Protein AF-A0A660UU26-F1 (afdb_monomer_lite)

pLDDT: mean 88.23, std 17.8, range [24.53, 98.88]

Sequence (647 aa):
MIHVLLISLERVKAMKKIPCSFFWLLLVFGIFLPCCLAASVEYDGPIPGQNDRLGWSADGNRHDPDDWGATALALAIFAKQGWQDKLVHIDYNNWLPDNTPYKAAQEKISVVEGVRKFKFSQTKVFDCQTDLEAAIDNVAAEINKSSSSSRFWYVQAGPFEVAYLALLKADPDKRKYCILVSHSAANDRPQHWPGQHGKDDCVALGAKYFYTSGQGKEKFGGGRFHEWQLVDWMKNSPNPEYRWVYSRLKKTAEHKRGVLDASDGGMAFALATGDLEGNFSPKLKDFLGTDQEYVEFDAPPLFLLKADEAVKLRDIVAEAPYDKAYKTLTANADAALGDEPNPLEEIIYEGHVSNHPDRLNTVRHLQDMNKIYTLTWAGFVSGDSKYGAKAIEFVEAWAKKCKPSGNDVNDNKLLTCMFAYHMLRDEMTKAQKKEIGKWVKSIGDVQQKGWKDNKRGNHAGKRLKLIYFAAYLENDKDRIKWAQSKIQKVWDLTLFANGETYDLKRRDALSYHFSTVRAFLQIAHIGRLAGKDHYNQEADNGGSIAKSIDFALPYIKGEKIHPEWVNTIVKLDKERWAKAGDPYYKPGKPWDRWEGYKSLMLASVFDKSLYRPAEKLRQDKNKALPWYAVPARASLPDGAVAQNTKH

Radius of gyration: 32.6 Å; chains: 1; bounding box: 85×78×90 Å

Structure (mmCIF, N/CA/C/O backbone):
data_AF-A0A660UU26-F1
#
_entry.id   AF-A0A660UU26-F1
#
loop_
_atom_site.group_PDB
_atom_site.id
_atom_site.type_symbol
_atom_site.label_atom_id
_atom_site.label_alt_id
_atom_site.label_comp_id
_atom_site.label_asym_id
_atom_site.label_entity_id
_atom_site.label_seq_id
_atom_site.pdbx_PDB_ins_code
_atom_site.Cartn_x
_atom_site.Cartn_y
_atom_site.Cartn_z
_atom_site.occupancy
_atom_site.B_iso_or_equiv
_atom_site.auth_seq_id
_atom_site.auth_comp_id
_atom_site.auth_asym_id
_atom_site.auth_atom_id
_atom_site.pdbx_PDB_model_num
ATOM 1 N N . MET A 1 1 ? 2.187 -35.955 -54.742 1.00 31.42 1 MET A N 1
ATOM 2 C CA . MET A 1 1 ? 1.041 -36.814 -55.128 1.00 31.42 1 MET A CA 1
ATOM 3 C C . MET A 1 1 ? 0.222 -37.031 -53.860 1.00 31.42 1 MET A C 1
ATOM 5 O O . MET A 1 1 ? 0.806 -37.566 -52.939 1.00 31.42 1 MET A O 1
ATOM 9 N N . ILE A 1 2 ? -1.017 -36.584 -53.627 1.00 29.09 2 ILE A N 1
ATOM 10 C CA . ILE A 1 2 ? -2.175 -36.114 -54.419 1.00 29.09 2 ILE A CA 1
ATOM 11 C C . ILE A 1 2 ? -2.972 -35.171 -53.471 1.00 29.09 2 ILE A C 1
ATOM 13 O O . ILE A 1 2 ? -3.228 -35.545 -52.336 1.00 29.09 2 ILE A O 1
ATOM 17 N N . HIS A 1 3 ? -3.059 -33.869 -53.765 1.00 28.00 3 HIS A N 1
ATOM 18 C CA . HIS A 1 3 ? -4.273 -33.099 -54.129 1.00 28.00 3 HIS A CA 1
ATOM 19 C C . HIS A 1 3 ? -5.528 -33.200 -53.222 1.00 28.00 3 HIS A C 1
ATOM 21 O O . HIS A 1 3 ? -6.301 -34.145 -53.306 1.00 28.00 3 HIS A O 1
ATOM 27 N N . VAL A 1 4 ? -5.709 -32.143 -52.411 1.00 33.12 4 VAL A N 1
ATOM 28 C CA . VAL A 1 4 ? -6.882 -31.242 -52.264 1.00 33.12 4 VAL A CA 1
ATOM 29 C C . VAL A 1 4 ? -8.257 -31.755 -52.715 1.00 33.12 4 VAL A C 1
ATOM 31 O O . VAL A 1 4 ? -8.436 -32.065 -53.889 1.00 33.12 4 VAL A O 1
ATOM 34 N N . LEU A 1 5 ? -9.275 -31.613 -51.849 1.00 26.39 5 LEU A N 1
ATOM 35 C CA . LEU A 1 5 ? -10.645 -31.329 -52.302 1.00 26.39 5 LEU A CA 1
ATOM 36 C C . LEU A 1 5 ? -11.494 -30.583 -51.256 1.00 26.39 5 LEU A C 1
ATOM 38 O O . LEU A 1 5 ? -11.912 -31.125 -50.237 1.00 26.39 5 LEU A O 1
ATOM 42 N N . LEU A 1 6 ? -11.768 -29.320 -51.585 1.00 27.81 6 LEU A N 1
ATOM 43 C CA . LEU A 1 6 ? -12.844 -28.465 -51.092 1.00 27.81 6 LEU A CA 1
ATOM 44 C C . LEU A 1 6 ? -13.683 -28.138 -52.335 1.00 27.81 6 LEU A C 1
ATOM 46 O O . LEU A 1 6 ? -13.224 -27.350 -53.155 1.00 27.81 6 LEU A O 1
ATOM 50 N N . ILE A 1 7 ? -14.868 -28.736 -52.511 1.00 30.17 7 ILE A N 1
ATOM 51 C CA . ILE A 1 7 ? -15.877 -28.275 -53.488 1.00 30.17 7 ILE A CA 1
ATOM 52 C C . ILE A 1 7 ? -17.287 -28.437 -52.891 1.00 30.17 7 ILE A C 1
ATOM 54 O O . ILE A 1 7 ? -17.864 -29.517 -52.846 1.00 30.17 7 ILE A O 1
ATOM 58 N N . SER A 1 8 ? -17.772 -27.317 -52.353 1.00 26.50 8 SER A N 1
ATOM 59 C CA . SER A 1 8 ? -19.060 -26.652 -52.609 1.00 26.50 8 SER A CA 1
ATOM 60 C C . SER A 1 8 ? -20.206 -27.408 -53.319 1.00 26.50 8 SER A C 1
ATOM 62 O O . SER A 1 8 ? -20.115 -27.711 -54.502 1.00 26.50 8 SER A O 1
ATOM 64 N N . LEU A 1 9 ? -21.334 -27.501 -52.593 1.00 24.53 9 LEU A N 1
ATOM 65 C CA . LEU A 1 9 ? -22.732 -27.206 -52.982 1.00 24.53 9 LEU A CA 1
ATOM 66 C C . LEU A 1 9 ? -23.248 -27.672 -54.360 1.00 24.53 9 LEU A C 1
ATOM 68 O O . LEU A 1 9 ? -22.927 -27.066 -55.372 1.00 24.53 9 LEU A O 1
ATOM 72 N N . GLU A 1 10 ? -24.250 -28.561 -54.365 1.00 27.25 10 GLU A N 1
ATOM 73 C CA . GLU A 1 10 ? -25.653 -28.176 -54.627 1.00 27.25 10 GLU A CA 1
ATOM 74 C C . GLU A 1 10 ? -26.640 -29.370 -54.566 1.00 27.25 10 GLU A C 1
ATOM 76 O O . GLU A 1 10 ? -26.378 -30.445 -55.088 1.00 27.25 10 GLU A O 1
ATOM 81 N N . ARG A 1 11 ? -27.829 -29.085 -54.002 1.00 27.55 11 ARG A N 1
ATOM 82 C CA . ARG A 1 11 ? -29.160 -29.699 -54.239 1.00 27.55 11 ARG A CA 1
ATOM 83 C C . ARG A 1 11 ? -29.392 -31.170 -53.838 1.00 27.55 11 ARG A C 1
ATOM 85 O O . ARG A 1 11 ? -28.959 -32.095 -54.501 1.00 27.55 11 ARG A O 1
ATOM 92 N N . VAL A 1 12 ? -30.285 -31.381 -52.864 1.00 28.16 12 VAL A N 1
ATOM 93 C CA . VAL A 1 12 ? -31.710 -31.725 -53.091 1.00 28.16 12 VAL A CA 1
ATOM 94 C C . VAL A 1 12 ? -32.451 -31.724 -51.742 1.00 28.16 12 VAL A C 1
ATOM 96 O O . VAL A 1 12 ? -32.045 -32.351 -50.769 1.00 28.16 12 VAL A O 1
ATOM 99 N N . LYS A 1 13 ? -33.564 -30.985 -51.700 1.00 28.12 13 LYS A N 1
ATOM 100 C CA . LYS A 1 13 ? -34.588 -31.017 -50.648 1.00 28.12 13 LYS A CA 1
ATOM 101 C C . LYS A 1 13 ? -35.328 -32.360 -50.687 1.00 28.12 13 LYS A C 1
ATOM 103 O O . LYS A 1 13 ? -35.851 -32.686 -51.744 1.00 28.12 13 LYS A O 1
ATOM 108 N N . ALA A 1 14 ? -35.527 -33.025 -49.548 1.00 27.25 14 ALA A N 1
ATOM 109 C CA . ALA A 1 14 ? -36.800 -33.686 -49.222 1.00 27.25 14 ALA A CA 1
ATOM 110 C C . ALA A 1 14 ? -36.851 -34.147 -47.754 1.00 27.25 14 ALA A C 1
ATOM 112 O O . ALA A 1 14 ? -35.932 -34.755 -47.225 1.00 27.25 14 ALA A O 1
ATOM 113 N N . MET A 1 15 ? -37.974 -33.822 -47.121 1.00 26.97 15 MET A N 1
ATOM 114 C CA . MET A 1 15 ? -38.388 -34.094 -45.744 1.00 26.97 15 MET A CA 1
ATOM 115 C C . MET A 1 15 ? -38.363 -35.582 -45.340 1.00 26.97 15 MET A C 1
ATOM 117 O O . MET A 1 15 ? -38.784 -36.415 -46.139 1.00 26.97 15 MET A O 1
ATOM 121 N N . LYS A 1 16 ? -38.104 -35.879 -44.049 1.00 29.36 16 LYS A N 1
ATOM 122 C CA . LYS A 1 16 ? -39.097 -36.472 -43.109 1.00 29.36 16 LYS A CA 1
ATOM 123 C C . LYS A 1 16 ? -38.533 -36.756 -41.693 1.00 29.36 16 LYS A C 1
ATOM 125 O O . LYS A 1 16 ? -37.659 -37.584 -41.509 1.00 29.36 16 LYS A O 1
ATOM 130 N N . LYS A 1 17 ? -39.112 -36.032 -40.724 1.00 31.44 17 LYS A N 1
ATOM 131 C CA . LYS A 1 17 ? -39.550 -36.371 -39.346 1.00 31.44 17 LYS A CA 1
ATOM 132 C C . LYS A 1 17 ? -38.848 -37.477 -38.500 1.00 31.44 17 LYS A C 1
ATOM 134 O O . LYS A 1 17 ? -39.048 -38.641 -38.804 1.00 31.44 17 LYS A O 1
ATOM 139 N N . ILE A 1 18 ? -38.271 -37.042 -37.351 1.00 30.78 18 ILE A N 1
ATOM 140 C CA . ILE A 1 18 ? -38.588 -37.372 -35.912 1.00 30.78 18 ILE A CA 1
ATOM 141 C C . ILE A 1 18 ? -38.406 -38.848 -35.425 1.00 30.78 18 ILE A C 1
ATOM 143 O O . ILE A 1 18 ? -38.723 -39.727 -36.217 1.00 30.78 18 ILE A O 1
ATOM 147 N N . PRO A 1 19 ? -38.066 -39.188 -34.138 1.00 36.47 19 PRO A N 1
ATOM 148 C CA . PRO A 1 19 ? -37.675 -38.401 -32.939 1.00 36.47 19 PRO A CA 1
ATOM 149 C C . PRO A 1 19 ? -36.411 -38.884 -32.169 1.00 36.47 19 PRO A C 1
ATOM 151 O O . PRO A 1 19 ? -35.949 -40.014 -32.285 1.00 36.47 19 PRO A O 1
ATOM 154 N N . CYS A 1 20 ? -35.963 -38.023 -31.246 1.00 27.19 20 CYS A N 1
ATOM 155 C CA . CYS A 1 20 ? -35.185 -38.344 -30.044 1.00 27.19 20 CYS A CA 1
ATOM 156 C C . CYS A 1 20 ? -35.882 -39.360 -29.117 1.00 27.19 20 CYS A C 1
ATOM 158 O O . CYS A 1 20 ? -37.089 -39.254 -28.910 1.00 27.19 20 CYS A O 1
ATOM 160 N N . SER A 1 21 ? -35.119 -40.208 -28.415 1.00 27.23 21 SER A N 1
ATOM 161 C CA . SER A 1 21 ? -34.985 -40.179 -26.939 1.00 27.23 21 SER A CA 1
ATOM 162 C C . SER A 1 21 ? -34.442 -41.496 -26.348 1.00 27.23 21 SER A C 1
ATOM 164 O O . SER A 1 21 ? -34.659 -42.568 -26.895 1.00 27.23 21 SER A O 1
ATOM 166 N N . PHE A 1 22 ? -33.769 -41.357 -25.196 1.00 28.72 22 PHE A N 1
ATOM 167 C CA . PHE A 1 22 ? -33.374 -42.388 -24.222 1.00 28.72 22 PHE A CA 1
ATOM 168 C C . PHE A 1 22 ? -32.273 -43.393 -24.616 1.00 28.72 22 PHE A C 1
ATOM 170 O O . PHE A 1 22 ? -32.535 -44.380 -25.284 1.00 28.72 22 PHE A O 1
ATOM 177 N N . PHE A 1 23 ? -31.064 -43.239 -24.057 1.00 27.12 23 PHE A N 1
ATOM 178 C CA . PHE A 1 23 ? -30.672 -44.025 -22.873 1.00 27.12 23 PHE A CA 1
ATOM 179 C C . PHE A 1 23 ? -29.367 -43.519 -22.233 1.00 27.12 23 PHE A C 1
ATOM 181 O O . PHE A 1 23 ? -28.437 -43.075 -22.901 1.00 27.12 23 PHE A O 1
ATOM 188 N N . TRP A 1 24 ? -29.360 -43.555 -20.905 1.00 26.83 24 TRP A N 1
ATOM 189 C CA . TRP A 1 24 ? -28.303 -43.142 -19.988 1.00 26.83 24 TRP A CA 1
ATOM 190 C C . TRP A 1 24 ? -27.299 -44.286 -19.723 1.00 26.83 24 TRP A C 1
ATOM 192 O O . TRP A 1 24 ? -27.693 -45.444 -19.662 1.00 26.83 24 TRP A O 1
ATOM 202 N N . LEU A 1 25 ? -26.060 -43.881 -19.412 1.00 26.50 25 LEU A N 1
ATOM 203 C CA . LEU A 1 25 ? -25.105 -44.454 -18.442 1.00 26.50 25 LEU A CA 1
ATOM 204 C C . LEU A 1 25 ? -24.292 -45.753 -18.704 1.00 26.50 25 LEU A C 1
ATOM 206 O O . LEU A 1 25 ? -24.816 -46.856 -18.720 1.00 26.50 25 LEU A O 1
ATOM 210 N N . LEU A 1 26 ? -22.963 -45.538 -18.693 1.00 27.14 26 LEU A N 1
ATOM 211 C CA . LEU A 1 26 ? -21.874 -46.234 -17.967 1.00 27.14 26 LEU A CA 1
ATOM 212 C C . LEU A 1 26 ? -21.729 -47.770 -18.014 1.00 27.14 26 LEU A C 1
ATOM 214 O O . LEU A 1 26 ? -22.519 -48.489 -17.420 1.00 27.14 26 LEU A O 1
ATOM 218 N N . LEU A 1 27 ? -20.568 -48.218 -18.519 1.00 26.64 27 LEU A N 1
ATOM 219 C CA . LEU A 1 27 ? -19.575 -49.117 -17.877 1.00 26.64 27 LEU A CA 1
ATOM 220 C C . LEU A 1 27 ? -18.428 -49.328 -18.901 1.00 26.64 27 LEU A C 1
ATOM 222 O O . LEU A 1 27 ? -18.671 -49.817 -19.994 1.00 26.64 27 LEU A O 1
ATOM 226 N N . VAL A 1 28 ? -17.245 -48.717 -18.757 1.00 31.06 28 VAL A N 1
ATOM 227 C CA . VAL A 1 28 ? -16.122 -49.080 -17.868 1.00 31.06 28 VAL A CA 1
ATOM 228 C C . VAL A 1 28 ? -15.259 -50.242 -18.411 1.00 31.06 28 VAL A C 1
ATOM 230 O O . VAL A 1 28 ? -15.738 -51.344 -18.633 1.00 31.06 28 VAL A O 1
ATOM 233 N N . PHE A 1 29 ? -13.957 -49.935 -18.500 1.00 29.36 29 PHE A N 1
ATOM 234 C CA . PHE A 1 29 ? -12.757 -50.768 -18.685 1.00 29.36 29 PHE A CA 1
ATOM 235 C C . PHE A 1 29 ? -12.386 -51.315 -20.074 1.00 29.36 29 PHE A C 1
ATOM 237 O O . PHE A 1 29 ? -12.924 -52.304 -20.551 1.00 29.36 29 PHE A O 1
ATOM 244 N N . GLY A 1 30 ? -11.253 -50.803 -20.575 1.00 26.44 30 GLY A N 1
ATOM 245 C CA . GLY A 1 30 ? -10.115 -51.683 -20.844 1.00 26.44 30 GLY A CA 1
ATOM 246 C C . GLY A 1 30 ? -9.357 -51.415 -22.142 1.00 26.44 30 GLY A C 1
ATOM 247 O O . GLY A 1 30 ? -9.893 -51.630 -23.217 1.00 26.44 30 GLY A O 1
ATOM 248 N N . ILE A 1 31 ? -8.062 -51.109 -21.989 1.00 32.44 31 ILE A N 1
ATOM 249 C CA . ILE A 1 31 ? -6.978 -51.110 -22.993 1.00 32.44 31 ILE A CA 1
ATOM 250 C C . ILE A 1 31 ? -6.653 -49.724 -23.580 1.00 32.44 31 ILE A C 1
ATOM 252 O O . ILE A 1 31 ? -6.958 -49.399 -24.722 1.00 32.44 31 ILE A O 1
ATOM 256 N N . PHE A 1 32 ? -5.932 -48.925 -22.786 1.00 31.58 32 PHE A N 1
ATOM 257 C CA . PHE A 1 32 ? -5.010 -47.918 -23.312 1.00 31.58 32 PHE A CA 1
ATOM 258 C C . PHE A 1 32 ? -3.624 -48.559 -23.441 1.00 31.58 32 PHE A C 1
ATOM 260 O O . PHE A 1 32 ? -2.963 -48.851 -22.447 1.00 31.58 32 PHE A O 1
ATOM 267 N N . LEU A 1 33 ? -3.206 -48.787 -24.683 1.00 29.02 33 LEU A N 1
ATOM 268 C CA . LEU A 1 33 ? -1.816 -49.024 -25.060 1.00 29.02 33 LEU A CA 1
ATOM 269 C C . LEU A 1 33 ? -1.074 -47.677 -24.930 1.00 29.02 33 LEU A C 1
ATOM 271 O O . LEU A 1 33 ? -1.511 -46.712 -25.564 1.00 29.02 33 LEU A O 1
ATOM 275 N N . PRO A 1 34 ? 0.019 -47.542 -24.158 1.00 33.62 34 PRO A N 1
ATOM 276 C CA . PRO A 1 34 ? 0.809 -46.323 -24.196 1.00 33.62 34 PRO A CA 1
ATOM 277 C C . PRO A 1 34 ? 1.673 -46.374 -25.456 1.00 33.62 34 PRO A C 1
ATOM 279 O O . PRO A 1 34 ? 2.766 -46.935 -25.467 1.00 33.62 34 PRO A O 1
ATOM 282 N N . CYS A 1 35 ? 1.163 -45.811 -26.550 1.00 29.17 35 CYS A N 1
ATOM 283 C CA . CYS A 1 35 ? 2.006 -45.467 -27.683 1.00 29.17 35 CYS A CA 1
ATOM 284 C C . CYS A 1 35 ? 2.903 -44.310 -27.226 1.00 29.17 35 CYS A C 1
ATOM 286 O O . CYS A 1 35 ? 2.448 -43.174 -27.091 1.00 29.17 35 CYS A O 1
ATOM 288 N N . CYS A 1 36 ? 4.160 -44.626 -26.913 1.00 34.09 36 CYS A N 1
ATOM 289 C CA . CYS A 1 36 ? 5.225 -43.660 -26.691 1.00 34.09 36 CYS A CA 1
ATOM 290 C C . CYS A 1 36 ? 5.466 -42.859 -27.977 1.00 34.09 36 CYS A C 1
ATOM 292 O O . CYS A 1 36 ? 6.394 -43.129 -28.733 1.00 34.09 36 CYS A O 1
ATOM 294 N N . LEU A 1 37 ? 4.643 -41.842 -28.210 1.00 33.41 37 LEU A N 1
ATOM 295 C CA . LEU A 1 37 ? 5.062 -40.673 -28.960 1.00 33.41 37 LEU A CA 1
ATOM 296 C C . LEU A 1 37 ? 5.880 -39.827 -27.989 1.00 33.41 37 LEU A C 1
ATOM 298 O O . LEU A 1 37 ? 5.340 -39.088 -27.168 1.00 33.41 37 LEU A O 1
ATOM 302 N N . ALA A 1 38 ? 7.201 -39.986 -28.059 1.00 36.34 38 ALA A N 1
ATOM 303 C CA . ALA A 1 38 ? 8.113 -38.958 -27.597 1.00 36.34 38 ALA A CA 1
ATOM 304 C C . ALA A 1 38 ? 7.798 -37.698 -28.412 1.00 36.34 38 ALA A C 1
ATOM 306 O O . ALA A 1 38 ? 8.264 -37.538 -29.538 1.00 36.34 38 ALA A O 1
ATOM 307 N N . ALA A 1 39 ? 6.940 -36.840 -27.863 1.00 32.16 39 ALA A N 1
ATOM 308 C CA . ALA A 1 39 ? 6.794 -35.485 -28.345 1.00 32.16 39 ALA A CA 1
ATOM 309 C C . ALA A 1 39 ? 8.149 -34.807 -28.131 1.00 32.16 39 ALA A C 1
ATOM 311 O O . ALA A 1 39 ? 8.575 -34.553 -27.002 1.00 32.16 39 ALA A O 1
ATOM 312 N N . SER A 1 40 ? 8.862 -34.590 -29.231 1.00 34.41 40 SER A N 1
ATOM 313 C CA . SER A 1 40 ? 9.958 -33.642 -29.307 1.00 34.41 40 SER A CA 1
ATOM 314 C C . SER A 1 40 ? 9.458 -32.310 -28.759 1.00 34.41 40 SER A C 1
ATOM 316 O O . SER A 1 40 ? 8.548 -31.715 -29.331 1.00 34.41 40 SER A O 1
ATOM 318 N N . VAL A 1 41 ? 10.023 -31.860 -27.638 1.00 34.56 41 VAL A N 1
ATOM 319 C CA . VAL A 1 41 ? 9.791 -30.503 -27.140 1.00 34.56 41 VAL A CA 1
ATOM 320 C C . VAL A 1 41 ? 10.451 -29.553 -28.137 1.00 34.56 41 VAL A C 1
ATOM 322 O O . VAL A 1 41 ? 11.672 -29.365 -28.120 1.00 34.56 41 VAL A O 1
ATOM 325 N N . GLU A 1 42 ? 9.637 -29.042 -29.059 1.00 37.12 42 GLU A N 1
ATOM 326 C CA . GLU A 1 42 ? 9.954 -27.921 -29.935 1.00 37.12 42 GLU A CA 1
ATOM 327 C C . GLU A 1 42 ? 10.262 -26.670 -29.095 1.00 37.12 42 GLU A C 1
ATOM 329 O O . GLU A 1 42 ? 9.862 -26.525 -27.942 1.00 37.12 42 GLU A O 1
ATOM 334 N N . TYR A 1 43 ? 11.092 -25.805 -29.657 1.00 39.78 43 TYR A N 1
ATOM 335 C CA . TYR A 1 43 ? 11.682 -24.637 -29.015 1.00 39.78 43 TYR A CA 1
ATOM 336 C C . TYR A 1 43 ? 10.634 -23.527 -28.764 1.00 39.78 43 TYR A C 1
ATOM 338 O O . TYR A 1 43 ? 10.213 -22.852 -29.698 1.00 39.78 43 TYR A O 1
ATOM 346 N N . ASP A 1 44 ? 10.251 -23.328 -27.494 1.00 45.97 44 ASP A N 1
ATOM 347 C CA . ASP A 1 44 ? 9.294 -22.307 -27.025 1.00 45.97 44 ASP A CA 1
ATOM 348 C C . ASP A 1 44 ? 9.998 -21.018 -26.550 1.00 45.97 44 ASP A C 1
ATOM 350 O O . ASP A 1 44 ? 10.314 -20.867 -25.369 1.00 45.97 44 ASP A O 1
ATOM 354 N N . GLY A 1 45 ? 10.219 -20.080 -27.479 1.00 57.59 45 GLY A N 1
ATOM 355 C CA . GLY A 1 45 ? 10.466 -18.652 -27.219 1.00 57.59 45 GLY A CA 1
ATOM 356 C C . GLY A 1 45 ? 11.728 -18.257 -26.420 1.00 57.59 45 GLY A C 1
ATOM 357 O O . GLY A 1 45 ? 12.421 -19.087 -25.833 1.00 57.59 45 GLY A O 1
ATOM 358 N N . PRO A 1 46 ? 12.056 -16.952 -26.371 1.00 65.50 46 PRO A N 1
ATOM 359 C CA . PRO A 1 46 ? 13.257 -16.445 -25.703 1.00 65.50 46 PRO A CA 1
ATOM 360 C C . PRO A 1 46 ? 13.078 -16.244 -24.188 1.00 65.50 46 PRO A C 1
ATOM 362 O O . PRO A 1 46 ? 13.934 -15.641 -23.556 1.00 65.50 46 PRO A O 1
ATOM 365 N N . ILE A 1 47 ? 11.961 -16.676 -23.593 1.00 80.44 47 ILE A N 1
ATOM 366 C CA . ILE A 1 47 ? 11.629 -16.354 -22.199 1.00 80.44 47 ILE A CA 1
ATOM 367 C C . ILE A 1 47 ? 12.016 -17.532 -21.289 1.00 80.44 47 ILE A C 1
ATOM 369 O O . ILE A 1 47 ? 11.502 -18.643 -21.467 1.00 80.44 47 ILE A O 1
ATOM 373 N N . PRO A 1 48 ? 12.876 -17.316 -20.277 1.00 89.00 48 PRO A N 1
ATOM 374 C CA . PRO A 1 48 ? 13.132 -18.300 -19.234 1.00 89.00 48 PRO A CA 1
ATOM 375 C C . PRO A 1 48 ? 11.836 -18.744 -18.538 1.00 89.00 48 PRO A C 1
ATOM 377 O O . PRO A 1 48 ? 11.024 -17.928 -18.101 1.00 89.00 48 PRO A O 1
ATOM 380 N N . GLY A 1 49 ? 11.654 -20.055 -18.392 1.00 83.94 49 GLY A N 1
ATOM 381 C CA . GLY A 1 49 ? 10.497 -20.648 -17.726 1.00 83.94 49 GLY A CA 1
ATOM 382 C C . GLY A 1 49 ? 10.455 -20.357 -16.222 1.00 83.94 49 GLY A C 1
ATOM 383 O O . GLY A 1 49 ? 11.424 -19.893 -15.613 1.00 83.94 49 GLY A O 1
ATOM 384 N N . GLN A 1 50 ? 9.330 -20.679 -15.577 1.00 84.44 50 GLN A N 1
ATOM 385 C CA . GLN A 1 50 ? 9.109 -20.392 -14.152 1.00 84.44 50 GLN A CA 1
ATOM 386 C C . GLN A 1 50 ? 10.189 -20.982 -13.229 1.00 84.44 50 GLN A C 1
ATOM 388 O O . GLN A 1 50 ? 10.587 -20.317 -12.277 1.00 84.44 50 GLN A O 1
ATOM 393 N N . ASN A 1 51 ? 10.724 -22.163 -13.542 1.00 89.62 51 ASN A N 1
ATOM 394 C CA . ASN A 1 51 ? 11.755 -22.835 -12.739 1.00 89.62 51 ASN A CA 1
ATOM 395 C C . ASN A 1 51 ? 13.170 -22.701 -13.326 1.00 89.62 51 ASN A C 1
ATOM 397 O O . ASN A 1 51 ? 14.105 -23.334 -12.829 1.00 89.62 51 ASN A O 1
ATOM 401 N N . ASP A 1 52 ? 13.332 -21.928 -14.400 1.00 94.56 52 ASP A N 1
ATOM 402 C CA . ASP A 1 52 ? 14.636 -21.691 -15.012 1.00 94.56 52 ASP A CA 1
ATOM 403 C C . ASP A 1 52 ? 15.467 -20.720 -14.161 1.00 94.56 52 ASP A C 1
ATOM 405 O O . ASP A 1 52 ? 14.922 -19.855 -13.458 1.00 94.56 52 ASP A O 1
ATOM 409 N N . ARG A 1 53 ? 16.789 -20.880 -14.257 1.00 97.62 53 ARG A N 1
ATOM 410 C CA . ARG A 1 53 ? 17.823 -20.075 -13.595 1.00 97.62 53 ARG A CA 1
ATOM 411 C C . ARG A 1 53 ? 18.592 -19.246 -14.622 1.00 97.62 53 ARG A C 1
ATOM 413 O O . ARG A 1 53 ? 18.666 -19.632 -15.788 1.00 97.62 53 ARG A O 1
ATOM 420 N N . LEU A 1 54 ? 19.178 -18.142 -14.171 1.00 98.00 54 LEU A N 1
ATOM 421 C CA . LEU A 1 54 ? 19.908 -17.180 -14.991 1.00 98.00 54 LEU A CA 1
ATOM 422 C C . LEU A 1 54 ? 21.357 -17.026 -14.526 1.00 98.00 54 LEU A C 1
ATOM 424 O O . LEU A 1 54 ? 21.629 -16.980 -13.324 1.00 98.00 54 LEU A O 1
ATOM 428 N N . GLY A 1 55 ? 22.261 -16.899 -15.490 1.00 98.31 55 GLY A N 1
ATOM 429 C CA . GLY A 1 55 ? 23.632 -16.439 -15.311 1.00 98.31 55 GLY A CA 1
ATOM 430 C C . GLY A 1 55 ? 23.920 -15.238 -16.211 1.00 98.31 55 GLY A C 1
ATOM 431 O O . GLY A 1 55 ? 23.329 -15.123 -17.286 1.00 98.31 55 GLY A O 1
ATOM 432 N N . TRP A 1 56 ? 24.835 -14.371 -15.790 1.00 98.38 56 TRP A N 1
ATOM 433 C CA . TRP A 1 56 ? 25.314 -13.222 -16.563 1.00 98.38 56 TRP A CA 1
ATOM 434 C C . TRP A 1 56 ? 26.842 -13.207 -16.583 1.00 98.38 56 TRP A C 1
ATOM 436 O O . TRP A 1 56 ? 27.447 -13.286 -15.520 1.00 98.38 56 TRP A O 1
ATOM 446 N N . SER A 1 57 ? 27.437 -13.097 -17.766 1.00 97.44 57 SER A N 1
ATOM 447 C CA . SER A 1 57 ? 28.884 -13.015 -17.973 1.00 97.44 57 SER A CA 1
ATOM 448 C C . SER A 1 57 ? 29.215 -11.720 -18.706 1.00 97.44 57 SER A C 1
ATOM 450 O O . SER A 1 57 ? 28.541 -11.442 -19.695 1.00 97.44 57 SER A O 1
ATOM 452 N N . ALA A 1 58 ? 30.198 -10.947 -18.234 1.00 95.12 58 ALA A N 1
ATOM 453 C CA . ALA A 1 58 ? 30.580 -9.643 -18.799 1.00 95.12 58 ALA A CA 1
ATOM 454 C C . ALA A 1 58 ? 32.103 -9.484 -18.964 1.00 95.12 58 ALA A C 1
ATOM 456 O O . ALA A 1 58 ? 32.875 -9.890 -18.081 1.00 95.12 58 ALA A O 1
ATOM 457 N N . ASP A 1 59 ? 32.546 -8.855 -20.055 1.00 89.31 59 ASP A N 1
ATOM 458 C CA . ASP A 1 59 ? 33.964 -8.660 -20.359 1.00 89.31 59 ASP A CA 1
ATOM 459 C C . ASP A 1 59 ? 34.498 -7.326 -19.840 1.00 89.31 59 ASP A C 1
ATOM 461 O O . ASP A 1 59 ? 35.398 -7.371 -19.003 1.00 89.31 59 ASP A O 1
ATOM 465 N N . GLY A 1 60 ? 33.923 -6.183 -20.237 1.00 79.56 60 GLY A N 1
ATOM 466 C CA . GLY A 1 60 ? 33.999 -4.807 -19.712 1.00 79.56 60 GLY A CA 1
ATOM 467 C C . GLY A 1 60 ? 35.367 -4.201 -19.346 1.00 79.56 60 GLY A C 1
ATOM 468 O O . GLY A 1 60 ? 35.481 -3.014 -19.015 1.00 79.56 60 GLY A O 1
ATOM 469 N N . ASN A 1 61 ? 36.440 -4.981 -19.341 1.00 81.88 61 ASN A N 1
ATOM 470 C CA . ASN A 1 61 ? 37.646 -4.747 -18.549 1.00 81.88 61 ASN A CA 1
ATOM 471 C C . ASN A 1 61 ? 38.866 -4.407 -19.413 1.00 81.88 61 ASN A C 1
ATOM 473 O O . ASN A 1 61 ? 39.894 -3.988 -18.872 1.00 81.88 61 ASN A O 1
ATOM 477 N N . ARG A 1 62 ? 38.774 -4.549 -20.743 1.00 84.25 62 ARG A N 1
ATOM 478 C CA . ARG A 1 62 ? 39.903 -4.342 -21.660 1.00 84.25 62 ARG A CA 1
ATOM 479 C C . ARG A 1 62 ? 39.553 -3.510 -22.885 1.00 84.25 62 ARG A C 1
ATOM 481 O O . ARG A 1 62 ? 40.040 -2.380 -22.991 1.00 84.25 62 ARG A O 1
ATOM 488 N N . HIS A 1 63 ? 38.754 -4.033 -23.809 1.00 79.06 63 HIS A N 1
ATOM 489 C CA . HIS A 1 63 ? 38.565 -3.419 -25.126 1.00 79.06 63 HIS A CA 1
ATOM 490 C C . HIS A 1 63 ? 37.336 -2.517 -25.172 1.00 79.06 63 HIS A C 1
ATOM 492 O O . HIS A 1 63 ? 37.496 -1.313 -25.406 1.00 79.06 63 HIS A O 1
ATOM 498 N N . ASP A 1 64 ? 36.163 -3.066 -24.867 1.00 83.50 64 ASP A N 1
ATOM 499 C CA . ASP A 1 64 ? 34.888 -2.357 -24.882 1.00 83.50 64 ASP A CA 1
ATOM 500 C C . ASP A 1 64 ? 34.329 -2.200 -23.449 1.00 83.50 64 ASP A C 1
ATOM 502 O O . ASP A 1 64 ? 34.303 -3.172 -22.706 1.00 83.50 64 ASP A O 1
ATOM 506 N N . PRO A 1 65 ? 34.024 -0.975 -22.971 1.00 87.75 65 PRO A N 1
ATOM 507 C CA . PRO A 1 65 ? 33.444 -0.747 -21.643 1.00 87.75 65 PRO A CA 1
ATOM 508 C C . PRO A 1 65 ? 31.905 -0.605 -21.656 1.00 87.75 65 PRO A C 1
ATOM 510 O O . PRO A 1 65 ? 31.337 0.048 -20.769 1.00 87.75 65 PRO A O 1
ATOM 513 N N . ASP A 1 66 ? 31.221 -1.103 -22.685 1.00 88.31 66 ASP A N 1
ATOM 514 C CA . ASP A 1 66 ? 29.755 -1.095 -22.793 1.00 88.31 66 ASP A CA 1
ATOM 515 C C . ASP A 1 66 ? 29.061 -1.875 -21.672 1.00 88.31 66 ASP A C 1
ATOM 517 O O . ASP A 1 66 ? 28.053 -1.390 -21.140 1.00 88.31 66 ASP A O 1
ATOM 521 N N . ASP A 1 67 ? 29.678 -2.954 -21.191 1.00 92.88 67 ASP A N 1
ATOM 522 C CA . ASP A 1 67 ? 29.201 -3.721 -20.034 1.00 92.88 67 ASP A CA 1
ATOM 523 C C . ASP A 1 67 ? 28.970 -2.885 -18.773 1.00 92.88 67 ASP A C 1
ATOM 525 O O . ASP A 1 67 ? 28.036 -3.150 -18.011 1.00 92.88 67 ASP A O 1
ATOM 529 N N . TRP A 1 68 ? 29.713 -1.789 -18.570 1.00 95.81 68 TRP A N 1
ATOM 530 C CA . TRP A 1 68 ? 29.537 -0.990 -17.354 1.00 95.81 68 TRP A CA 1
ATOM 531 C C . TRP A 1 68 ? 28.112 -0.438 -17.262 1.00 95.81 68 TRP A C 1
ATOM 533 O O . TRP A 1 68 ? 27.522 -0.395 -16.179 1.00 95.81 68 TRP A O 1
ATOM 543 N N . GLY A 1 69 ? 27.558 0.010 -18.385 1.00 95.81 69 GLY A N 1
ATOM 544 C CA . GLY A 1 69 ? 26.180 0.460 -18.490 1.00 95.81 69 GLY A CA 1
ATOM 545 C C . GLY A 1 69 ? 25.213 -0.702 -18.698 1.00 95.81 69 GLY A C 1
ATOM 546 O O . GLY A 1 69 ? 24.143 -0.719 -18.082 1.00 95.81 69 GLY A O 1
ATOM 547 N N . ALA A 1 70 ? 25.596 -1.676 -19.525 1.00 95.69 70 ALA A N 1
ATOM 548 C CA . ALA A 1 70 ? 24.761 -2.806 -19.908 1.00 95.69 70 ALA A CA 1
ATOM 549 C C . ALA A 1 70 ? 24.435 -3.733 -18.727 1.00 95.69 70 ALA A C 1
ATOM 551 O O . ALA A 1 70 ? 23.259 -4.010 -18.490 1.00 95.69 70 ALA A O 1
ATOM 552 N N . THR A 1 71 ? 25.427 -4.110 -17.914 1.00 98.00 71 THR A N 1
ATOM 553 C CA . THR A 1 71 ? 25.248 -4.900 -16.687 1.00 98.00 71 THR A CA 1
ATOM 554 C C . THR A 1 71 ? 24.340 -4.174 -15.690 1.00 98.00 71 THR A C 1
ATOM 556 O O . THR A 1 71 ? 23.399 -4.756 -15.145 1.00 98.00 71 THR A O 1
ATOM 559 N N . ALA A 1 72 ? 24.552 -2.869 -15.474 1.00 98.19 72 ALA A N 1
ATOM 560 C CA . ALA A 1 72 ? 23.705 -2.079 -14.576 1.00 98.19 72 ALA A CA 1
ATOM 561 C C . ALA A 1 72 ? 22.240 -2.046 -15.050 1.00 98.19 72 ALA A C 1
ATOM 563 O O . ALA A 1 72 ? 21.316 -2.149 -14.237 1.00 98.19 72 ALA A O 1
ATOM 564 N N . LEU A 1 73 ? 22.027 -1.930 -16.364 1.00 97.94 73 LEU A N 1
ATOM 565 C CA . LEU A 1 73 ? 20.704 -1.957 -16.976 1.00 97.94 73 LEU A CA 1
ATOM 566 C C . LEU A 1 73 ? 20.053 -3.348 -16.903 1.00 97.94 73 LEU A C 1
ATOM 568 O O . LEU A 1 73 ? 18.877 -3.446 -16.550 1.00 97.94 73 LEU A O 1
ATOM 572 N N . ALA A 1 74 ? 20.806 -4.415 -17.171 1.00 97.94 74 ALA A N 1
ATOM 573 C CA . ALA A 1 74 ? 20.336 -5.794 -17.079 1.00 97.94 74 ALA A CA 1
ATOM 574 C C . ALA A 1 74 ? 19.824 -6.126 -15.672 1.00 97.94 74 ALA A C 1
ATOM 576 O O . ALA A 1 74 ? 18.720 -6.650 -15.517 1.00 97.94 74 ALA A O 1
ATOM 577 N N . LEU A 1 75 ? 20.563 -5.724 -14.633 1.00 98.50 75 LEU A N 1
ATOM 578 C CA . LEU A 1 75 ? 20.146 -5.907 -13.240 1.00 98.50 75 LEU A CA 1
ATOM 579 C C . LEU A 1 75 ? 18.854 -5.146 -12.912 1.00 98.50 75 LEU A C 1
ATOM 581 O O . LEU A 1 75 ? 17.996 -5.679 -12.208 1.00 98.50 75 LEU A O 1
ATOM 585 N N . ALA A 1 76 ? 18.667 -3.938 -13.453 1.00 97.19 76 ALA A N 1
ATOM 586 C CA . ALA A 1 76 ? 17.419 -3.189 -13.295 1.00 97.19 76 ALA A CA 1
ATOM 587 C C . ALA A 1 76 ? 16.226 -3.892 -13.965 1.00 97.19 76 ALA A C 1
ATOM 589 O O . ALA A 1 76 ? 15.132 -3.928 -13.397 1.00 97.19 76 ALA A O 1
ATOM 590 N N . ILE A 1 77 ? 16.443 -4.474 -15.149 1.00 97.00 77 ILE A N 1
ATOM 591 C CA . ILE A 1 77 ? 15.437 -5.231 -15.905 1.00 97.00 77 ILE A CA 1
ATOM 592 C C . ILE A 1 77 ? 15.048 -6.510 -15.160 1.00 97.00 77 ILE A C 1
ATOM 594 O O . ILE A 1 77 ? 13.865 -6.740 -14.909 1.00 97.00 77 ILE A O 1
ATOM 598 N N . PHE A 1 78 ? 16.028 -7.310 -14.736 1.00 96.88 78 PHE A N 1
ATOM 599 C CA . PHE A 1 78 ? 15.781 -8.524 -13.957 1.00 96.88 78 PHE A CA 1
ATOM 600 C C . PHE A 1 78 ? 15.066 -8.211 -12.638 1.00 96.88 78 PHE A C 1
ATOM 602 O O . PHE A 1 78 ? 14.131 -8.916 -12.259 1.00 96.88 78 PHE A O 1
ATOM 609 N N . ALA A 1 79 ? 15.434 -7.118 -11.965 1.00 94.75 79 ALA A N 1
ATOM 610 C CA . ALA A 1 79 ? 14.770 -6.696 -10.739 1.00 94.75 79 ALA A CA 1
ATOM 611 C C . ALA A 1 79 ? 13.317 -6.254 -10.963 1.00 94.75 79 ALA A C 1
ATOM 613 O O . ALA A 1 79 ? 12.457 -6.587 -10.146 1.00 94.75 79 ALA A O 1
ATOM 614 N N . LYS A 1 80 ? 13.018 -5.546 -12.066 1.00 91.75 80 LYS A N 1
ATOM 615 C CA . LYS A 1 80 ? 11.637 -5.196 -12.449 1.00 91.75 80 LYS A CA 1
ATOM 616 C C . LYS A 1 80 ? 10.795 -6.446 -12.706 1.00 91.75 80 LYS A C 1
ATOM 618 O O . LYS A 1 80 ? 9.627 -6.473 -12.330 1.00 91.75 80 LYS A O 1
ATOM 623 N N . GLN A 1 81 ? 11.401 -7.477 -13.291 1.00 89.44 81 GLN A N 1
ATOM 624 C CA . GLN A 1 81 ? 10.752 -8.757 -13.568 1.00 89.44 81 GLN A CA 1
ATOM 625 C C . GLN A 1 81 ? 10.585 -9.647 -12.316 1.00 89.44 81 GLN A C 1
ATOM 627 O O . GLN A 1 81 ? 9.933 -10.688 -12.380 1.00 89.44 81 GLN A O 1
ATOM 632 N N . GLY A 1 82 ? 11.153 -9.257 -11.167 1.00 89.31 82 GLY A N 1
ATOM 633 C CA . GLY A 1 82 ? 11.117 -10.056 -9.938 1.00 89.31 82 GLY A CA 1
ATOM 634 C C . GLY A 1 82 ? 12.050 -11.272 -9.975 1.00 89.31 82 GLY A C 1
ATOM 635 O O . GLY A 1 82 ? 11.767 -12.294 -9.356 1.00 89.31 82 GLY A O 1
ATOM 636 N N . TRP A 1 83 ? 13.135 -11.208 -10.751 1.00 94.25 83 TRP A N 1
ATOM 637 C CA . TRP A 1 83 ? 14.056 -12.325 -10.997 1.00 94.25 83 TRP A CA 1
ATOM 638 C C . TRP A 1 83 ? 15.269 -12.362 -10.060 1.00 94.25 83 TRP A C 1
ATOM 640 O O . TRP A 1 83 ? 16.257 -13.035 -10.355 1.00 94.25 83 TRP A O 1
ATOM 650 N N . GLN A 1 84 ? 15.193 -11.693 -8.909 1.00 94.69 84 GLN A N 1
ATOM 651 C CA . GLN A 1 84 ? 16.255 -11.681 -7.901 1.00 94.69 84 GLN A CA 1
ATOM 652 C C . GLN A 1 84 ? 16.660 -13.088 -7.445 1.00 94.69 84 GLN A C 1
ATOM 654 O O . GLN A 1 84 ? 17.847 -13.346 -7.277 1.00 94.69 84 GLN A O 1
ATOM 659 N N . ASP A 1 85 ? 15.696 -14.004 -7.327 1.00 90.88 85 ASP A N 1
ATOM 660 C CA . ASP A 1 85 ? 15.946 -15.398 -6.933 1.00 90.88 85 ASP A CA 1
ATOM 661 C C . ASP A 1 85 ? 16.288 -16.316 -8.123 1.00 90.88 85 ASP A C 1
ATOM 663 O O . ASP A 1 85 ? 16.679 -17.467 -7.935 1.00 90.88 85 ASP A O 1
ATOM 667 N N . LYS A 1 86 ? 16.142 -15.827 -9.364 1.00 95.12 86 LYS A N 1
ATOM 668 C CA . LYS A 1 86 ? 16.485 -16.576 -10.586 1.00 95.12 86 LYS A CA 1
ATOM 669 C C . LYS A 1 86 ? 17.918 -16.345 -11.035 1.00 95.12 86 LYS A C 1
ATOM 671 O O . LYS A 1 86 ? 18.503 -17.256 -11.617 1.00 95.12 86 LYS A O 1
ATOM 676 N N . LEU A 1 87 ? 18.465 -15.149 -10.814 1.00 98.25 87 LEU A N 1
ATOM 677 C CA . LEU A 1 87 ? 19.851 -14.829 -11.143 1.00 98.25 87 LEU A CA 1
ATOM 678 C C . LEU A 1 87 ? 20.777 -15.473 -10.109 1.00 98.25 87 LEU A C 1
ATOM 680 O O . LEU A 1 87 ? 20.941 -14.971 -9.001 1.00 98.25 87 LEU A O 1
ATOM 684 N N . VAL A 1 88 ? 21.367 -16.608 -10.462 1.00 98.44 88 VAL A N 1
ATOM 685 C CA . VAL A 1 88 ? 22.169 -17.425 -9.536 1.00 98.44 88 VAL A CA 1
ATOM 686 C C . VAL A 1 88 ? 23.670 -17.200 -9.694 1.00 98.44 88 VAL A C 1
ATOM 688 O O . VAL A 1 88 ? 24.428 -17.516 -8.778 1.00 98.44 88 VAL A O 1
ATOM 691 N N . HIS A 1 89 ? 24.091 -16.629 -10.824 1.00 98.69 89 HIS A N 1
ATOM 692 C CA . HIS A 1 89 ? 25.491 -16.458 -11.186 1.00 98.69 89 HIS A CA 1
ATOM 693 C C . HIS A 1 89 ? 25.726 -15.123 -11.898 1.00 98.69 89 HIS A C 1
ATOM 695 O O . HIS A 1 89 ? 24.998 -14.786 -12.833 1.00 98.69 89 HIS A O 1
ATOM 701 N N . ILE A 1 90 ? 26.760 -14.398 -11.485 1.00 98.75 90 ILE A N 1
ATOM 702 C CA . ILE A 1 90 ? 27.377 -13.335 -12.271 1.00 98.75 90 ILE A CA 1
ATOM 703 C C . ILE A 1 90 ? 28.885 -13.545 -12.252 1.00 98.75 90 ILE A C 1
ATOM 705 O O . ILE A 1 90 ? 29.491 -13.550 -11.180 1.00 98.75 90 ILE A O 1
ATOM 709 N N . ASP A 1 91 ? 29.485 -13.640 -13.424 1.00 98.38 91 ASP A N 1
ATOM 710 C CA . ASP A 1 91 ? 30.917 -13.496 -13.614 1.00 98.38 91 ASP A CA 1
ATOM 711 C C . ASP A 1 91 ? 31.205 -12.244 -14.445 1.00 98.38 91 ASP A C 1
ATOM 713 O O . ASP A 1 91 ? 30.424 -11.846 -15.308 1.00 98.38 91 ASP A O 1
ATOM 717 N N . TYR A 1 92 ? 32.299 -11.563 -14.135 1.00 97.12 92 TYR A N 1
ATOM 718 C CA . TYR A 1 92 ? 32.669 -10.328 -14.820 1.00 97.12 92 TYR A CA 1
ATOM 719 C C . TYR A 1 92 ? 34.184 -10.218 -14.968 1.00 97.12 92 TYR A C 1
ATOM 721 O O . TYR A 1 92 ? 34.926 -11.003 -14.372 1.00 97.12 92 TYR A O 1
ATOM 729 N N . ASN A 1 93 ? 34.653 -9.245 -15.757 1.00 95.38 93 ASN A N 1
ATOM 730 C CA . ASN A 1 93 ? 36.056 -9.131 -16.161 1.00 95.38 93 ASN A CA 1
ATOM 731 C C . ASN A 1 93 ? 36.560 -10.404 -16.870 1.00 95.38 93 ASN A C 1
ATOM 733 O O . ASN A 1 93 ? 37.699 -10.831 -16.652 1.00 95.38 93 ASN A O 1
ATOM 737 N N . ASN A 1 94 ? 35.712 -11.037 -17.686 1.00 92.69 94 ASN A N 1
ATOM 738 C CA . ASN A 1 94 ? 35.968 -12.361 -18.265 1.00 92.69 94 ASN A CA 1
ATOM 739 C C . ASN A 1 94 ? 36.920 -12.353 -19.484 1.00 92.69 94 ASN A C 1
ATOM 741 O O . ASN A 1 94 ? 37.216 -13.407 -20.050 1.00 92.69 94 ASN A O 1
ATOM 745 N N . TRP A 1 95 ? 37.463 -11.195 -19.872 1.00 91.75 95 TRP A N 1
ATOM 746 C CA . TRP A 1 95 ? 38.612 -11.149 -20.771 1.00 91.75 95 TRP A CA 1
ATOM 747 C C . TRP A 1 95 ? 39.857 -11.661 -20.031 1.00 91.75 95 TRP A C 1
ATOM 749 O O . TRP A 1 95 ? 40.511 -10.923 -19.291 1.00 91.75 95 TRP A O 1
ATOM 759 N N . LEU A 1 96 ? 40.168 -12.947 -20.192 1.00 91.38 96 LEU A N 1
ATOM 760 C CA . LEU A 1 96 ? 41.112 -13.653 -19.317 1.00 91.38 96 LEU A CA 1
ATOM 761 C C . LEU A 1 96 ? 42.593 -13.253 -19.451 1.00 91.38 96 LEU A C 1
ATOM 763 O O . LEU A 1 96 ? 43.255 -13.190 -18.418 1.00 91.38 96 LEU A O 1
ATOM 767 N N . PRO A 1 97 ? 43.156 -12.994 -20.651 1.00 89.69 97 PRO A N 1
ATOM 768 C CA . PRO A 1 97 ? 44.605 -12.809 -20.780 1.00 89.69 97 PRO A CA 1
ATOM 769 C C . PRO A 1 97 ? 45.177 -11.617 -20.005 1.00 89.69 97 PRO A C 1
ATOM 771 O O . PRO A 1 97 ? 46.304 -11.686 -19.518 1.00 89.69 97 PRO A O 1
ATOM 774 N N . ASP A 1 98 ? 44.433 -10.515 -19.937 1.00 84.19 98 ASP A N 1
ATOM 775 C CA . ASP A 1 98 ? 44.848 -9.262 -19.313 1.00 84.19 98 ASP A CA 1
ATOM 776 C C . ASP A 1 98 ? 43.676 -8.279 -19.208 1.00 84.19 98 ASP A C 1
ATOM 778 O O . ASP A 1 98 ? 42.700 -8.349 -19.951 1.00 84.19 98 ASP A O 1
ATOM 782 N N . ASN A 1 99 ? 43.803 -7.305 -18.308 1.00 87.94 99 ASN A N 1
ATOM 783 C CA . ASN A 1 99 ? 42.806 -6.266 -18.092 1.00 87.94 99 ASN A CA 1
ATOM 784 C C . ASN A 1 99 ? 43.449 -4.875 -18.020 1.00 87.94 99 ASN A C 1
ATOM 786 O O . ASN A 1 99 ? 44.652 -4.717 -17.814 1.00 87.94 99 ASN A O 1
ATOM 790 N N . THR A 1 100 ? 42.628 -3.837 -18.166 1.00 91.94 100 THR A N 1
ATOM 791 C CA . THR A 1 100 ? 42.993 -2.481 -17.750 1.00 91.94 100 THR A CA 1
ATOM 792 C C . THR A 1 100 ? 42.470 -2.264 -16.326 1.00 91.94 100 THR A C 1
ATOM 794 O O . THR A 1 100 ? 41.249 -2.198 -16.162 1.00 91.94 100 THR A O 1
ATOM 797 N N . PRO A 1 101 ? 43.326 -2.066 -15.299 1.00 91.75 101 PRO A N 1
ATOM 798 C CA . PRO A 1 101 ? 42.896 -2.059 -13.895 1.00 91.75 101 PRO A CA 1
ATOM 799 C C . PRO A 1 101 ? 41.745 -1.096 -13.587 1.00 91.75 101 PRO A C 1
ATOM 801 O O . PRO A 1 101 ? 40.810 -1.427 -12.864 1.00 91.75 101 PRO A O 1
ATOM 804 N N . TYR A 1 102 ? 41.774 0.098 -14.184 1.00 92.62 102 TYR A N 1
ATOM 805 C CA . TYR A 1 102 ? 40.695 1.069 -14.030 1.00 92.62 102 TYR A CA 1
ATOM 806 C C . TYR A 1 102 ? 39.370 0.590 -14.641 1.00 92.62 102 TYR A C 1
ATOM 808 O O . TYR A 1 102 ? 38.314 0.791 -14.043 1.00 92.62 102 TYR A O 1
ATOM 816 N N . LYS A 1 103 ? 39.417 -0.044 -15.818 1.00 93.56 103 LYS A N 1
ATOM 817 C CA . LYS A 1 103 ? 38.224 -0.560 -16.496 1.00 93.56 103 LYS A CA 1
ATOM 818 C C . LYS A 1 103 ? 37.624 -1.733 -15.721 1.00 93.56 103 LYS A C 1
ATOM 820 O O . LYS A 1 103 ? 36.431 -1.718 -15.442 1.00 93.56 103 LYS A O 1
ATOM 825 N N . ALA A 1 104 ? 38.470 -2.655 -15.262 1.00 93.56 104 ALA A N 1
ATOM 826 C CA . ALA A 1 104 ? 38.070 -3.753 -14.384 1.00 93.56 104 ALA A CA 1
ATOM 827 C C . ALA A 1 104 ? 37.405 -3.251 -13.086 1.00 93.56 104 ALA A C 1
ATOM 829 O O . ALA A 1 104 ? 36.388 -3.780 -12.638 1.00 93.56 104 ALA A O 1
ATOM 830 N N . ALA A 1 105 ? 37.939 -2.174 -12.496 1.00 94.62 105 ALA A N 1
ATOM 831 C CA . ALA A 1 105 ? 37.342 -1.542 -11.322 1.00 94.62 105 ALA A CA 1
ATOM 832 C C . ALA A 1 105 ? 35.981 -0.884 -11.618 1.00 94.62 105 ALA A C 1
ATOM 834 O O . ALA A 1 105 ? 35.111 -0.873 -10.748 1.00 94.62 105 ALA A O 1
ATOM 835 N N . GLN A 1 106 ? 35.773 -0.334 -12.821 1.00 96.44 106 GLN A N 1
ATOM 836 C CA . GLN A 1 106 ? 34.466 0.195 -13.216 1.00 96.44 106 GLN A CA 1
ATOM 837 C C . GLN A 1 106 ? 33.433 -0.916 -13.401 1.00 96.44 106 GLN A C 1
ATOM 839 O O . GLN A 1 106 ? 32.319 -0.756 -12.903 1.00 96.44 106 GLN A O 1
ATOM 844 N N . GLU A 1 107 ? 33.787 -2.036 -14.028 1.00 95.75 107 GLU A N 1
ATOM 845 C CA . GLU A 1 107 ? 32.854 -3.160 -14.162 1.00 95.75 107 GLU A CA 1
ATOM 846 C C . GLU A 1 107 ? 32.469 -3.727 -12.790 1.00 95.75 107 GLU A C 1
ATOM 848 O O . GLU A 1 107 ? 31.285 -3.884 -12.482 1.00 95.75 107 GLU A O 1
ATOM 853 N N . LYS A 1 108 ? 33.446 -3.863 -11.882 1.00 97.00 108 LYS A N 1
ATOM 854 C CA . LYS A 1 108 ? 33.190 -4.249 -10.487 1.00 97.00 108 LYS A CA 1
ATOM 855 C C . LYS A 1 108 ? 32.157 -3.357 -9.797 1.00 97.00 108 LYS A C 1
ATOM 857 O O . LYS A 1 108 ? 31.326 -3.861 -9.044 1.00 97.00 108 LYS A O 1
ATOM 862 N N . ILE A 1 109 ? 32.184 -2.041 -10.032 1.00 97.75 109 ILE A N 1
ATOM 863 C CA . ILE A 1 109 ? 31.178 -1.120 -9.476 1.00 97.75 109 ILE A CA 1
ATOM 864 C C . ILE A 1 109 ? 29.789 -1.457 -10.024 1.00 97.75 109 ILE A C 1
ATOM 866 O O . ILE A 1 109 ? 28.842 -1.556 -9.245 1.00 97.75 109 ILE A O 1
ATOM 870 N N . SER A 1 110 ? 29.660 -1.643 -11.340 1.00 98.12 110 SER A N 1
ATOM 871 C CA . SER A 1 110 ? 28.379 -1.967 -11.976 1.00 98.12 110 SER A CA 1
ATOM 872 C C . SER A 1 110 ? 27.797 -3.283 -11.457 1.00 98.12 110 SER A C 1
ATOM 874 O O . SER A 1 110 ? 26.615 -3.334 -11.117 1.00 98.12 110 SER A O 1
ATOM 876 N N . VAL A 1 111 ? 28.630 -4.309 -11.298 1.00 98.12 111 VAL A N 1
ATOM 877 C CA . VAL A 1 111 ? 28.205 -5.619 -10.795 1.00 98.12 111 VAL A CA 1
ATOM 878 C C . VAL A 1 111 ? 27.888 -5.569 -9.298 1.00 98.12 111 VAL A C 1
ATOM 880 O O . VAL A 1 111 ? 26.756 -5.825 -8.886 1.00 98.12 111 VAL A O 1
ATOM 883 N N . VAL A 1 112 ? 28.864 -5.209 -8.459 1.00 97.62 112 VAL A N 1
ATOM 884 C CA . VAL A 1 112 ? 28.749 -5.333 -6.996 1.00 97.62 112 VAL A CA 1
ATOM 885 C C . VAL A 1 112 ? 27.745 -4.332 -6.429 1.00 97.62 112 VAL A C 1
ATOM 887 O O . VAL A 1 112 ? 26.912 -4.689 -5.589 1.00 97.62 112 VAL A O 1
ATOM 890 N N . GLU A 1 113 ? 27.774 -3.071 -6.877 1.00 97.00 113 GLU A N 1
ATOM 891 C CA . GLU A 1 113 ? 26.765 -2.116 -6.422 1.00 97.00 113 GLU A CA 1
ATOM 892 C C . GLU A 1 113 ? 25.391 -2.413 -7.014 1.00 97.00 113 GLU A C 1
ATOM 894 O O . GLU A 1 113 ? 24.403 -2.203 -6.311 1.00 97.00 113 GLU A O 1
ATOM 899 N N . GLY A 1 114 ? 25.314 -2.907 -8.253 1.00 97.69 114 GLY A N 1
ATOM 900 C CA . GLY A 1 114 ? 24.055 -3.281 -8.892 1.00 97.69 114 GLY A CA 1
ATOM 901 C C . GLY A 1 114 ? 23.344 -4.394 -8.128 1.00 97.69 114 GLY A C 1
ATOM 902 O O . GLY A 1 114 ? 22.190 -4.223 -7.730 1.00 97.69 114 GLY A O 1
ATOM 903 N N . VAL A 1 115 ? 24.060 -5.478 -7.816 1.00 97.88 115 VAL A N 1
ATOM 904 C CA . VAL A 1 115 ? 23.568 -6.594 -6.990 1.00 97.88 115 VAL A CA 1
ATOM 905 C C . VAL A 1 115 ? 23.022 -6.089 -5.654 1.00 97.88 115 VAL A C 1
ATOM 907 O O . VAL A 1 115 ? 21.899 -6.421 -5.267 1.00 97.88 115 VAL A O 1
ATOM 910 N N . ARG A 1 116 ? 23.762 -5.199 -4.978 1.00 95.62 116 ARG A N 1
ATOM 911 C CA . ARG A 1 116 ? 23.336 -4.600 -3.704 1.00 95.62 116 ARG A CA 1
ATOM 912 C C . ARG A 1 116 ? 22.101 -3.708 -3.851 1.00 95.62 116 ARG A C 1
ATOM 914 O O . ARG A 1 116 ? 21.172 -3.812 -3.054 1.00 95.62 116 ARG A O 1
ATOM 921 N N . LYS A 1 117 ? 22.095 -2.805 -4.833 1.00 93.38 117 LYS A N 1
ATOM 922 C CA . LYS A 1 117 ? 21.028 -1.813 -5.057 1.00 93.38 117 LYS A CA 1
ATOM 923 C C . LYS A 1 117 ? 19.706 -2.474 -5.416 1.00 93.38 117 LYS A C 1
ATOM 925 O O . LYS A 1 117 ? 18.667 -2.092 -4.887 1.00 93.38 117 LYS A O 1
ATOM 930 N N . PHE A 1 118 ? 19.763 -3.507 -6.248 1.00 94.31 118 PHE A N 1
ATOM 931 C CA . PHE A 1 118 ? 18.591 -4.240 -6.712 1.00 94.31 118 PHE A CA 1
ATOM 932 C C . PHE A 1 118 ? 18.258 -5.488 -5.874 1.00 94.31 118 PHE A C 1
ATOM 934 O O . PHE A 1 118 ? 17.305 -6.201 -6.189 1.00 94.31 118 PHE A O 1
ATOM 941 N N . LYS A 1 119 ? 18.968 -5.689 -4.751 1.00 94.69 119 LYS A N 1
ATOM 942 C CA . LYS A 1 119 ? 18.695 -6.700 -3.712 1.00 94.69 119 LYS A CA 1
ATOM 943 C C . LYS A 1 119 ? 18.779 -8.152 -4.197 1.00 94.69 119 LYS A C 1
ATOM 945 O O . LYS A 1 119 ? 17.996 -9.004 -3.781 1.00 94.69 119 LYS A O 1
ATOM 950 N N . PHE A 1 120 ? 19.769 -8.446 -5.025 1.00 94.19 120 PHE A N 1
ATOM 951 C CA . PHE A 1 120 ? 20.105 -9.795 -5.477 1.00 94.19 120 PHE A CA 1
ATOM 952 C C . PHE A 1 120 ? 20.829 -10.577 -4.366 1.00 94.19 120 PHE A C 1
ATOM 954 O O . PHE A 1 120 ? 22.044 -10.740 -4.380 1.00 94.19 120 PHE A O 1
ATOM 961 N N . SER A 1 121 ? 20.085 -10.999 -3.337 1.00 89.31 121 SER A N 1
ATOM 962 C CA . SER A 1 121 ? 20.671 -11.544 -2.097 1.00 89.31 121 SER A CA 1
ATOM 963 C C . SER A 1 121 ? 21.251 -12.959 -2.222 1.00 89.31 121 SER A C 1
ATOM 965 O O . SER A 1 121 ? 22.102 -13.330 -1.418 1.00 89.31 121 SER A O 1
ATOM 967 N N . GLN A 1 122 ? 20.796 -13.736 -3.210 1.00 89.69 122 GLN A N 1
ATOM 968 C CA . GLN A 1 122 ? 21.230 -15.120 -3.451 1.00 89.69 122 GLN A CA 1
ATOM 969 C C . GLN A 1 122 ? 22.222 -15.246 -4.620 1.00 89.69 122 GLN A C 1
ATOM 971 O O . GLN A 1 122 ? 22.782 -16.319 -4.844 1.00 89.69 122 GLN A O 1
ATOM 976 N N . THR A 1 123 ? 22.437 -14.167 -5.375 1.00 98.00 123 THR A N 1
ATOM 977 C CA . THR A 1 123 ? 23.306 -14.162 -6.553 1.00 98.00 123 THR A CA 1
ATOM 978 C C . THR A 1 123 ? 24.769 -14.232 -6.140 1.00 98.00 123 THR A C 1
ATOM 980 O O . THR A 1 123 ? 25.244 -13.414 -5.350 1.00 98.00 123 THR A O 1
ATOM 983 N N . LYS A 1 124 ? 25.502 -15.193 -6.703 1.00 98.50 124 LYS A N 1
ATOM 984 C CA . LYS A 1 124 ? 26.952 -15.289 -6.521 1.00 98.50 124 LYS A CA 1
ATOM 985 C C . LYS A 1 124 ? 27.665 -14.445 -7.569 1.00 98.50 124 LYS A C 1
ATOM 987 O O . LYS A 1 124 ? 27.261 -14.451 -8.726 1.00 98.50 124 LYS A O 1
ATOM 992 N N . VAL A 1 125 ? 28.704 -13.731 -7.148 1.00 98.56 125 VAL A N 1
ATOM 993 C CA . VAL A 1 125 ? 29.434 -12.757 -7.965 1.00 98.56 125 VAL A CA 1
ATOM 994 C C . VAL A 1 125 ? 30.913 -13.129 -7.983 1.00 98.56 125 VAL A C 1
ATOM 996 O O . VAL A 1 125 ? 31.498 -13.272 -6.910 1.00 98.56 125 VAL A O 1
ATOM 999 N N . PHE A 1 126 ? 31.503 -13.251 -9.173 1.00 98.50 126 PHE A N 1
ATOM 1000 C CA . PHE A 1 126 ? 32.891 -13.679 -9.366 1.00 98.50 126 PHE A CA 1
ATOM 1001 C C . PHE A 1 126 ? 33.653 -12.726 -10.289 1.00 98.50 126 PHE A C 1
ATOM 1003 O O . PHE A 1 126 ? 33.206 -12.436 -11.398 1.00 98.50 126 PHE A O 1
ATOM 1010 N N . ASP A 1 127 ? 34.819 -12.260 -9.849 1.00 97.19 127 ASP A N 1
ATOM 1011 C CA . ASP A 1 127 ? 35.747 -11.519 -10.703 1.00 97.19 127 ASP A CA 1
ATOM 1012 C C . ASP A 1 127 ? 36.643 -12.531 -11.422 1.00 97.19 127 ASP A C 1
ATOM 1014 O O . ASP A 1 127 ? 37.480 -13.166 -10.785 1.00 97.19 127 ASP A O 1
ATOM 1018 N N . CYS A 1 128 ? 36.505 -12.717 -12.734 1.00 96.44 128 CYS A N 1
ATOM 1019 C CA . CYS A 1 128 ? 37.253 -13.754 -13.459 1.00 96.44 128 CYS A CA 1
ATOM 1020 C C . CYS A 1 128 ? 38.774 -13.556 -13.430 1.00 96.44 128 CYS A C 1
ATOM 1022 O O . CYS A 1 128 ? 39.519 -14.462 -13.784 1.00 96.44 128 CYS A O 1
ATOM 1024 N N . GLN A 1 129 ? 39.256 -12.392 -12.999 1.00 93.12 129 GLN A N 1
ATOM 1025 C CA . GLN A 1 129 ? 40.685 -12.129 -12.848 1.00 93.12 129 GLN A CA 1
ATOM 1026 C C . GLN A 1 129 ? 41.252 -12.698 -11.539 1.00 93.12 129 GLN A C 1
ATOM 1028 O O . GLN A 1 129 ? 42.457 -12.924 -11.446 1.00 93.12 129 GLN A O 1
ATOM 1033 N N . THR A 1 130 ? 40.410 -12.923 -10.525 1.00 94.81 130 THR A N 1
ATOM 1034 C CA . THR A 1 130 ? 40.830 -13.436 -9.206 1.00 94.81 130 THR A CA 1
ATOM 1035 C C . THR A 1 130 ? 40.135 -14.730 -8.799 1.00 94.81 130 THR A C 1
ATOM 1037 O O . THR A 1 130 ? 40.708 -15.510 -8.046 1.00 94.81 130 THR A O 1
ATOM 1040 N N . ASP A 1 131 ? 38.938 -14.984 -9.324 1.00 97.62 131 ASP A N 1
ATOM 1041 C CA . ASP A 1 131 ? 38.021 -16.039 -8.891 1.00 97.62 131 ASP A CA 1
ATOM 1042 C C . ASP A 1 131 ? 37.627 -16.987 -10.042 1.00 97.62 131 ASP A C 1
ATOM 1044 O O . ASP A 1 131 ? 36.586 -17.640 -9.967 1.00 97.62 131 ASP A O 1
ATOM 1048 N N . LEU A 1 132 ? 38.435 -17.074 -11.111 1.00 97.44 132 LEU A N 1
ATOM 1049 C CA . LEU A 1 132 ? 38.111 -17.815 -12.343 1.00 97.44 132 LEU A CA 1
ATOM 1050 C C . LEU A 1 132 ? 37.626 -19.249 -12.089 1.00 97.44 132 LEU A C 1
ATOM 1052 O O . LEU A 1 132 ? 36.549 -19.628 -12.540 1.00 97.44 132 LEU A O 1
ATOM 1056 N N . GLU A 1 133 ? 38.392 -20.038 -11.336 1.00 98.44 133 GLU A N 1
ATOM 1057 C CA . GLU A 1 133 ? 38.030 -21.427 -11.022 1.00 98.44 133 GLU A CA 1
ATOM 1058 C C . GLU A 1 133 ? 36.710 -21.508 -10.243 1.00 98.44 133 GLU A C 1
ATOM 1060 O O . GLU A 1 133 ? 35.865 -22.353 -10.523 1.00 98.44 133 GLU A O 1
ATOM 1065 N N . ALA A 1 134 ? 36.475 -20.588 -9.302 1.00 98.69 134 ALA A N 1
ATOM 1066 C CA . ALA A 1 134 ? 35.227 -20.550 -8.543 1.00 98.69 134 ALA A CA 1
ATOM 1067 C C . ALA A 1 134 ? 34.026 -20.157 -9.423 1.00 98.69 134 ALA A C 1
ATOM 1069 O O . ALA A 1 134 ? 32.923 -20.679 -9.224 1.00 98.69 134 ALA A O 1
ATOM 1070 N N . ALA A 1 135 ? 34.240 -19.275 -10.407 1.00 98.69 135 ALA A N 1
ATOM 1071 C CA . ALA A 1 135 ? 33.237 -18.926 -11.404 1.00 98.69 135 ALA A CA 1
ATOM 1072 C C . ALA A 1 135 ? 32.868 -20.153 -12.253 1.00 98.69 135 ALA A C 1
ATOM 1074 O O . ALA A 1 135 ? 31.698 -20.541 -12.292 1.00 98.69 135 ALA A O 1
ATOM 1075 N N . ILE A 1 136 ? 33.875 -20.817 -12.835 1.00 98.88 136 ILE A N 1
ATOM 1076 C CA . ILE A 1 136 ? 33.733 -22.046 -13.635 1.00 98.88 136 ILE A CA 1
ATOM 1077 C C . ILE A 1 136 ? 32.984 -23.123 -12.841 1.00 98.88 136 ILE A C 1
ATOM 1079 O O . ILE A 1 136 ? 32.027 -23.721 -13.341 1.00 98.88 136 ILE A O 1
ATOM 1083 N N . ASP A 1 137 ? 33.362 -23.332 -11.580 1.00 98.81 137 ASP A N 1
ATOM 1084 C CA . ASP A 1 137 ? 32.754 -24.331 -10.700 1.00 98.81 137 ASP A CA 1
ATOM 1085 C C . ASP A 1 137 ? 31.292 -24.038 -10.416 1.00 98.81 137 ASP A C 1
ATOM 1087 O O . ASP A 1 137 ? 30.454 -24.949 -10.407 1.00 98.81 137 ASP A O 1
ATOM 1091 N N . ASN A 1 138 ? 30.956 -22.767 -10.195 1.00 98.81 138 ASN A N 1
ATOM 1092 C CA . ASN A 1 138 ? 29.577 -22.404 -9.958 1.00 98.81 138 ASN A CA 1
ATOM 1093 C C . ASN A 1 138 ? 28.723 -22.564 -11.220 1.00 98.81 138 ASN A C 1
ATOM 1095 O O . ASN A 1 138 ? 27.638 -23.134 -11.104 1.00 98.81 138 ASN A O 1
ATOM 1099 N N . VAL A 1 139 ? 29.207 -22.157 -12.397 1.00 98.81 139 VAL A N 1
ATOM 1100 C CA . VAL A 1 139 ? 28.498 -22.374 -13.671 1.00 98.81 139 VAL A CA 1
ATOM 1101 C C . VAL A 1 139 ? 28.291 -23.868 -13.924 1.00 98.81 139 VAL A C 1
ATOM 1103 O O . VAL A 1 139 ? 27.162 -24.295 -14.173 1.00 98.81 139 VAL A O 1
ATOM 1106 N N . ALA A 1 140 ? 29.335 -24.691 -13.783 1.00 98.88 140 ALA A N 1
ATOM 1107 C CA . ALA A 1 140 ? 29.236 -26.140 -13.959 1.00 98.88 140 ALA A CA 1
ATOM 1108 C C . ALA A 1 140 ? 28.207 -26.763 -12.998 1.00 98.88 140 ALA A C 1
ATOM 1110 O O . ALA A 1 140 ? 27.394 -27.600 -13.400 1.00 98.88 140 ALA A O 1
ATOM 1111 N N . ALA A 1 141 ? 28.173 -26.313 -11.740 1.00 98.81 141 ALA A N 1
ATOM 1112 C CA . ALA A 1 141 ? 27.172 -26.752 -10.772 1.00 98.81 141 ALA A CA 1
ATOM 1113 C C . ALA A 1 141 ? 25.740 -26.347 -11.170 1.00 98.81 141 ALA A C 1
ATOM 1115 O O . ALA A 1 141 ? 24.817 -27.152 -11.023 1.00 98.81 141 ALA A O 1
ATOM 1116 N N . GLU A 1 142 ? 25.528 -25.133 -11.686 1.00 98.69 142 GLU A N 1
ATOM 1117 C CA . GLU A 1 142 ? 24.207 -24.686 -12.153 1.00 98.69 142 GLU A CA 1
ATOM 1118 C C . GLU A 1 142 ? 23.741 -25.425 -13.414 1.00 98.69 142 GLU A C 1
ATOM 1120 O O . GLU A 1 142 ? 22.551 -25.750 -13.531 1.00 98.69 142 GLU A O 1
ATOM 1125 N N . ILE A 1 143 ? 24.669 -25.782 -14.308 1.00 98.81 143 ILE A N 1
ATOM 1126 C CA . ILE A 1 143 ? 24.407 -26.679 -15.440 1.00 98.81 143 ILE A CA 1
ATOM 1127 C C . ILE A 1 143 ? 23.988 -28.058 -14.919 1.00 98.81 143 ILE A C 1
ATOM 1129 O O . ILE A 1 143 ? 22.938 -28.559 -15.318 1.00 98.81 143 ILE A O 1
ATOM 1133 N N . ASN A 1 144 ? 24.721 -28.641 -13.968 1.00 98.75 144 ASN A N 1
ATOM 1134 C CA . ASN A 1 144 ? 24.447 -29.988 -13.447 1.00 98.75 144 ASN A CA 1
ATOM 1135 C C . ASN A 1 144 ? 23.087 -30.114 -12.735 1.00 98.75 144 ASN A C 1
ATOM 1137 O O . ASN A 1 144 ? 22.452 -31.171 -12.782 1.00 98.75 144 ASN A O 1
ATOM 1141 N N . LYS A 1 145 ? 22.590 -29.024 -12.136 1.00 98.31 145 LYS A N 1
ATOM 1142 C CA . LYS A 1 145 ? 21.232 -28.939 -11.563 1.00 98.31 145 LYS A CA 1
ATOM 1143 C C . LYS A 1 145 ? 20.120 -28.934 -12.619 1.00 98.31 145 LYS A C 1
ATOM 1145 O O . LYS A 1 145 ? 18.943 -29.016 -12.267 1.00 98.31 145 LYS A O 1
ATOM 1150 N N . SER A 1 146 ? 20.453 -28.785 -13.899 1.00 97.81 146 SER A N 1
ATOM 1151 C CA . SER A 1 146 ? 19.468 -28.533 -14.949 1.00 97.81 146 SER A CA 1
ATOM 1152 C C . SER A 1 146 ? 18.715 -29.785 -15.410 1.00 97.81 146 SER A C 1
ATOM 1154 O O . SER A 1 146 ? 19.160 -30.930 -15.279 1.00 97.81 146 SER A O 1
ATOM 1156 N N . SER A 1 147 ? 17.523 -29.549 -15.948 1.00 95.69 147 SER A N 1
ATOM 1157 C CA . SER A 1 147 ? 16.611 -30.549 -16.505 1.00 95.69 147 SER A CA 1
ATOM 1158 C C . SER A 1 147 ? 15.719 -29.914 -17.577 1.00 95.69 147 SER A C 1
ATOM 1160 O O . SER A 1 147 ? 15.766 -28.704 -17.799 1.00 95.69 147 SER A O 1
ATOM 1162 N N . SER A 1 148 ? 14.863 -30.713 -18.219 1.00 91.88 148 SER A N 1
ATOM 1163 C CA . SER A 1 148 ? 13.892 -30.216 -19.203 1.00 91.88 148 SER A CA 1
ATOM 1164 C C . SER A 1 148 ? 12.896 -29.212 -18.615 1.00 91.88 148 SER A C 1
ATOM 1166 O O . SER A 1 148 ? 12.437 -28.334 -19.337 1.00 91.88 148 SER A O 1
ATOM 1168 N N . SER A 1 149 ? 12.590 -29.309 -17.317 1.00 89.00 149 SER A N 1
ATOM 1169 C CA . SER A 1 149 ? 11.659 -28.424 -16.606 1.00 89.00 149 SER A CA 1
ATOM 1170 C C . SER A 1 149 ? 12.345 -27.342 -15.764 1.00 89.00 149 SER A C 1
ATOM 1172 O O . SER A 1 149 ? 11.657 -26.619 -15.048 1.00 89.00 149 SER A O 1
ATOM 1174 N N . SER A 1 150 ? 13.680 -27.266 -15.776 1.00 94.19 150 SER A N 1
ATOM 1175 C CA . SER A 1 150 ? 14.465 -26.268 -15.037 1.00 94.19 150 SER A CA 1
ATOM 1176 C C . SER A 1 150 ? 15.836 -26.109 -15.694 1.00 94.19 150 SER A C 1
ATOM 1178 O O . SER A 1 150 ? 16.783 -26.837 -15.388 1.00 94.19 150 SER A O 1
ATOM 1180 N N . ARG A 1 151 ? 15.915 -25.189 -16.649 1.00 96.75 151 ARG A N 1
ATOM 1181 C CA . ARG A 1 151 ? 17.084 -24.917 -17.493 1.00 96.75 151 ARG A CA 1
ATOM 1182 C C . ARG A 1 151 ? 17.958 -23.821 -16.890 1.00 96.75 151 ARG A C 1
ATOM 1184 O O . ARG A 1 151 ? 17.498 -23.041 -16.053 1.00 96.75 151 ARG A O 1
ATOM 1191 N N . PHE A 1 152 ? 19.200 -23.740 -17.354 1.00 98.25 152 PHE A N 1
ATOM 1192 C CA . PHE A 1 152 ? 20.114 -22.650 -17.023 1.00 98.25 152 PHE A CA 1
ATOM 1193 C C . PHE A 1 152 ? 20.346 -21.778 -18.258 1.00 98.25 152 PHE A C 1
ATOM 1195 O O . PHE A 1 152 ? 20.855 -22.254 -19.268 1.00 98.25 152 PHE A O 1
ATOM 1202 N N . TRP A 1 153 ? 19.933 -20.517 -18.185 1.00 97.69 153 TRP A N 1
ATOM 1203 C CA . TRP A 1 153 ? 20.107 -19.526 -19.243 1.00 97.69 153 TRP A CA 1
ATOM 1204 C C . TRP A 1 153 ? 21.295 -18.643 -18.896 1.00 97.69 153 TRP A C 1
ATOM 1206 O O . TRP A 1 153 ? 21.246 -17.911 -17.911 1.00 97.69 153 TRP A O 1
ATOM 1216 N N . TYR A 1 154 ? 22.356 -18.713 -19.687 1.00 97.94 154 TYR A N 1
ATOM 1217 C CA . TYR A 1 154 ? 23.607 -18.035 -19.394 1.00 97.94 154 TYR A CA 1
ATOM 1218 C C . TYR A 1 154 ? 23.891 -16.969 -20.449 1.00 97.94 154 TYR A C 1
ATOM 1220 O O . TYR A 1 154 ? 24.232 -17.275 -21.592 1.00 97.94 154 TYR A O 1
ATOM 1228 N N . VAL A 1 155 ? 23.706 -15.708 -20.066 1.00 96.81 155 VAL A N 1
ATOM 1229 C CA . VAL A 1 155 ? 23.880 -14.553 -20.949 1.00 96.81 155 VAL A CA 1
ATOM 1230 C C . VAL A 1 155 ? 25.361 -14.224 -21.095 1.00 96.81 155 VAL A C 1
ATOM 1232 O O . VAL A 1 155 ? 26.049 -14.068 -20.091 1.00 96.81 155 VAL A O 1
ATOM 1235 N N . GLN A 1 156 ? 25.830 -14.144 -22.340 1.00 95.75 156 GLN A N 1
ATOM 1236 C CA . GLN A 1 156 ? 27.227 -13.935 -22.714 1.00 95.75 156 GLN A CA 1
ATOM 1237 C C . GLN A 1 156 ? 27.418 -12.511 -23.258 1.00 95.75 156 GLN A C 1
ATOM 1239 O O . GLN A 1 156 ? 27.354 -12.282 -24.469 1.00 95.75 156 GLN A O 1
ATOM 1244 N N . ALA A 1 157 ? 27.647 -11.550 -22.364 1.00 91.56 157 ALA A N 1
ATOM 1245 C CA . ALA A 1 157 ? 28.050 -10.182 -22.696 1.00 91.56 157 ALA A CA 1
ATOM 1246 C C . ALA A 1 157 ? 29.583 -10.105 -22.841 1.00 91.56 157 ALA A C 1
ATOM 1248 O O . ALA A 1 157 ? 30.275 -9.382 -22.141 1.00 91.56 157 ALA A O 1
ATOM 1249 N N . GLY A 1 158 ? 30.143 -10.978 -23.682 1.00 89.56 158 GLY A N 1
ATOM 1250 C CA . GLY A 1 158 ? 31.587 -11.100 -23.855 1.00 89.56 158 GLY A CA 1
ATOM 1251 C C . GLY A 1 158 ? 32.026 -12.469 -24.376 1.00 89.56 158 GLY A C 1
ATOM 1252 O O . GLY A 1 158 ? 31.190 -13.263 -24.820 1.00 89.56 158 GLY A O 1
ATOM 1253 N N . PRO A 1 159 ? 33.337 -12.756 -24.327 1.00 91.50 159 PRO A N 1
ATOM 1254 C CA . PRO A 1 159 ? 33.928 -14.057 -24.609 1.00 91.50 159 PRO A CA 1
ATOM 1255 C C . PRO A 1 159 ? 33.247 -15.260 -23.952 1.00 91.50 159 PRO A C 1
ATOM 1257 O O . PRO A 1 159 ? 32.887 -15.230 -22.781 1.00 91.50 159 PRO A O 1
ATOM 1260 N N . PHE A 1 160 ? 33.212 -16.381 -24.674 1.00 95.75 160 PHE A N 1
ATOM 1261 C CA . PHE A 1 160 ? 32.574 -17.629 -24.236 1.00 95.75 160 PHE A CA 1
ATOM 1262 C C . PHE A 1 160 ? 33.492 -18.556 -23.420 1.00 95.75 160 PHE A C 1
ATOM 1264 O O . PHE A 1 160 ? 33.091 -19.663 -23.065 1.00 95.75 160 PHE A O 1
ATOM 1271 N N . GLU A 1 161 ? 34.724 -18.143 -23.111 1.00 95.88 161 GLU A N 1
ATOM 1272 C CA . GLU A 1 161 ? 35.738 -19.041 -22.535 1.00 95.88 161 GLU A CA 1
ATOM 1273 C C . GLU A 1 161 ? 35.319 -19.607 -21.167 1.00 95.88 161 GLU A C 1
ATOM 1275 O O . GLU A 1 161 ? 35.457 -20.804 -20.925 1.00 95.88 161 GLU A O 1
ATOM 1280 N N . VAL A 1 162 ? 34.723 -18.787 -20.291 1.00 97.44 162 VAL A N 1
ATOM 1281 C CA . VAL A 1 162 ? 34.208 -19.252 -18.987 1.00 97.44 162 VAL A CA 1
ATOM 1282 C C . VAL A 1 162 ? 33.093 -20.284 -19.182 1.00 97.44 162 VAL A C 1
ATOM 1284 O O . VAL A 1 162 ? 33.090 -21.332 -18.530 1.00 97.44 162 VAL A O 1
ATOM 1287 N N . ALA A 1 163 ? 32.177 -20.037 -20.125 1.00 98.19 163 ALA A N 1
ATOM 1288 C CA . ALA A 1 163 ? 31.111 -20.974 -20.467 1.00 98.19 163 ALA A CA 1
ATOM 1289 C C . ALA A 1 163 ? 31.663 -22.293 -21.026 1.00 98.19 163 ALA A C 1
ATOM 1291 O O . ALA A 1 163 ? 31.202 -23.364 -20.626 1.00 98.19 163 ALA A O 1
ATOM 1292 N N . TYR A 1 164 ? 32.666 -22.232 -21.904 1.00 98.38 164 TYR A N 1
ATOM 1293 C CA . TYR A 1 164 ? 33.320 -23.406 -22.478 1.00 98.38 164 TYR A CA 1
ATOM 1294 C C . TYR A 1 164 ? 33.978 -24.277 -21.400 1.00 98.38 164 TYR A C 1
ATOM 1296 O O . TYR A 1 164 ? 33.698 -25.477 -21.311 1.00 98.38 164 TYR A O 1
ATOM 1304 N N . LEU A 1 165 ? 34.791 -23.675 -20.527 1.00 98.50 165 LEU A N 1
ATOM 1305 C CA . LEU A 1 165 ? 35.471 -24.388 -19.441 1.00 98.50 165 LEU A CA 1
ATOM 1306 C C . LEU A 1 165 ? 34.470 -25.003 -18.449 1.00 98.50 165 LEU A C 1
ATOM 1308 O O . LEU A 1 165 ? 34.626 -26.152 -18.027 1.00 98.50 165 LEU A O 1
ATOM 1312 N N . ALA A 1 166 ? 33.388 -24.288 -18.130 1.00 98.81 166 ALA A N 1
ATOM 1313 C CA . ALA A 1 166 ? 32.327 -24.815 -17.280 1.00 98.81 166 ALA A CA 1
ATOM 1314 C C . ALA A 1 166 ? 31.566 -25.978 -17.934 1.00 98.81 166 ALA A C 1
ATOM 1316 O O . ALA A 1 166 ? 31.236 -26.954 -17.259 1.00 98.81 166 ALA A O 1
ATOM 1317 N N . LEU A 1 167 ? 31.316 -25.917 -19.246 1.00 98.81 167 LEU A N 1
ATOM 1318 C CA . LEU A 1 167 ? 30.705 -27.014 -19.997 1.00 98.81 167 LEU A CA 1
ATOM 1319 C C . LEU A 1 167 ? 31.604 -28.252 -20.013 1.00 98.81 167 LEU A C 1
ATOM 1321 O O . LEU A 1 167 ? 31.086 -29.351 -19.823 1.00 98.81 167 LEU A O 1
ATOM 1325 N N . LEU A 1 168 ? 32.925 -28.101 -20.163 1.00 98.44 168 LEU A N 1
ATOM 1326 C CA . LEU A 1 168 ? 33.866 -29.223 -20.057 1.00 98.44 168 LEU A CA 1
ATOM 1327 C C . LEU A 1 168 ? 33.769 -29.928 -18.697 1.00 98.44 168 LEU A C 1
ATOM 1329 O O . LEU A 1 168 ? 33.784 -31.159 -18.649 1.00 98.44 168 LEU A O 1
ATOM 1333 N N . LYS A 1 169 ? 33.624 -29.159 -17.610 1.00 98.62 169 LYS A N 1
ATOM 1334 C CA . LYS A 1 169 ? 33.498 -29.678 -16.238 1.00 98.62 169 LYS A CA 1
ATOM 1335 C C . LYS A 1 169 ? 32.102 -30.228 -15.913 1.00 98.62 169 LYS A C 1
ATOM 1337 O O . LYS A 1 169 ? 31.966 -31.082 -15.037 1.00 98.62 169 LYS A O 1
ATOM 1342 N N . ALA A 1 170 ? 31.064 -29.748 -16.592 1.00 98.69 170 ALA A N 1
ATOM 1343 C CA . ALA A 1 170 ? 29.690 -30.190 -16.385 1.00 98.69 170 ALA A CA 1
ATOM 1344 C C . ALA A 1 170 ? 29.438 -31.605 -16.934 1.00 98.69 170 ALA A C 1
ATOM 1346 O O . ALA A 1 170 ? 30.057 -32.040 -17.909 1.00 98.69 170 ALA A O 1
ATOM 1347 N N . ASP A 1 171 ? 28.460 -32.287 -16.342 1.00 98.44 171 ASP A N 1
ATOM 1348 C CA . ASP A 1 171 ? 27.941 -33.579 -16.788 1.00 98.44 171 ASP A CA 1
ATOM 1349 C C . ASP A 1 171 ? 27.427 -33.475 -18.243 1.00 98.44 171 ASP A C 1
ATOM 1351 O O . ASP A 1 171 ? 26.519 -32.672 -18.502 1.00 98.44 171 ASP A O 1
ATOM 1355 N N . PRO A 1 172 ? 27.969 -34.267 -19.195 1.00 98.44 172 PRO A N 1
ATOM 1356 C CA . PRO A 1 172 ? 27.542 -34.275 -20.595 1.00 98.44 172 PRO A CA 1
ATOM 1357 C C . PRO A 1 172 ? 26.026 -34.361 -20.805 1.00 98.44 172 PRO A C 1
ATOM 1359 O O . PRO A 1 172 ? 25.490 -33.665 -21.670 1.00 98.44 172 PRO A O 1
ATOM 1362 N N . ASP A 1 173 ? 25.311 -35.129 -19.978 1.00 98.00 173 ASP A N 1
ATOM 1363 C CA . ASP A 1 173 ? 23.863 -35.320 -20.120 1.00 98.00 173 ASP A CA 1
ATOM 1364 C C . ASP A 1 173 ? 23.050 -34.078 -19.729 1.00 98.00 173 ASP A C 1
ATOM 1366 O O . ASP A 1 173 ? 21.873 -33.943 -20.096 1.00 98.00 173 ASP A O 1
ATOM 1370 N N . LYS A 1 174 ? 23.672 -33.153 -18.992 1.00 98.50 174 LYS A N 1
ATOM 1371 C CA . LYS A 1 174 ? 23.054 -31.926 -18.480 1.00 98.50 174 LYS A CA 1
ATOM 1372 C C . LYS A 1 174 ? 23.259 -30.723 -19.393 1.00 98.50 174 LYS A C 1
ATOM 1374 O O . LYS A 1 174 ? 22.421 -29.820 -19.389 1.00 98.50 174 LYS A O 1
ATOM 1379 N N . ARG A 1 175 ? 24.306 -30.727 -20.223 1.00 98.44 175 ARG A N 1
ATOM 1380 C CA . ARG A 1 175 ? 24.706 -29.593 -21.084 1.00 98.44 175 ARG A CA 1
ATOM 1381 C C . ARG A 1 175 ? 23.594 -29.128 -22.027 1.00 98.44 175 ARG A C 1
ATOM 1383 O O . ARG A 1 175 ? 23.406 -27.928 -22.188 1.00 98.44 175 ARG A O 1
ATOM 1390 N N . LYS A 1 176 ? 22.757 -30.049 -22.522 1.00 96.62 176 LYS A N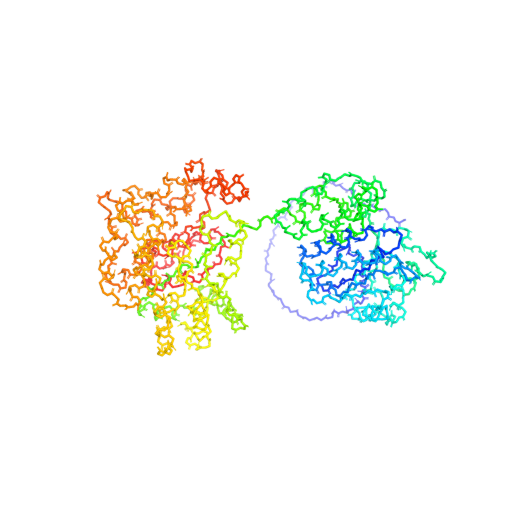 1
ATOM 1391 C CA . LYS A 1 176 ? 21.583 -29.757 -23.378 1.00 96.62 176 LYS A CA 1
ATOM 1392 C C . LYS A 1 176 ? 20.493 -28.893 -22.734 1.00 96.62 176 LYS A C 1
ATOM 1394 O O . LYS A 1 176 ? 19.582 -28.439 -23.431 1.00 96.62 176 LYS A O 1
ATOM 1399 N N . TYR A 1 177 ? 20.555 -28.698 -21.417 1.00 97.12 177 TYR A N 1
ATOM 1400 C CA . TYR A 1 177 ? 19.663 -27.821 -20.657 1.00 97.12 177 TYR A CA 1
ATOM 1401 C C . TYR A 1 177 ? 20.310 -26.473 -20.296 1.00 97.12 177 TYR A C 1
ATOM 1403 O O . TYR A 1 177 ? 19.655 -25.646 -19.663 1.00 97.12 177 TYR A O 1
ATOM 1411 N N . CYS A 1 178 ? 21.563 -26.249 -20.700 1.00 98.00 178 CYS A N 1
ATOM 1412 C CA . CYS A 1 178 ? 22.205 -24.941 -20.697 1.00 98.00 178 CYS A CA 1
ATOM 1413 C C . CYS A 1 178 ? 21.879 -24.220 -22.011 1.00 98.00 178 CYS A C 1
ATOM 1415 O O . CYS A 1 178 ? 22.042 -24.798 -23.087 1.00 98.00 178 CYS A O 1
ATOM 1417 N N . ILE A 1 179 ? 21.398 -22.982 -21.929 1.00 97.00 179 ILE A N 1
ATOM 1418 C CA . ILE A 1 179 ? 21.101 -22.122 -23.077 1.00 97.00 179 ILE A CA 1
ATOM 1419 C C . ILE A 1 179 ? 22.007 -20.900 -22.989 1.00 97.00 179 ILE A C 1
ATOM 1421 O O . ILE A 1 179 ? 21.835 -20.066 -22.103 1.00 97.00 179 ILE A O 1
ATOM 1425 N N . LEU A 1 180 ? 22.956 -20.790 -23.912 1.00 97.12 180 LEU A N 1
ATOM 1426 C CA . LEU A 1 180 ? 23.817 -19.622 -24.051 1.00 97.12 180 LEU A CA 1
ATOM 1427 C C . LEU A 1 180 ? 23.085 -18.541 -24.845 1.00 97.12 180 LEU A C 1
ATOM 1429 O O . LEU A 1 180 ? 22.524 -18.831 -25.903 1.00 97.12 180 LEU A O 1
ATOM 1433 N N . VAL A 1 181 ? 23.083 -17.311 -24.337 1.00 94.81 181 VAL A N 1
ATOM 1434 C CA . VAL A 1 181 ? 22.395 -16.171 -24.962 1.00 94.81 181 VAL A CA 1
ATOM 1435 C C . VAL A 1 181 ? 23.419 -15.141 -25.409 1.00 94.81 181 VAL A C 1
ATOM 1437 O O . VAL A 1 181 ? 24.242 -14.727 -24.601 1.00 94.81 181 VAL A O 1
ATOM 1440 N N . SER A 1 182 ? 23.354 -14.716 -26.670 1.00 93.06 182 SER A N 1
ATOM 1441 C CA . SER A 1 182 ? 24.242 -13.695 -27.241 1.00 93.06 182 SER A CA 1
ATOM 1442 C C . SER A 1 182 ? 23.485 -12.797 -28.221 1.00 93.06 182 SER A C 1
ATOM 1444 O O . SER A 1 182 ? 22.407 -13.135 -28.712 1.00 93.06 182 SER A O 1
ATOM 1446 N N . HIS A 1 183 ? 24.056 -11.636 -28.518 1.00 88.62 183 HIS A N 1
ATOM 1447 C CA . HIS A 1 183 ? 23.598 -10.722 -29.571 1.00 88.62 183 HIS A CA 1
ATOM 1448 C C . HIS A 1 183 ? 24.745 -10.259 -30.485 1.00 88.62 183 HIS A C 1
ATOM 1450 O O . HIS A 1 183 ? 24.522 -9.554 -31.471 1.00 88.62 183 HIS A O 1
ATOM 1456 N N . SER A 1 184 ? 25.978 -10.704 -30.217 1.00 86.06 184 SER A N 1
ATOM 1457 C CA . SER A 1 184 ? 27.190 -10.235 -30.888 1.00 86.06 184 SER A CA 1
ATOM 1458 C C . SER A 1 184 ? 27.897 -11.371 -31.621 1.00 86.06 184 SER A C 1
ATOM 1460 O O . SER A 1 184 ? 28.502 -12.254 -31.020 1.00 86.06 184 SER A O 1
ATOM 1462 N N . ALA A 1 185 ? 27.917 -11.281 -32.953 1.00 85.00 185 ALA A N 1
ATOM 1463 C CA . ALA A 1 185 ? 28.720 -12.175 -33.784 1.00 85.00 185 ALA A CA 1
ATOM 1464 C C . ALA A 1 185 ? 30.235 -11.998 -33.563 1.00 85.00 185 ALA A C 1
ATOM 1466 O O . ALA A 1 185 ? 31.007 -12.826 -34.044 1.00 85.00 185 ALA A O 1
ATOM 1467 N N . ALA A 1 186 ? 30.670 -10.911 -32.910 1.00 84.12 186 ALA A N 1
ATOM 1468 C CA . ALA A 1 186 ? 32.057 -10.755 -32.487 1.00 84.12 186 ALA A CA 1
ATOM 1469 C C . ALA A 1 186 ? 32.338 -11.635 -31.262 1.00 84.12 186 ALA A C 1
ATOM 1471 O O . ALA A 1 186 ? 33.284 -12.409 -31.309 1.00 84.12 186 ALA A O 1
ATOM 1472 N N . ASN A 1 187 ? 31.463 -11.596 -30.251 1.00 85.31 187 ASN A N 1
ATOM 1473 C CA . ASN A 1 187 ? 31.587 -12.391 -29.023 1.00 85.31 187 ASN A CA 1
ATOM 1474 C C . ASN A 1 187 ? 31.479 -13.898 -29.301 1.00 85.31 187 ASN A C 1
ATOM 1476 O O . ASN A 1 187 ? 32.123 -14.707 -28.641 1.00 85.31 187 ASN A O 1
ATOM 1480 N N . ASP A 1 188 ? 30.677 -14.283 -30.299 1.00 88.88 188 ASP A N 1
ATOM 1481 C CA . ASP A 1 188 ? 30.480 -15.688 -30.664 1.00 88.88 188 ASP A CA 1
ATOM 1482 C C . ASP A 1 188 ? 31.734 -16.357 -31.261 1.00 88.88 188 ASP A C 1
ATOM 1484 O O . ASP A 1 188 ? 31.818 -17.590 -31.287 1.00 88.88 188 ASP A O 1
ATOM 1488 N N . ARG A 1 189 ? 32.673 -15.577 -31.817 1.00 85.50 189 ARG A N 1
ATOM 1489 C CA . ARG A 1 189 ? 33.836 -16.112 -32.538 1.00 85.50 189 ARG A CA 1
ATOM 1490 C C . ARG A 1 189 ? 34.977 -16.423 -31.565 1.00 85.50 189 ARG A C 1
ATOM 1492 O O . ARG A 1 189 ? 35.239 -15.628 -30.668 1.00 85.50 189 ARG A O 1
ATOM 1499 N N . PRO A 1 190 ? 35.712 -17.531 -31.767 1.00 77.94 190 PRO A N 1
ATOM 1500 C CA . PRO A 1 190 ? 36.977 -17.733 -31.068 1.00 77.94 190 PRO A CA 1
ATOM 1501 C C . PRO A 1 190 ? 38.035 -16.721 -31.558 1.00 77.94 190 PRO A C 1
ATOM 1503 O O . PRO A 1 190 ? 37.840 -16.051 -32.575 1.00 77.94 190 PRO A O 1
ATOM 1506 N N . GLN A 1 191 ? 39.211 -16.721 -30.916 1.00 65.62 191 GLN A N 1
ATOM 1507 C CA . GLN A 1 191 ? 40.453 -16.042 -31.348 1.00 65.62 191 GLN A CA 1
ATOM 1508 C C . GLN A 1 191 ? 40.621 -14.556 -30.981 1.00 65.62 191 GLN A C 1
ATOM 1510 O O . GLN A 1 191 ? 41.442 -13.859 -31.579 1.00 65.62 191 GLN A O 1
ATOM 1515 N N . HIS A 1 192 ? 39.952 -14.067 -29.943 1.00 75.88 192 HIS A N 1
ATOM 1516 C CA . HIS A 1 192 ? 40.372 -12.838 -29.264 1.00 75.88 192 HIS A CA 1
ATOM 1517 C C . HIS A 1 192 ? 41.774 -12.976 -28.641 1.00 75.88 192 HIS A C 1
ATOM 1519 O O . HIS A 1 192 ? 42.516 -11.997 -28.535 1.00 75.88 192 HIS A O 1
ATOM 1525 N N . TRP A 1 193 ? 42.150 -14.202 -28.265 1.00 87.56 193 TRP A N 1
ATOM 1526 C CA . TRP A 1 193 ? 43.498 -14.592 -27.854 1.00 87.56 193 TRP A CA 1
ATOM 1527 C C . TRP A 1 193 ? 43.793 -16.059 -28.223 1.00 87.56 193 TRP A C 1
ATOM 1529 O O . TRP A 1 193 ? 42.861 -16.821 -28.503 1.00 87.56 193 TRP A O 1
ATOM 1539 N N . PRO A 1 194 ? 45.075 -16.482 -28.257 1.00 88.38 194 PRO A N 1
ATOM 1540 C CA . PRO A 1 194 ? 45.437 -17.858 -28.591 1.00 88.38 194 PRO A CA 1
ATOM 1541 C C . PRO A 1 194 ? 44.782 -18.880 -27.655 1.00 88.38 194 PRO A C 1
ATOM 1543 O O . PRO A 1 194 ? 44.881 -18.757 -26.437 1.00 88.38 194 PRO A O 1
ATOM 1546 N N . GLY A 1 195 ? 44.146 -19.902 -28.233 1.00 87.88 195 GLY A N 1
ATOM 1547 C CA . GLY A 1 195 ? 43.524 -21.002 -27.486 1.00 87.88 195 GLY A CA 1
ATOM 1548 C C . GLY A 1 195 ? 42.131 -20.713 -26.918 1.00 87.88 195 GLY A C 1
ATOM 1549 O O . GLY A 1 195 ? 41.590 -21.575 -26.239 1.00 87.88 195 GLY A O 1
ATOM 1550 N N . GLN A 1 196 ? 41.555 -19.540 -27.193 1.00 92.88 196 GLN A N 1
ATOM 1551 C CA . GLN A 1 196 ? 40.181 -19.221 -26.810 1.00 92.88 196 GLN A CA 1
ATOM 1552 C C . GLN A 1 196 ? 39.153 -20.002 -27.641 1.00 92.88 196 GLN A C 1
ATOM 1554 O O . GLN A 1 196 ? 39.292 -20.106 -28.863 1.00 92.88 196 GLN A O 1
ATOM 1559 N N . HIS A 1 197 ? 38.081 -20.431 -26.986 1.00 95.50 197 HIS A N 1
ATOM 1560 C CA . HIS A 1 197 ? 36.927 -21.104 -27.566 1.00 95.50 197 HIS A CA 1
ATOM 1561 C C . HIS A 1 197 ? 35.738 -20.150 -27.717 1.00 95.50 197 HIS A C 1
ATOM 1563 O O . HIS A 1 197 ? 35.550 -19.207 -26.945 1.00 95.50 197 HIS A O 1
ATOM 1569 N N . GLY A 1 198 ? 34.931 -20.396 -28.745 1.00 94.75 198 GLY A N 1
ATOM 1570 C CA . GLY A 1 198 ? 33.765 -19.593 -29.083 1.00 94.75 198 GLY A CA 1
ATOM 1571 C C . GLY A 1 198 ? 32.445 -20.317 -28.840 1.00 94.75 198 GLY A C 1
ATOM 1572 O O . GLY A 1 198 ? 32.355 -21.403 -28.258 1.00 94.75 198 GLY A O 1
ATOM 1573 N N . LYS A 1 199 ? 31.381 -19.713 -29.363 1.00 95.06 199 LYS A N 1
ATOM 1574 C CA . LYS A 1 199 ? 30.021 -20.252 -29.312 1.00 95.06 199 LYS A CA 1
ATOM 1575 C C . LYS A 1 199 ? 29.920 -21.640 -29.951 1.00 95.06 199 LYS A C 1
ATOM 1577 O O . LYS A 1 199 ? 29.257 -22.513 -29.396 1.00 95.06 199 LYS A O 1
ATOM 1582 N N . ASP A 1 200 ? 30.556 -21.853 -31.106 1.00 95.75 200 ASP A N 1
ATOM 1583 C CA . ASP A 1 200 ? 30.473 -23.137 -31.821 1.00 95.75 200 ASP A CA 1
ATOM 1584 C C . ASP A 1 200 ? 31.099 -24.285 -31.012 1.00 95.75 200 ASP A C 1
ATOM 1586 O O . ASP A 1 200 ? 30.537 -25.379 -30.979 1.00 95.75 200 ASP A O 1
ATOM 1590 N N . ASP A 1 201 ? 32.180 -24.021 -30.272 1.00 97.44 201 ASP A N 1
ATOM 1591 C CA . ASP A 1 201 ? 32.805 -24.998 -29.373 1.00 97.44 201 ASP A CA 1
ATOM 1592 C C . ASP A 1 201 ? 31.876 -25.360 -28.203 1.00 97.44 201 ASP A C 1
ATOM 1594 O O . ASP A 1 201 ? 31.700 -26.531 -27.863 1.00 97.44 201 ASP A O 1
ATOM 1598 N N . CYS A 1 202 ? 31.198 -24.367 -27.620 1.00 97.94 202 CYS A N 1
ATOM 1599 C CA . CYS A 1 202 ? 30.220 -24.598 -26.555 1.00 97.94 202 CYS A CA 1
ATOM 1600 C C . CYS A 1 202 ? 29.008 -25.417 -27.033 1.00 97.94 202 CYS A C 1
ATOM 1602 O O . CYS A 1 202 ? 28.521 -26.303 -26.323 1.00 97.94 202 CYS A O 1
ATOM 1604 N N . VAL A 1 203 ? 28.518 -25.138 -28.245 1.00 97.31 203 VAL A N 1
ATOM 1605 C CA . VAL A 1 203 ? 27.425 -25.901 -28.868 1.00 97.31 203 VAL A CA 1
ATOM 1606 C C . VAL A 1 203 ? 27.877 -27.325 -29.196 1.00 97.31 203 VAL A C 1
ATOM 1608 O O . VAL A 1 203 ? 27.117 -28.266 -28.964 1.00 97.31 203 VAL A O 1
ATOM 1611 N N . ALA A 1 204 ? 29.122 -27.518 -29.645 1.00 97.94 204 ALA A N 1
ATOM 1612 C CA . ALA A 1 204 ? 29.700 -28.844 -29.872 1.00 97.94 204 ALA A CA 1
ATOM 1613 C C . ALA A 1 204 ? 29.794 -29.679 -28.581 1.00 97.94 204 ALA A C 1
ATOM 1615 O O . ALA A 1 204 ? 29.637 -30.899 -28.624 1.00 97.94 204 ALA A O 1
ATOM 1616 N N . LEU A 1 205 ? 29.962 -29.034 -27.419 1.00 98.12 205 LEU A N 1
ATOM 1617 C CA . LEU A 1 205 ? 29.877 -29.690 -26.109 1.00 98.12 205 LEU A CA 1
ATOM 1618 C C . LEU A 1 205 ? 28.441 -30.029 -25.674 1.00 98.12 205 LEU A C 1
ATOM 1620 O O . LEU A 1 205 ? 28.269 -30.716 -24.668 1.00 98.12 205 LEU A O 1
ATOM 1624 N N . GLY A 1 206 ? 27.421 -29.595 -26.418 1.00 96.88 206 GLY A N 1
ATOM 1625 C CA . GLY A 1 206 ? 26.017 -29.944 -26.204 1.00 96.88 206 GLY A CA 1
ATOM 1626 C C . GLY A 1 206 ? 25.156 -28.832 -25.607 1.00 96.88 206 GLY A C 1
ATOM 1627 O O . GLY A 1 206 ? 24.000 -29.101 -25.284 1.00 96.88 206 GLY A O 1
ATOM 1628 N N . ALA A 1 207 ? 25.670 -27.608 -25.445 1.00 97.62 207 ALA A N 1
ATOM 1629 C CA . ALA A 1 207 ? 24.850 -26.468 -25.037 1.00 97.62 207 ALA A CA 1
ATOM 1630 C C . ALA A 1 207 ? 23.879 -26.040 -26.149 1.00 97.62 207 ALA A C 1
ATOM 1632 O O . ALA A 1 207 ? 24.162 -26.167 -27.341 1.00 97.62 207 ALA A O 1
ATOM 1633 N N . LYS A 1 208 ? 22.729 -25.488 -25.760 1.00 96.06 208 LYS A N 1
ATOM 1634 C CA . LYS A 1 208 ? 21.836 -24.779 -26.683 1.00 96.06 208 LYS A CA 1
ATOM 1635 C C . LYS A 1 208 ? 22.269 -23.325 -26.810 1.00 96.06 208 LYS A C 1
ATOM 1637 O O . LYS A 1 208 ? 22.922 -22.781 -25.924 1.00 96.06 208 LYS A O 1
ATOM 1642 N N . TYR A 1 209 ? 21.852 -22.689 -27.894 1.00 94.50 209 TYR A N 1
ATOM 1643 C CA . TYR A 1 209 ? 22.200 -21.310 -28.195 1.00 94.50 209 TYR A CA 1
ATOM 1644 C C . TYR A 1 209 ? 20.970 -20.511 -28.619 1.00 94.50 209 TYR A C 1
ATOM 1646 O O . TYR A 1 209 ? 20.113 -21.020 -29.344 1.00 94.50 209 TYR A O 1
ATOM 1654 N N . PHE A 1 210 ? 20.896 -19.264 -28.167 1.00 91.56 210 PHE A N 1
ATOM 1655 C CA . PHE A 1 210 ? 19.874 -18.303 -28.541 1.00 91.56 210 PHE A CA 1
ATOM 1656 C C . PHE A 1 210 ? 20.520 -16.962 -28.911 1.00 91.56 210 PHE A C 1
ATOM 1658 O O . PHE A 1 210 ? 21.284 -16.396 -28.131 1.00 91.56 210 PHE A O 1
ATOM 1665 N N . TYR A 1 211 ? 20.176 -16.453 -30.095 1.00 90.56 211 TYR A N 1
ATOM 1666 C CA . TYR A 1 211 ? 20.642 -15.163 -30.596 1.00 90.56 211 TYR A CA 1
ATOM 1667 C C . TYR A 1 211 ? 19.513 -14.130 -30.599 1.00 90.56 211 TYR A C 1
ATOM 1669 O O . TYR A 1 211 ? 18.410 -14.426 -31.062 1.00 90.56 211 TYR A O 1
ATOM 1677 N N . THR A 1 212 ? 19.796 -12.911 -30.142 1.00 86.38 212 THR A N 1
ATOM 1678 C CA . THR A 1 212 ? 18.847 -11.784 -30.143 1.00 86.38 212 THR A CA 1
ATOM 1679 C C . THR A 1 212 ? 19.421 -10.550 -30.845 1.00 86.38 212 THR A C 1
ATOM 1681 O O . THR A 1 212 ? 20.630 -10.363 -30.909 1.00 86.38 212 THR A O 1
ATOM 1684 N N . SER A 1 213 ? 18.560 -9.679 -31.373 1.00 76.12 213 SER A N 1
ATOM 1685 C CA . SER A 1 213 ? 18.905 -8.452 -32.111 1.00 76.12 213 SER A CA 1
ATOM 1686 C C . SER A 1 213 ? 19.007 -7.206 -31.213 1.00 76.12 213 SER A C 1
ATOM 1688 O O . SER A 1 213 ? 18.614 -6.111 -31.611 1.00 76.12 213 SER A O 1
ATOM 1690 N N . GLY A 1 214 ? 19.538 -7.354 -29.994 1.00 71.19 214 GLY A N 1
ATOM 1691 C CA . GLY A 1 214 ? 19.550 -6.316 -28.946 1.00 71.19 214 GLY A CA 1
ATOM 1692 C C . GLY A 1 214 ? 20.357 -5.037 -29.244 1.00 71.19 214 GLY A C 1
ATOM 1693 O O . GLY A 1 214 ? 20.233 -4.057 -28.510 1.00 71.19 214 GLY A O 1
ATOM 1694 N N . GLN A 1 215 ? 21.129 -5.009 -30.332 1.00 74.88 215 GLN A N 1
ATOM 1695 C CA . GLN A 1 215 ? 22.033 -3.920 -30.726 1.00 74.88 215 GLN A CA 1
ATOM 1696 C C . GLN A 1 215 ? 21.519 -3.074 -31.905 1.00 74.88 215 GLN A C 1
ATOM 1698 O O . GLN A 1 215 ? 20.795 -3.555 -32.776 1.00 74.88 215 GLN A O 1
ATOM 1703 N N . GLY A 1 216 ? 21.956 -1.811 -31.985 1.00 73.31 216 GLY A N 1
ATOM 1704 C CA . GLY A 1 216 ? 21.733 -0.926 -33.138 1.00 73.31 216 GLY A CA 1
ATOM 1705 C C . GLY A 1 216 ? 21.031 0.398 -32.816 1.00 73.31 216 GLY A C 1
ATOM 1706 O O . GLY A 1 216 ? 20.629 0.658 -31.683 1.00 73.31 216 GLY A O 1
ATOM 1707 N N . LYS A 1 217 ? 20.886 1.255 -33.841 1.00 66.19 217 LYS A N 1
ATOM 1708 C CA . LYS A 1 217 ? 20.321 2.615 -33.702 1.00 66.19 217 LYS A CA 1
ATOM 1709 C C . LYS A 1 217 ? 18.872 2.638 -33.208 1.00 66.19 217 LYS A C 1
ATOM 1711 O O . LYS A 1 217 ? 18.471 3.571 -32.545 1.00 66.19 217 LYS A O 1
ATOM 1716 N N . GLU A 1 218 ? 18.097 1.600 -33.477 1.00 78.88 218 GLU A N 1
ATOM 1717 C CA . GLU A 1 218 ? 16.696 1.537 -33.042 1.00 78.88 218 GLU A CA 1
ATOM 1718 C C . GLU A 1 218 ? 16.519 0.672 -31.779 1.00 78.88 218 GLU A C 1
ATOM 1720 O O . GLU A 1 218 ? 15.406 0.231 -31.494 1.00 78.88 218 GLU A O 1
ATOM 1725 N N . LYS A 1 219 ? 17.615 0.355 -31.067 1.00 87.25 219 LYS A N 1
ATOM 1726 C CA . LYS A 1 219 ? 17.684 -0.658 -29.994 1.00 87.25 219 LYS A CA 1
ATOM 1727 C C . LYS A 1 219 ? 18.379 -0.115 -28.736 1.00 87.25 219 LYS A C 1
ATOM 1729 O O . LYS A 1 219 ? 18.188 1.048 -28.379 1.00 87.25 219 LYS A O 1
ATOM 1734 N N . PHE A 1 220 ? 19.159 -0.942 -28.037 1.00 91.12 220 PHE A N 1
ATOM 1735 C CA . PHE A 1 220 ? 19.905 -0.581 -26.824 1.00 91.12 220 PHE A CA 1
ATOM 1736 C C . PHE A 1 220 ? 21.288 0.024 -27.120 1.00 91.12 220 PHE A C 1
ATOM 1738 O O . PHE A 1 220 ? 22.196 -0.002 -26.290 1.00 91.12 220 PHE A O 1
ATOM 1745 N N . GLY A 1 221 ? 21.432 0.639 -28.295 1.00 85.50 221 GLY A N 1
ATOM 1746 C CA . GLY A 1 221 ? 22.650 1.323 -28.702 1.00 85.50 221 GLY A CA 1
ATOM 1747 C C . GLY A 1 221 ? 23.693 0.402 -29.331 1.00 85.50 221 GLY A C 1
ATOM 1748 O O . GLY A 1 221 ? 23.411 -0.731 -29.718 1.00 85.50 221 GLY A O 1
ATOM 1749 N N . GLY A 1 222 ? 24.874 0.970 -29.547 1.00 80.31 222 GLY A N 1
ATOM 1750 C CA . GLY A 1 222 ? 26.019 0.362 -30.223 1.00 80.31 222 GLY A CA 1
ATOM 1751 C C . GLY A 1 222 ? 27.047 1.442 -30.571 1.00 80.31 222 GLY A C 1
ATOM 1752 O O . GLY A 1 222 ? 26.775 2.631 -30.392 1.00 80.31 222 GLY A O 1
ATOM 1753 N N . GLY A 1 223 ? 28.191 1.079 -31.159 1.00 77.31 223 GLY A N 1
ATOM 1754 C CA . GLY A 1 223 ? 29.391 1.935 -31.280 1.00 77.31 223 GLY A CA 1
ATOM 1755 C C . GLY A 1 223 ? 29.289 3.322 -31.960 1.00 77.31 223 GLY A C 1
ATOM 1756 O O . GLY A 1 223 ? 30.305 4.004 -32.087 1.00 77.31 223 GLY A O 1
ATOM 1757 N N . ARG A 1 224 ? 28.113 3.774 -32.421 1.00 83.12 224 ARG A N 1
ATOM 1758 C CA . ARG A 1 224 ? 27.872 5.137 -32.955 1.00 83.12 224 ARG A CA 1
ATOM 1759 C C . ARG A 1 224 ? 26.574 5.791 -32.455 1.00 83.12 224 ARG A C 1
ATOM 1761 O O . ARG A 1 224 ? 26.135 6.791 -33.028 1.00 83.12 224 ARG A O 1
ATOM 1768 N N . PHE A 1 225 ? 25.937 5.240 -31.429 1.00 88.06 225 PHE A N 1
ATOM 1769 C CA . PHE A 1 225 ? 24.626 5.677 -30.957 1.00 88.06 225 PHE A CA 1
ATOM 1770 C C . PHE A 1 225 ? 24.719 6.839 -29.957 1.00 88.06 225 PHE A C 1
ATOM 1772 O O . PHE A 1 225 ? 25.415 6.727 -28.959 1.00 88.06 225 PHE A O 1
ATOM 1779 N N . HIS A 1 226 ? 24.040 7.962 -30.211 1.00 91.38 226 HIS A N 1
ATOM 1780 C CA . HIS A 1 226 ? 24.166 9.194 -29.402 1.00 91.38 226 HIS A CA 1
ATOM 1781 C C . HIS A 1 226 ? 22.816 9.756 -28.923 1.00 91.38 226 HIS A C 1
ATOM 1783 O O . HIS A 1 226 ? 22.731 10.914 -28.514 1.00 91.38 226 HIS A O 1
ATOM 1789 N N . GLU A 1 227 ? 21.750 8.959 -28.967 1.00 90.69 227 GLU A N 1
ATOM 1790 C CA . GLU A 1 227 ? 20.386 9.408 -28.662 1.00 90.69 227 GLU A CA 1
ATOM 1791 C C . GLU A 1 227 ? 20.083 9.409 -27.156 1.00 90.69 227 GLU A C 1
ATOM 1793 O O . GLU A 1 227 ? 19.202 8.708 -26.656 1.00 90.69 227 GLU A O 1
ATOM 1798 N N . TRP A 1 228 ? 20.824 10.227 -26.407 1.00 93.00 228 TRP A N 1
ATOM 1799 C CA . TRP A 1 228 ? 20.700 10.348 -24.949 1.00 93.00 228 TRP A CA 1
ATOM 1800 C C . TRP A 1 228 ? 19.302 10.741 -24.467 1.00 93.00 228 TRP A C 1
ATOM 1802 O O . TRP A 1 228 ? 18.907 10.350 -23.367 1.00 93.00 228 TRP A O 1
ATOM 1812 N N . GLN A 1 229 ? 18.516 11.430 -25.300 1.00 91.62 229 GLN A N 1
ATOM 1813 C CA . GLN A 1 229 ? 17.130 11.780 -24.993 1.00 91.62 229 GLN A CA 1
ATOM 1814 C C . GLN A 1 229 ? 16.255 10.554 -24.682 1.00 91.62 229 GLN A C 1
ATOM 1816 O O . GLN A 1 229 ? 15.278 10.667 -23.941 1.00 91.62 229 GLN A O 1
ATOM 1821 N N . LEU A 1 230 ? 16.610 9.369 -25.196 1.00 90.19 230 LEU A N 1
ATOM 1822 C CA . LEU A 1 230 ? 15.859 8.132 -24.965 1.00 90.19 230 LEU A CA 1
ATOM 1823 C C . LEU A 1 230 ? 16.026 7.583 -23.541 1.00 90.19 230 LEU A C 1
ATOM 1825 O O . LEU A 1 230 ? 15.182 6.817 -23.081 1.00 90.19 230 LEU A O 1
ATOM 1829 N N . VAL A 1 231 ? 17.075 7.998 -22.824 1.00 92.12 231 VAL A N 1
ATOM 1830 C CA . VAL A 1 231 ? 17.357 7.597 -21.433 1.00 92.12 231 VAL A CA 1
ATOM 1831 C C . VAL A 1 231 ? 17.310 8.768 -20.448 1.00 92.12 231 VAL A C 1
ATOM 1833 O O . VAL A 1 231 ? 17.484 8.569 -19.247 1.00 92.12 231 VAL A O 1
ATOM 1836 N N . ASP A 1 232 ? 17.012 9.989 -20.903 1.00 89.44 232 ASP A N 1
ATOM 1837 C CA . ASP A 1 232 ? 16.927 11.181 -20.042 1.00 89.44 232 ASP A CA 1
ATOM 1838 C C . ASP A 1 232 ? 15.883 11.054 -18.926 1.00 89.44 232 ASP A C 1
ATOM 1840 O O . ASP A 1 232 ? 16.026 11.652 -17.858 1.00 89.44 232 ASP A O 1
ATOM 1844 N N . TRP A 1 233 ? 14.857 10.228 -19.125 1.00 82.88 233 TRP A N 1
ATOM 1845 C CA . TRP A 1 233 ? 13.876 9.922 -18.087 1.00 82.88 233 TRP A CA 1
ATOM 1846 C C . TRP A 1 233 ? 14.514 9.259 -16.853 1.00 82.88 233 TRP A C 1
ATOM 1848 O O . TRP A 1 233 ? 14.034 9.462 -15.738 1.00 82.88 233 TRP A O 1
ATOM 1858 N N . MET A 1 234 ? 15.622 8.526 -17.018 1.00 91.50 234 MET A N 1
ATOM 1859 C CA . MET A 1 234 ? 16.349 7.915 -15.906 1.00 91.50 234 MET A CA 1
ATOM 1860 C C . MET A 1 234 ? 17.118 8.954 -15.083 1.00 91.50 234 MET A C 1
ATOM 1862 O O . MET A 1 234 ? 17.233 8.796 -13.871 1.00 91.50 234 MET A O 1
ATOM 1866 N N . LYS A 1 235 ? 17.589 10.048 -15.703 1.00 87.94 235 LYS A N 1
ATOM 1867 C CA . LYS A 1 235 ? 18.374 11.117 -15.051 1.00 87.94 235 LYS A CA 1
ATOM 1868 C C . LYS A 1 235 ? 17.672 11.695 -13.824 1.00 87.94 235 LYS A C 1
ATOM 1870 O O . LYS A 1 235 ? 18.292 11.884 -12.781 1.00 87.94 235 LYS A O 1
ATOM 1875 N N . ASN A 1 236 ? 16.376 11.964 -13.972 1.00 77.12 236 ASN A N 1
ATOM 1876 C CA . ASN A 1 236 ? 15.516 12.548 -12.944 1.00 77.12 236 ASN A CA 1
ATOM 1877 C C . ASN A 1 236 ? 14.446 11.555 -12.467 1.00 77.12 236 ASN A C 1
ATOM 1879 O O . ASN A 1 236 ? 13.424 11.972 -11.925 1.00 77.12 236 ASN A O 1
ATOM 1883 N N . SER A 1 237 ? 14.661 10.253 -12.686 1.00 79.12 237 SER A N 1
ATOM 1884 C CA . SER A 1 237 ? 13.724 9.222 -12.245 1.00 79.12 237 SER A CA 1
ATOM 1885 C C . SER A 1 237 ? 13.489 9.340 -10.737 1.00 79.12 237 SER A C 1
ATOM 1887 O O . SER A 1 237 ? 14.459 9.565 -10.007 1.00 79.12 237 SER A O 1
ATOM 1889 N N . PRO A 1 238 ? 12.253 9.174 -10.230 1.00 65.12 238 PRO A N 1
ATOM 1890 C CA . PRO A 1 238 ? 12.004 9.122 -8.790 1.00 65.12 238 PRO A CA 1
ATOM 1891 C C . PRO A 1 238 ? 12.718 7.931 -8.130 1.00 65.12 238 PRO A C 1
ATOM 1893 O O . PRO A 1 238 ? 13.139 8.039 -6.978 1.00 65.12 238 PRO A O 1
ATOM 1896 N N . ASN A 1 239 ? 12.946 6.848 -8.878 1.00 76.75 239 ASN A N 1
ATOM 1897 C CA . ASN A 1 239 ? 13.687 5.673 -8.433 1.00 76.75 239 ASN A CA 1
ATOM 1898 C C . ASN A 1 239 ? 15.213 5.976 -8.385 1.00 76.75 239 ASN A C 1
ATOM 1900 O O . ASN A 1 239 ? 15.816 6.239 -9.435 1.00 76.75 239 ASN A O 1
ATOM 1904 N N . PRO A 1 240 ? 15.853 5.981 -7.193 1.00 83.12 240 PRO A N 1
ATOM 1905 C CA . PRO A 1 240 ? 17.284 6.269 -7.055 1.00 83.12 240 PRO A CA 1
ATOM 1906 C C . PRO A 1 240 ? 18.191 5.257 -7.757 1.00 83.12 240 PRO A C 1
ATOM 1908 O O . PRO A 1 240 ? 19.276 5.629 -8.209 1.00 83.12 240 PRO A O 1
ATOM 1911 N N . GLU A 1 241 ? 17.768 4.005 -7.878 1.00 91.56 241 GLU A N 1
ATOM 1912 C CA . GLU A 1 241 ? 18.502 2.959 -8.575 1.00 91.56 241 GLU A CA 1
ATOM 1913 C C . GLU A 1 241 ? 18.517 3.208 -10.090 1.00 91.56 241 GLU A C 1
ATOM 1915 O O . GLU A 1 241 ? 19.562 3.042 -10.710 1.00 91.56 241 GLU A O 1
ATOM 1920 N N . TYR A 1 242 ? 17.439 3.727 -10.688 1.00 92.94 242 TYR A N 1
ATOM 1921 C CA . TYR A 1 242 ? 17.429 4.107 -12.114 1.00 92.94 242 TYR A CA 1
ATOM 1922 C C . TYR A 1 242 ? 18.303 5.333 -12.398 1.00 92.94 242 TYR A C 1
ATOM 1924 O O . TYR A 1 242 ? 18.985 5.383 -13.422 1.00 92.94 242 TYR A O 1
ATOM 1932 N N . ARG A 1 243 ? 18.375 6.291 -11.461 1.00 93.62 243 ARG A N 1
ATOM 1933 C CA . ARG A 1 243 ? 19.354 7.392 -11.552 1.00 93.62 243 ARG A CA 1
ATOM 1934 C C . ARG A 1 243 ? 20.792 6.874 -11.507 1.00 93.62 243 ARG A C 1
ATOM 1936 O O . ARG A 1 243 ? 21.668 7.424 -12.172 1.00 93.62 243 ARG A O 1
ATOM 1943 N N . TRP A 1 244 ? 21.038 5.815 -10.736 1.00 96.62 244 TRP A N 1
ATOM 1944 C CA . TRP A 1 244 ? 22.335 5.146 -10.697 1.00 96.62 244 TRP A CA 1
ATOM 1945 C C . TRP A 1 244 ? 22.624 4.368 -11.990 1.00 96.62 244 TRP A C 1
ATOM 1947 O O . TRP A 1 244 ? 23.712 4.517 -12.528 1.00 96.62 244 TRP A O 1
ATOM 1957 N N . VAL A 1 245 ? 21.658 3.649 -12.571 1.00 97.56 245 VAL A N 1
ATOM 1958 C CA . VAL A 1 245 ? 21.830 3.027 -13.904 1.00 97.56 245 VAL A CA 1
ATOM 1959 C C . VAL A 1 245 ? 22.224 4.079 -14.941 1.00 97.56 245 VAL A C 1
ATOM 1961 O O . VAL A 1 245 ? 23.197 3.900 -15.667 1.00 97.56 245 VAL A O 1
ATOM 1964 N N . TYR A 1 246 ? 21.552 5.233 -14.949 1.00 97.12 246 TYR A N 1
ATOM 1965 C CA . TYR A 1 246 ? 21.912 6.345 -15.830 1.00 97.12 246 TYR A CA 1
ATOM 1966 C C . TYR A 1 246 ? 23.341 6.860 -15.607 1.00 97.12 246 TYR A C 1
ATOM 1968 O O . TYR A 1 246 ? 24.031 7.195 -16.570 1.00 97.12 246 TYR A O 1
ATOM 1976 N N . SER A 1 247 ? 23.822 6.909 -14.359 1.00 97.44 247 SER A N 1
ATOM 1977 C CA . SER A 1 247 ? 25.211 7.301 -14.090 1.00 97.44 247 SER A CA 1
ATOM 1978 C C . SER A 1 247 ? 26.217 6.266 -14.600 1.00 97.44 247 SER A C 1
ATOM 1980 O O . SER A 1 247 ? 27.286 6.655 -15.068 1.00 97.44 247 SER A O 1
ATOM 1982 N N . ARG A 1 248 ? 25.867 4.973 -14.587 1.00 97.69 248 ARG A N 1
ATOM 1983 C CA . ARG A 1 248 ? 26.684 3.909 -15.188 1.00 97.69 248 ARG A CA 1
ATOM 1984 C C . ARG A 1 248 ? 26.703 3.991 -16.716 1.00 97.69 248 ARG A C 1
ATOM 1986 O O . ARG A 1 248 ? 27.789 3.970 -17.286 1.00 97.69 248 ARG A O 1
ATOM 1993 N N . LEU A 1 249 ? 25.557 4.241 -17.362 1.00 96.81 249 LEU A N 1
ATOM 1994 C CA . LEU A 1 249 ? 25.483 4.512 -18.809 1.00 96.81 249 LEU A CA 1
ATOM 1995 C C . LEU A 1 249 ? 26.378 5.695 -19.206 1.00 96.81 249 LEU A C 1
ATOM 1997 O O . LEU A 1 249 ? 27.146 5.614 -20.163 1.00 96.81 249 LEU A O 1
ATOM 2001 N N . LYS A 1 250 ? 26.342 6.797 -18.444 1.00 96.50 250 LYS A N 1
ATOM 2002 C CA . LYS A 1 250 ? 27.266 7.921 -18.669 1.00 96.50 250 LYS A CA 1
ATOM 2003 C C . LYS A 1 250 ? 28.723 7.520 -18.514 1.00 96.50 250 LYS A C 1
ATOM 2005 O O . LYS A 1 250 ? 29.566 8.017 -19.256 1.00 96.50 250 LYS A O 1
ATOM 2010 N N . LYS A 1 251 ? 29.025 6.641 -17.560 1.00 96.00 251 LYS A N 1
ATOM 2011 C CA . LYS A 1 251 ? 30.399 6.231 -17.298 1.00 96.00 251 LYS A CA 1
ATOM 2012 C C . LYS A 1 251 ? 31.005 5.458 -18.471 1.00 96.00 251 LYS A C 1
ATOM 2014 O O . LYS A 1 251 ? 32.155 5.722 -18.829 1.00 96.00 251 LYS A O 1
ATOM 2019 N N . THR A 1 252 ? 30.217 4.585 -19.101 1.00 94.31 252 THR A N 1
ATOM 2020 C CA . THR A 1 252 ? 30.540 3.971 -20.401 1.00 94.31 252 THR A CA 1
ATOM 2021 C C . THR A 1 252 ? 30.804 5.043 -21.453 1.00 94.31 252 THR A C 1
ATOM 2023 O O . THR A 1 252 ? 31.850 5.050 -22.101 1.00 94.31 252 THR A O 1
ATOM 2026 N N . ALA A 1 253 ? 29.891 6.006 -21.583 1.00 94.44 253 ALA A N 1
ATOM 2027 C CA . ALA A 1 253 ? 29.956 7.044 -22.607 1.00 94.44 253 ALA A CA 1
ATOM 2028 C C . ALA A 1 253 ? 31.210 7.919 -22.525 1.00 94.44 253 ALA A C 1
ATOM 2030 O O . ALA A 1 253 ? 31.786 8.262 -23.557 1.00 94.44 253 ALA A O 1
ATOM 2031 N N . GLU A 1 254 ? 31.672 8.241 -21.313 1.00 93.31 254 GLU A N 1
ATOM 2032 C CA . GLU A 1 254 ? 32.941 8.948 -21.085 1.00 93.31 254 GLU A CA 1
ATOM 2033 C C . GLU A 1 254 ? 34.123 8.244 -21.775 1.00 93.31 254 GLU A C 1
ATOM 2035 O O . GLU A 1 254 ? 35.043 8.906 -22.251 1.00 93.31 254 GLU A O 1
ATOM 2040 N N . HIS A 1 255 ? 34.069 6.913 -21.890 1.00 89.25 255 HIS A N 1
ATOM 2041 C CA . HIS A 1 255 ? 35.120 6.082 -22.482 1.00 89.25 255 HIS A CA 1
ATOM 2042 C C . HIS A 1 255 ? 34.821 5.649 -23.923 1.00 89.25 255 HIS A C 1
ATOM 2044 O O . HIS A 1 255 ? 35.741 5.249 -24.637 1.00 89.25 255 HIS A O 1
ATOM 2050 N N . LYS A 1 256 ? 33.575 5.808 -24.388 1.00 89.69 256 LYS A N 1
ATOM 2051 C CA . LYS A 1 256 ? 33.153 5.583 -25.782 1.00 89.69 256 LYS A CA 1
ATOM 2052 C C . LYS A 1 256 ? 32.828 6.885 -26.526 1.00 89.69 256 LYS A C 1
ATOM 2054 O O . LYS A 1 256 ? 31.976 6.902 -27.404 1.00 89.69 256 LYS A O 1
ATOM 2059 N N . ARG A 1 257 ? 33.512 7.993 -26.206 1.00 90.75 257 ARG A N 1
ATOM 2060 C CA . ARG A 1 257 ? 33.385 9.295 -26.908 1.00 90.75 257 ARG A CA 1
ATOM 2061 C C . ARG A 1 257 ? 31.943 9.833 -26.977 1.00 90.75 257 ARG A C 1
ATOM 2063 O O . ARG A 1 257 ? 31.551 10.426 -27.975 1.00 90.75 257 ARG A O 1
ATOM 2070 N N . GLY A 1 258 ? 31.167 9.638 -25.914 1.00 91.75 258 GLY A N 1
ATOM 2071 C CA . GLY A 1 258 ? 29.780 10.098 -25.810 1.00 91.75 258 GLY A CA 1
ATOM 2072 C C . GLY A 1 258 ? 28.735 9.124 -26.358 1.00 91.75 258 GLY A C 1
ATOM 2073 O O . GLY A 1 258 ? 27.549 9.453 -26.335 1.00 91.75 258 GLY A O 1
ATOM 2074 N N . VAL A 1 259 ? 29.142 7.935 -26.811 1.00 92.81 259 VAL A N 1
ATOM 2075 C CA . VAL A 1 259 ? 28.219 6.897 -27.278 1.00 92.81 259 VAL A CA 1
ATOM 2076 C C . VAL A 1 259 ? 27.413 6.328 -26.105 1.00 92.81 259 VAL A C 1
ATOM 2078 O O . VAL A 1 259 ? 27.970 5.969 -25.068 1.00 92.81 259 VAL A O 1
ATOM 2081 N N . LEU A 1 260 ? 26.097 6.238 -26.288 1.00 93.00 260 LEU A N 1
ATOM 2082 C CA . LEU A 1 260 ? 25.189 5.473 -25.443 1.00 93.00 260 LEU A CA 1
ATOM 2083 C C . LEU A 1 260 ? 25.198 4.019 -25.926 1.00 93.00 260 LEU A C 1
ATOM 2085 O O . LEU A 1 260 ? 24.560 3.690 -26.925 1.00 93.00 260 LEU A O 1
ATOM 2089 N N . ASP A 1 261 ? 25.941 3.165 -25.230 1.00 92.19 261 ASP A N 1
ATOM 2090 C CA . ASP A 1 261 ? 26.036 1.739 -25.538 1.00 92.19 261 ASP A CA 1
ATOM 2091 C C . ASP A 1 261 ? 25.649 0.916 -24.313 1.00 92.19 261 ASP A C 1
ATOM 2093 O O . ASP A 1 261 ? 26.277 1.037 -23.263 1.00 92.19 261 ASP A O 1
ATOM 2097 N N . ALA A 1 262 ? 24.572 0.148 -24.432 1.00 93.69 262 ALA A N 1
ATOM 2098 C CA . ALA A 1 262 ? 24.142 -0.824 -23.432 1.00 93.69 262 ALA A CA 1
ATOM 2099 C C . ALA A 1 262 ? 23.564 -2.059 -24.129 1.00 93.69 262 ALA A C 1
ATOM 2101 O O . ALA A 1 262 ? 22.565 -2.626 -23.678 1.00 93.69 262 ALA A O 1
ATOM 2102 N N . SER A 1 263 ? 24.140 -2.401 -25.280 1.00 90.88 263 SER A N 1
ATOM 2103 C CA . SER A 1 263 ? 23.582 -3.377 -26.206 1.00 90.88 263 SER A CA 1
ATOM 2104 C C . SER A 1 263 ? 23.404 -4.763 -25.569 1.00 90.88 263 SER A C 1
ATOM 2106 O O . SER A 1 263 ? 22.346 -5.371 -25.754 1.00 90.88 263 SER A O 1
ATOM 2108 N N . ASP A 1 264 ? 24.312 -5.192 -24.683 1.00 91.38 264 ASP A N 1
ATOM 2109 C CA . ASP A 1 264 ? 24.154 -6.435 -23.911 1.00 91.38 264 ASP A CA 1
ATOM 2110 C C . ASP A 1 264 ? 22.945 -6.403 -22.969 1.00 91.38 264 ASP A C 1
ATOM 2112 O O . ASP A 1 264 ? 22.241 -7.401 -22.802 1.00 91.38 264 ASP A O 1
ATOM 2116 N N . GLY A 1 265 ? 22.602 -5.233 -22.423 1.00 93.56 265 GLY A N 1
ATOM 2117 C CA . GLY A 1 265 ? 21.398 -5.025 -21.615 1.00 93.56 265 GLY A CA 1
ATOM 2118 C C . GLY A 1 265 ? 20.111 -5.279 -22.410 1.00 93.56 265 GLY A C 1
ATOM 2119 O O . GLY A 1 265 ? 19.085 -5.653 -21.836 1.00 93.56 265 GLY A O 1
ATOM 2120 N N . GLY A 1 266 ? 20.174 -5.166 -23.740 1.00 93.38 266 GLY A N 1
ATOM 2121 C CA . GLY A 1 266 ? 19.100 -5.568 -24.642 1.00 93.38 266 GLY A CA 1
ATOM 2122 C C . GLY A 1 266 ? 18.803 -7.069 -24.600 1.00 93.38 266 GLY A C 1
ATOM 2123 O O . GLY A 1 266 ? 17.645 -7.458 -24.756 1.00 93.38 266 GLY A O 1
ATOM 2124 N N . MET A 1 267 ? 19.795 -7.918 -24.299 1.00 94.00 267 MET A N 1
ATOM 2125 C CA . MET A 1 267 ? 19.564 -9.350 -24.083 1.00 94.00 267 MET A CA 1
ATOM 2126 C C . MET A 1 267 ? 18.687 -9.583 -22.854 1.00 94.00 267 MET A C 1
ATOM 2128 O O . MET A 1 267 ? 17.711 -10.326 -22.930 1.00 94.00 267 MET A O 1
ATOM 2132 N N . ALA A 1 268 ? 18.968 -8.893 -21.744 1.00 95.50 268 ALA A N 1
ATOM 2133 C CA . ALA A 1 268 ? 18.139 -8.971 -20.543 1.00 95.50 268 ALA A CA 1
ATOM 2134 C C . ALA A 1 268 ? 16.691 -8.541 -20.825 1.00 95.50 268 ALA A C 1
ATOM 2136 O O . ALA A 1 268 ? 15.754 -9.196 -20.365 1.00 95.50 268 ALA A O 1
ATOM 2137 N N . PHE A 1 269 ? 16.498 -7.483 -21.622 1.00 93.75 269 PHE A N 1
ATOM 2138 C CA . PHE A 1 269 ? 15.167 -7.029 -22.034 1.00 93.75 269 PHE A CA 1
ATOM 2139 C C . PHE A 1 269 ? 14.429 -8.077 -22.873 1.00 93.75 269 PHE A C 1
ATOM 2141 O O . PHE A 1 269 ? 13.269 -8.383 -22.590 1.00 93.75 269 PHE A O 1
ATOM 2148 N N . ALA A 1 270 ? 15.101 -8.653 -23.873 1.00 92.12 270 ALA A N 1
ATOM 2149 C CA . ALA A 1 270 ? 14.534 -9.684 -24.735 1.00 92.12 270 ALA A CA 1
ATOM 2150 C C . ALA A 1 270 ? 14.104 -10.921 -23.931 1.00 92.12 270 ALA A C 1
ATOM 2152 O O . ALA A 1 270 ? 13.000 -11.424 -24.133 1.00 92.12 270 ALA A O 1
ATOM 2153 N N . LEU A 1 271 ? 14.926 -11.366 -22.973 1.00 92.62 271 LEU A N 1
ATOM 2154 C CA . LEU A 1 271 ? 14.574 -12.481 -22.090 1.00 92.62 271 LEU A CA 1
ATOM 2155 C C . LEU A 1 271 ? 13.386 -12.138 -21.179 1.00 92.62 271 LEU A C 1
ATOM 2157 O O . LEU A 1 271 ? 12.490 -12.961 -21.005 1.00 92.62 271 LEU A O 1
ATOM 2161 N N . ALA A 1 272 ? 13.366 -10.934 -20.597 1.00 89.81 272 ALA A N 1
ATOM 2162 C CA . ALA A 1 272 ? 12.331 -10.516 -19.649 1.00 89.81 272 ALA A CA 1
ATOM 2163 C C . ALA A 1 272 ? 10.956 -10.303 -20.298 1.00 89.81 272 ALA A C 1
ATOM 2165 O O . ALA A 1 272 ? 9.931 -10.550 -19.662 1.00 89.81 272 ALA A O 1
ATOM 2166 N N . THR A 1 273 ? 10.927 -9.840 -21.548 1.00 86.75 273 THR A N 1
ATOM 2167 C CA . THR A 1 273 ? 9.693 -9.388 -22.214 1.00 86.75 273 THR A CA 1
ATOM 2168 C C . THR A 1 273 ? 9.254 -10.269 -23.378 1.00 86.75 273 THR A C 1
ATOM 2170 O O . THR A 1 273 ? 8.091 -10.222 -23.771 1.00 86.75 273 THR A O 1
ATOM 2173 N N . GLY A 1 274 ? 10.169 -11.047 -23.955 1.00 87.50 274 GLY A N 1
ATOM 2174 C CA . GLY A 1 274 ? 9.972 -11.706 -25.243 1.00 87.50 274 GLY A CA 1
ATOM 2175 C C . GLY A 1 274 ? 10.066 -10.777 -26.457 1.00 87.50 274 GLY A C 1
ATOM 2176 O O . GLY A 1 274 ? 9.944 -11.251 -27.585 1.00 87.50 274 GLY A O 1
ATOM 2177 N N . ASP A 1 275 ? 10.289 -9.473 -26.262 1.00 85.06 275 ASP A N 1
ATOM 2178 C CA . ASP A 1 275 ? 10.364 -8.485 -27.337 1.00 85.06 275 ASP A CA 1
ATOM 2179 C C . ASP A 1 275 ? 11.805 -8.339 -27.847 1.00 85.06 275 ASP A C 1
ATOM 2181 O O . ASP A 1 275 ? 12.635 -7.630 -27.272 1.00 85.06 275 ASP A O 1
ATOM 2185 N N . LEU A 1 276 ? 12.086 -9.005 -28.970 1.00 86.00 276 LEU A N 1
ATOM 2186 C CA . LEU A 1 276 ? 13.381 -8.951 -29.666 1.00 86.00 276 LEU A CA 1
ATOM 2187 C C . LEU A 1 276 ? 13.647 -7.594 -30.335 1.00 86.00 276 LEU A C 1
ATOM 2189 O O . LEU A 1 276 ? 14.773 -7.286 -30.724 1.00 86.00 276 LEU A O 1
ATOM 2193 N N . GLU A 1 277 ? 12.615 -6.757 -30.438 1.00 84.56 277 GLU A N 1
ATOM 2194 C CA . GLU A 1 277 ? 12.676 -5.441 -31.050 1.00 84.56 277 GLU A CA 1
ATOM 2195 C C . GLU A 1 277 ? 12.745 -4.316 -30.001 1.00 84.56 277 GLU A C 1
ATOM 2197 O O . GLU A 1 277 ? 12.406 -3.171 -30.320 1.00 84.56 277 GLU A O 1
ATOM 2202 N N . GLY A 1 278 ? 13.139 -4.624 -28.761 1.00 85.69 278 GLY A N 1
ATOM 2203 C CA . GLY A 1 278 ? 13.240 -3.686 -27.640 1.00 85.69 278 GLY A CA 1
ATOM 2204 C C . GLY A 1 278 ? 14.133 -2.468 -27.898 1.00 85.69 278 GLY A C 1
ATOM 2205 O O . GLY A 1 278 ? 15.064 -2.523 -28.691 1.00 85.69 278 GLY A O 1
ATOM 2206 N N . ASN A 1 279 ? 13.864 -1.354 -27.215 1.00 90.81 279 ASN A N 1
ATOM 2207 C CA . ASN A 1 279 ? 14.644 -0.118 -27.326 1.00 90.81 279 ASN A CA 1
ATOM 2208 C C . ASN A 1 279 ? 14.611 0.691 -26.023 1.00 90.81 279 ASN A C 1
ATOM 2210 O O . ASN A 1 279 ? 13.768 0.441 -25.160 1.00 90.81 279 ASN A O 1
ATOM 2214 N N . PHE A 1 280 ? 15.497 1.684 -25.882 1.00 89.56 280 PHE A N 1
ATOM 2215 C CA . PHE A 1 280 ? 15.553 2.533 -24.681 1.00 89.56 280 PHE A CA 1
ATOM 2216 C C . PHE A 1 280 ? 14.249 3.302 -24.396 1.00 89.56 280 PHE A C 1
ATOM 2218 O O . PHE A 1 280 ? 13.904 3.535 -23.235 1.00 89.56 280 PHE A O 1
ATOM 2225 N N . SER A 1 281 ? 13.520 3.707 -25.438 1.00 84.44 281 SER A N 1
ATOM 2226 C CA . SER A 1 281 ? 12.223 4.375 -25.328 1.00 84.44 281 SER A CA 1
ATOM 2227 C C . SER A 1 281 ? 11.444 4.236 -26.647 1.00 84.44 281 SER A C 1
ATOM 2229 O O . SER A 1 281 ? 12.043 4.393 -27.710 1.00 84.44 281 SER A O 1
ATOM 2231 N N . PRO A 1 282 ? 10.119 3.997 -26.606 1.00 82.38 282 PRO A N 1
ATOM 2232 C CA . PRO A 1 282 ? 9.285 3.943 -25.402 1.00 82.38 282 PRO A CA 1
ATOM 2233 C C . PRO A 1 282 ? 9.373 2.614 -24.637 1.00 82.38 282 PRO A C 1
ATOM 2235 O O . PRO A 1 282 ? 9.063 2.587 -23.454 1.00 82.38 282 PRO A O 1
ATOM 2238 N N . LYS A 1 283 ? 9.859 1.528 -25.247 1.00 89.06 283 LYS A N 1
ATOM 2239 C CA . LYS A 1 283 ? 9.638 0.164 -24.738 1.00 89.06 283 LYS A CA 1
ATOM 2240 C C . LYS A 1 283 ? 10.277 -0.110 -23.378 1.00 89.06 283 LYS A C 1
ATOM 2242 O O . LYS A 1 283 ? 9.589 -0.545 -22.460 1.00 89.06 283 LYS A O 1
ATOM 2247 N N . LEU A 1 284 ? 11.573 0.165 -23.219 1.00 90.88 284 LEU A N 1
ATOM 2248 C CA . LEU A 1 284 ? 12.246 -0.005 -21.928 1.00 90.88 284 LEU A CA 1
ATOM 2249 C C . LEU A 1 284 ? 11.674 0.941 -20.867 1.00 90.88 284 LEU A C 1
ATOM 2251 O O . LEU A 1 284 ? 11.500 0.530 -19.723 1.00 90.88 284 LEU A O 1
ATOM 2255 N N . LYS A 1 285 ? 11.380 2.193 -21.235 1.00 87.94 285 LYS A N 1
ATOM 2256 C CA . LYS A 1 285 ? 10.765 3.172 -20.330 1.00 87.94 285 LYS A CA 1
ATOM 2257 C C . LYS A 1 285 ? 9.404 2.691 -19.824 1.00 87.94 285 LYS A C 1
ATOM 2259 O O . LYS A 1 285 ? 9.140 2.799 -18.631 1.00 87.94 285 LYS A O 1
ATOM 2264 N N . ASP A 1 286 ? 8.575 2.150 -20.707 1.00 82.56 286 ASP A N 1
ATOM 2265 C CA . ASP A 1 286 ? 7.258 1.617 -20.363 1.00 82.56 286 ASP A CA 1
ATOM 2266 C C . ASP A 1 286 ? 7.384 0.330 -19.532 1.00 82.56 286 ASP A C 1
ATOM 2268 O O . ASP A 1 286 ? 6.647 0.151 -18.565 1.00 82.56 286 ASP A O 1
ATOM 2272 N N . PHE A 1 287 ? 8.359 -0.531 -19.848 1.00 85.56 287 PHE A N 1
ATOM 2273 C CA . PHE A 1 287 ? 8.628 -1.766 -19.108 1.00 85.56 287 PHE A CA 1
ATOM 2274 C C . PHE A 1 287 ? 9.147 -1.513 -17.690 1.00 85.56 287 PHE A C 1
ATOM 2276 O O . PHE A 1 287 ? 8.576 -2.014 -16.725 1.00 85.56 287 PHE A O 1
ATOM 2283 N N . LEU A 1 288 ? 10.227 -0.739 -17.536 1.00 86.38 288 LEU A N 1
ATOM 2284 C CA . LEU A 1 288 ? 10.749 -0.368 -16.216 1.00 86.38 288 LEU A CA 1
ATOM 2285 C C . LEU A 1 288 ? 9.740 0.509 -15.465 1.00 86.38 288 LEU A C 1
ATOM 2287 O O . LEU A 1 288 ? 9.655 0.457 -14.235 1.00 86.38 288 LEU A O 1
ATOM 2291 N N . GLY A 1 289 ? 8.924 1.244 -16.217 1.00 68.69 289 GLY A N 1
ATOM 2292 C CA . GLY A 1 289 ? 8.025 2.263 -15.723 1.00 68.69 289 GLY A CA 1
ATOM 2293 C C . GLY A 1 289 ? 8.801 3.501 -15.280 1.00 68.69 289 GLY A C 1
ATOM 2294 O O . GLY A 1 289 ? 9.942 3.447 -14.818 1.00 68.69 289 GLY A O 1
ATOM 2295 N N . THR A 1 290 ? 8.136 4.651 -15.323 1.00 58.44 290 THR A N 1
ATOM 2296 C CA . THR A 1 290 ? 8.489 5.770 -14.435 1.00 58.44 290 THR A CA 1
ATOM 2297 C C . THR A 1 290 ? 7.828 5.608 -13.067 1.00 58.44 290 THR A C 1
ATOM 2299 O O . THR A 1 290 ? 7.742 6.592 -12.335 1.00 58.44 290 THR A O 1
ATOM 2302 N N . ASP A 1 291 ? 7.300 4.407 -12.781 1.00 51.69 291 ASP A N 1
ATOM 2303 C CA . ASP A 1 291 ? 6.318 4.107 -11.744 1.00 51.69 291 ASP A CA 1
ATOM 2304 C C . ASP A 1 291 ? 6.753 4.702 -10.419 1.00 51.69 291 ASP A C 1
ATOM 2306 O O . ASP A 1 291 ? 7.619 4.207 -9.695 1.00 51.69 291 ASP A O 1
ATOM 2310 N N . GLN A 1 292 ? 6.148 5.843 -10.145 1.00 56.69 292 GLN A N 1
ATOM 2311 C CA . GLN A 1 292 ? 6.319 6.544 -8.912 1.00 56.69 292 GLN A CA 1
ATOM 2312 C C . GLN A 1 292 ? 5.443 5.800 -7.913 1.00 56.69 292 GLN A C 1
ATOM 2314 O O . GLN A 1 292 ? 4.228 5.724 -8.080 1.00 56.69 292 GLN A O 1
ATOM 2319 N N . GLU A 1 293 ? 6.061 5.175 -6.915 1.00 67.56 293 GLU A N 1
ATOM 2320 C CA . GLU A 1 293 ? 5.311 4.478 -5.880 1.00 67.56 293 GLU A CA 1
ATOM 2321 C C . GLU A 1 293 ? 4.438 5.512 -5.150 1.00 67.56 293 GLU A C 1
ATOM 2323 O O . GLU A 1 293 ? 4.943 6.439 -4.513 1.00 67.56 293 GLU A O 1
ATOM 2328 N N . TYR A 1 294 ? 3.119 5.403 -5.298 1.00 77.94 294 TYR A N 1
ATOM 2329 C CA . TYR A 1 294 ? 2.157 6.195 -4.541 1.00 77.94 294 TYR A CA 1
ATOM 2330 C C . TYR A 1 294 ? 1.654 5.341 -3.394 1.00 77.94 294 TYR A C 1
ATOM 2332 O O . TYR A 1 294 ? 1.004 4.319 -3.611 1.00 77.94 294 TYR A O 1
ATOM 2340 N N . VAL A 1 295 ? 1.938 5.763 -2.167 1.00 81.06 295 VAL A N 1
ATOM 2341 C CA . VAL A 1 295 ? 1.512 5.027 -0.984 1.00 81.06 295 VAL A CA 1
ATOM 2342 C C . VAL A 1 295 ? 0.414 5.754 -0.227 1.00 81.06 295 VAL A C 1
ATOM 2344 O O . VAL A 1 295 ? 0.519 6.912 0.188 1.00 81.06 295 VAL A O 1
ATOM 2347 N N . GLU A 1 296 ? -0.643 5.003 0.034 1.00 85.12 296 GLU A N 1
ATOM 2348 C CA . GLU A 1 296 ? -1.674 5.327 1.001 1.00 85.12 296 GLU A CA 1
ATOM 2349 C C . GLU A 1 296 ? -1.700 4.203 2.042 1.00 85.12 296 GLU A C 1
ATOM 2351 O O . GLU A 1 296 ? -1.521 3.032 1.716 1.00 85.12 296 GLU A O 1
ATOM 2356 N N . PHE A 1 297 ? -1.904 4.548 3.313 1.00 89.25 297 PHE A N 1
ATOM 2357 C CA . PHE A 1 297 ? -2.087 3.549 4.361 1.00 89.25 297 PHE A CA 1
ATOM 2358 C C . PHE A 1 297 ? -3.521 3.644 4.857 1.00 89.25 297 PHE A C 1
ATOM 2360 O O . PHE A 1 297 ? -3.875 4.591 5.574 1.00 89.25 297 PHE A O 1
ATOM 2367 N N . ASP A 1 298 ? -4.330 2.666 4.465 1.00 83.38 298 ASP A N 1
ATOM 2368 C CA . ASP A 1 298 ? -5.741 2.564 4.813 1.00 83.38 298 ASP A CA 1
ATOM 2369 C C . ASP A 1 298 ? -5.956 1.410 5.793 1.00 83.38 298 ASP A C 1
ATOM 2371 O O . ASP A 1 298 ? -6.208 0.268 5.404 1.00 83.38 298 ASP A O 1
ATOM 2375 N N . ALA A 1 299 ? -5.863 1.729 7.085 1.00 79.94 299 ALA A N 1
ATOM 2376 C CA . ALA A 1 299 ? -6.118 0.769 8.149 1.00 79.94 299 ALA A CA 1
ATOM 2377 C C . ALA A 1 299 ? -7.505 0.109 7.982 1.00 79.94 299 ALA A C 1
ATOM 2379 O O . ALA A 1 299 ? -8.477 0.762 7.560 1.00 79.94 299 ALA A O 1
ATOM 2380 N N . PRO A 1 300 ? -7.647 -1.175 8.341 1.00 81.00 300 PRO A N 1
ATOM 2381 C CA . PRO A 1 300 ? -8.960 -1.774 8.513 1.00 81.00 300 PRO A CA 1
ATOM 2382 C C . PRO A 1 300 ? -9.788 -0.982 9.543 1.00 81.00 300 PRO A C 1
ATOM 2384 O O . PRO A 1 300 ? -9.234 -0.467 10.518 1.00 81.00 300 PRO A O 1
ATOM 2387 N N . PRO A 1 301 ? -11.113 -0.855 9.354 1.00 85.31 301 PRO A N 1
ATOM 2388 C CA . PRO A 1 301 ? -11.969 -0.280 10.379 1.00 85.31 301 PRO A CA 1
ATOM 2389 C C . PRO A 1 301 ? -11.980 -1.181 11.621 1.00 85.31 301 PRO A C 1
ATOM 2391 O O . PRO A 1 301 ? -11.912 -2.409 11.523 1.00 85.31 301 PRO A O 1
ATOM 2394 N N . LEU A 1 302 ? -12.078 -0.552 12.788 1.00 89.81 302 LEU A N 1
ATOM 2395 C CA . LEU A 1 302 ? -12.042 -1.226 14.083 1.00 89.81 302 LEU A CA 1
ATOM 2396 C C . LEU A 1 302 ? -13.470 -1.329 14.617 1.00 89.81 302 LEU A C 1
ATOM 2398 O O . LEU A 1 302 ? -14.197 -0.336 14.617 1.00 89.81 302 LEU A O 1
ATOM 2402 N N . PHE A 1 303 ? -13.879 -2.527 15.025 1.00 92.44 303 PHE A N 1
ATOM 2403 C CA . PHE A 1 303 ? -15.212 -2.791 15.561 1.00 92.44 303 PHE A CA 1
ATOM 2404 C C . PHE A 1 303 ? -15.086 -3.054 17.052 1.00 92.44 303 PHE A C 1
ATOM 2406 O O . PHE A 1 303 ? -14.497 -4.050 17.462 1.00 92.44 303 PHE A O 1
ATOM 2413 N N . LEU A 1 304 ? -15.619 -2.135 17.852 1.00 89.56 304 LEU A N 1
ATOM 2414 C CA . LEU A 1 304 ? -15.673 -2.273 19.300 1.00 89.56 304 LEU A CA 1
ATOM 2415 C C . LEU A 1 304 ? -16.937 -3.058 19.658 1.00 89.56 304 LEU A C 1
ATOM 2417 O O . LEU A 1 304 ? -18.039 -2.507 19.610 1.00 89.56 304 LEU A O 1
ATOM 2421 N N . LEU A 1 305 ? -16.773 -4.350 19.943 1.00 91.81 305 LEU A N 1
ATOM 2422 C CA . LEU A 1 305 ? -17.870 -5.279 20.216 1.00 91.81 305 LEU A CA 1
ATOM 2423 C C . LEU A 1 305 ? -18.340 -5.184 21.670 1.00 91.81 305 LEU A C 1
ATOM 2425 O O . LEU A 1 305 ? -17.538 -4.998 22.585 1.00 91.81 305 LEU A O 1
ATOM 2429 N N . LYS A 1 306 ? -19.645 -5.356 21.885 1.00 92.25 306 LYS A N 1
ATOM 2430 C CA . LYS A 1 306 ? -20.194 -5.681 23.208 1.00 92.25 306 LYS A CA 1
ATOM 2431 C C . LYS A 1 306 ? -19.948 -7.158 23.535 1.00 92.25 306 LYS A C 1
ATOM 2433 O O . LYS A 1 306 ? -19.604 -7.947 22.657 1.00 92.25 306 LYS A O 1
ATOM 2438 N N . ALA A 1 307 ? -20.128 -7.539 24.799 1.00 91.12 307 ALA A N 1
ATOM 2439 C CA . ALA A 1 307 ? -19.861 -8.903 25.260 1.00 91.12 307 ALA A CA 1
ATOM 2440 C C . ALA A 1 307 ? -20.714 -9.966 24.537 1.00 91.12 307 ALA A C 1
ATOM 2442 O O . ALA A 1 307 ? -20.200 -11.014 24.159 1.00 91.12 307 ALA A O 1
ATOM 2443 N N . ASP A 1 308 ? -21.991 -9.684 24.291 1.00 93.56 308 ASP A N 1
ATOM 2444 C CA . ASP A 1 308 ? -22.907 -10.542 23.534 1.00 93.56 308 ASP A CA 1
ATOM 2445 C C . ASP A 1 308 ? -22.519 -10.646 22.049 1.00 93.56 308 ASP A C 1
ATOM 2447 O O . ASP A 1 308 ? -22.521 -11.731 21.471 1.00 93.56 308 ASP A O 1
ATOM 2451 N N . GLU A 1 309 ? -22.098 -9.539 21.440 1.00 95.31 309 GLU A N 1
ATOM 2452 C CA . GLU A 1 309 ? -21.623 -9.513 20.049 1.00 95.31 309 GLU A CA 1
ATOM 2453 C C . GLU A 1 309 ? -20.298 -10.263 19.873 1.00 95.31 309 GLU A C 1
ATOM 2455 O O . GLU A 1 309 ? -20.057 -10.874 18.835 1.00 95.31 309 GLU A O 1
ATOM 2460 N N . ALA A 1 310 ? -19.436 -10.228 20.889 1.00 93.94 310 ALA A N 1
ATOM 2461 C CA . ALA A 1 310 ? -18.197 -10.992 20.938 1.00 93.94 310 ALA A CA 1
ATOM 2462 C C . ALA A 1 310 ? -18.451 -12.504 20.963 1.00 93.94 310 ALA A C 1
ATOM 2464 O O . ALA A 1 310 ? -17.788 -13.239 20.231 1.00 93.94 310 ALA A O 1
ATOM 2465 N N . VAL A 1 311 ? -19.411 -12.961 21.776 1.00 93.44 311 VAL A N 1
ATOM 2466 C CA . VAL A 1 311 ? -19.849 -14.368 21.788 1.00 93.44 311 VAL A CA 1
ATOM 2467 C C . VAL A 1 311 ? -20.383 -14.741 20.411 1.00 93.44 311 VAL A C 1
ATOM 2469 O O . VAL A 1 311 ? -19.865 -15.653 19.774 1.00 93.44 311 VAL A O 1
ATOM 2472 N N . LYS A 1 312 ? -21.308 -13.936 19.885 1.00 94.94 312 LYS A N 1
ATOM 2473 C CA . LYS A 1 312 ? -21.896 -14.160 18.567 1.00 94.94 312 LYS A CA 1
ATOM 2474 C C . LYS A 1 312 ? -20.869 -14.208 17.439 1.00 94.94 312 LYS A C 1
ATOM 2476 O O . LYS A 1 312 ? -21.016 -15.008 16.522 1.00 94.94 312 LYS A O 1
ATOM 2481 N N . LEU A 1 313 ? -19.833 -13.367 17.479 1.00 95.69 313 LEU A N 1
ATOM 2482 C CA . LEU A 1 313 ? -18.753 -13.409 16.493 1.00 95.69 313 LEU A CA 1
ATOM 2483 C C . LEU A 1 313 ? -18.081 -14.787 16.463 1.00 95.69 313 LEU A C 1
ATOM 2485 O O . LEU A 1 313 ? -17.826 -15.300 15.376 1.00 95.69 313 LEU A O 1
ATOM 2489 N N . ARG A 1 314 ? -17.796 -15.372 17.633 1.00 94.00 314 ARG A N 1
ATOM 2490 C CA . ARG A 1 314 ? -17.163 -16.697 17.736 1.00 94.00 314 ARG A CA 1
ATOM 2491 C C . ARG A 1 314 ? -18.071 -17.811 17.227 1.00 94.00 314 ARG A C 1
ATOM 2493 O O . ARG A 1 314 ? -17.558 -18.774 16.673 1.00 94.00 314 ARG A O 1
ATOM 2500 N N . ASP A 1 315 ? -19.384 -17.644 17.341 1.00 91.69 315 ASP A N 1
ATOM 2501 C CA . ASP A 1 315 ? -20.347 -18.615 16.821 1.00 91.69 315 ASP A CA 1
ATOM 2502 C C . ASP A 1 315 ? -20.434 -18.549 15.286 1.00 91.69 315 ASP A C 1
ATOM 2504 O O . ASP A 1 315 ? -20.266 -19.557 14.601 1.00 91.69 315 ASP A O 1
ATOM 2508 N N . ILE A 1 316 ? -20.621 -17.351 14.713 1.00 92.94 316 ILE A N 1
ATOM 2509 C CA . ILE A 1 316 ? -20.872 -17.208 13.266 1.00 92.94 316 ILE A CA 1
ATOM 2510 C C . ILE A 1 316 ? -19.627 -17.422 12.401 1.00 92.94 316 ILE A C 1
ATOM 2512 O O . ILE A 1 316 ? -19.742 -17.638 11.197 1.00 92.94 316 ILE A O 1
ATOM 2516 N N . VAL A 1 317 ? -18.422 -17.314 12.968 1.00 94.38 317 VAL A N 1
ATOM 2517 C CA . VAL A 1 317 ? -17.174 -17.339 12.187 1.00 94.38 317 VAL A CA 1
ATOM 2518 C C . VAL A 1 317 ? -16.925 -18.682 11.496 1.00 94.38 317 VAL A C 1
ATOM 2520 O O . VAL A 1 317 ? -16.250 -18.722 10.470 1.00 94.38 317 VAL A O 1
ATOM 2523 N N . ALA A 1 318 ? -17.473 -19.773 12.035 1.00 90.31 318 ALA A N 1
ATOM 2524 C CA . ALA A 1 318 ? -17.363 -21.108 11.453 1.00 90.31 318 ALA A CA 1
ATOM 2525 C C . ALA A 1 318 ? -18.337 -21.333 10.280 1.00 90.31 318 ALA A C 1
ATOM 2527 O O . ALA A 1 318 ? -18.190 -22.301 9.532 1.00 90.31 318 ALA A O 1
ATOM 2528 N N . GLU A 1 319 ? -19.320 -20.450 10.100 1.00 91.06 319 GLU A N 1
ATOM 2529 C CA . GLU A 1 319 ? -20.360 -20.583 9.085 1.00 91.06 319 GLU A CA 1
ATOM 2530 C C . GLU A 1 319 ? -19.949 -19.925 7.764 1.00 91.06 319 GLU A C 1
ATOM 2532 O O . GLU A 1 319 ? -19.284 -18.886 7.728 1.00 91.06 319 GLU A O 1
ATOM 2537 N N . ALA A 1 320 ? -20.392 -20.489 6.640 1.00 85.75 320 ALA A N 1
ATOM 2538 C CA . ALA A 1 320 ? -20.242 -19.829 5.349 1.00 85.75 320 ALA A CA 1
ATOM 2539 C C . ALA A 1 320 ? -21.134 -18.568 5.283 1.00 85.75 320 ALA A C 1
ATOM 2541 O O . ALA A 1 320 ? -22.292 -18.618 5.701 1.00 85.75 320 ALA A O 1
ATOM 2542 N N . PRO A 1 321 ? -20.663 -17.444 4.705 1.00 88.62 321 PRO A N 1
ATOM 2543 C CA . PRO A 1 321 ? -19.370 -17.244 4.035 1.00 88.62 321 PRO A CA 1
ATOM 2544 C C . PRO A 1 321 ? -18.248 -16.700 4.948 1.00 88.62 321 PRO A C 1
ATOM 2546 O O . PRO A 1 321 ? -17.204 -16.270 4.447 1.00 88.62 321 PRO A O 1
ATOM 2549 N N . TYR A 1 322 ? -18.473 -16.629 6.261 1.00 93.81 322 TYR A N 1
ATOM 2550 C CA . TYR A 1 322 ? -17.563 -16.016 7.233 1.00 93.81 322 TYR A CA 1
ATOM 2551 C C . TYR A 1 322 ? -16.297 -16.853 7.459 1.00 93.81 322 TYR A C 1
ATOM 2553 O O . TYR A 1 322 ? -15.212 -16.285 7.619 1.00 93.81 322 TYR A O 1
ATOM 2561 N N . ASP A 1 323 ? -16.409 -18.177 7.339 1.00 92.31 323 ASP A N 1
ATOM 2562 C CA . ASP A 1 323 ? -15.305 -19.136 7.446 1.00 92.31 323 ASP A CA 1
ATOM 2563 C C . ASP A 1 323 ? -14.128 -18.792 6.515 1.00 92.31 323 ASP A C 1
ATOM 2565 O O . ASP A 1 323 ? -12.964 -18.851 6.911 1.00 92.31 323 ASP A O 1
ATOM 2569 N N . LYS A 1 324 ? -14.410 -18.363 5.279 1.00 91.69 324 LYS A N 1
ATOM 2570 C CA . LYS A 1 324 ? -13.382 -18.001 4.295 1.00 91.69 324 LYS A CA 1
ATOM 2571 C C . LYS A 1 324 ? -12.635 -16.724 4.680 1.00 91.69 324 LYS A C 1
ATOM 2573 O O . LYS A 1 324 ? -11.415 -16.645 4.505 1.00 91.69 324 LYS A O 1
ATOM 2578 N N . ALA A 1 325 ? -13.360 -15.730 5.192 1.00 92.00 325 ALA A N 1
ATOM 2579 C CA . ALA A 1 325 ? -12.761 -14.493 5.683 1.00 92.00 325 ALA A CA 1
ATOM 2580 C C . ALA A 1 325 ? -11.858 -14.779 6.890 1.00 92.00 325 ALA A C 1
ATOM 2582 O O . ALA A 1 325 ? -10.751 -14.245 6.965 1.00 92.00 325 ALA A O 1
ATOM 2583 N N . TYR A 1 326 ? -12.294 -15.675 7.780 1.00 95.06 326 TYR A N 1
ATOM 2584 C CA . TYR A 1 326 ? -11.502 -16.096 8.927 1.00 95.06 326 TYR A CA 1
ATOM 2585 C C . TYR A 1 326 ? -10.258 -16.887 8.528 1.00 95.06 326 TYR A C 1
ATOM 2587 O O . TYR A 1 326 ? -9.172 -16.535 8.965 1.00 95.06 326 TYR A O 1
ATOM 2595 N N . LYS A 1 327 ? -10.367 -17.858 7.612 1.00 91.88 327 LYS A N 1
ATOM 2596 C CA . LYS A 1 327 ? -9.207 -18.601 7.079 1.00 91.88 327 LYS A CA 1
ATOM 2597 C C . LYS A 1 327 ? -8.137 -17.676 6.493 1.00 91.88 327 LYS A C 1
ATOM 2599 O O . LYS A 1 327 ? -6.947 -17.906 6.673 1.00 91.88 327 LYS A O 1
ATOM 2604 N N . THR A 1 328 ? -8.553 -16.616 5.797 1.00 89.69 328 THR A N 1
ATOM 2605 C CA . THR A 1 328 ? -7.618 -15.615 5.255 1.00 89.69 328 THR A CA 1
ATOM 2606 C C . THR A 1 328 ? -6.970 -14.797 6.373 1.00 89.69 328 THR A C 1
ATOM 2608 O O . THR A 1 328 ? -5.770 -14.536 6.333 1.00 89.69 328 THR A O 1
ATOM 2611 N N . LEU A 1 329 ? -7.748 -14.397 7.383 1.00 92.50 329 LEU A N 1
ATOM 2612 C CA . LEU A 1 329 ? -7.233 -13.700 8.560 1.00 92.50 329 LEU A CA 1
ATOM 2613 C C . LEU A 1 329 ? -6.200 -14.554 9.311 1.00 92.50 329 LEU A C 1
ATOM 2615 O O . LEU A 1 329 ? -5.126 -14.048 9.624 1.00 92.50 329 LEU A O 1
ATOM 2619 N 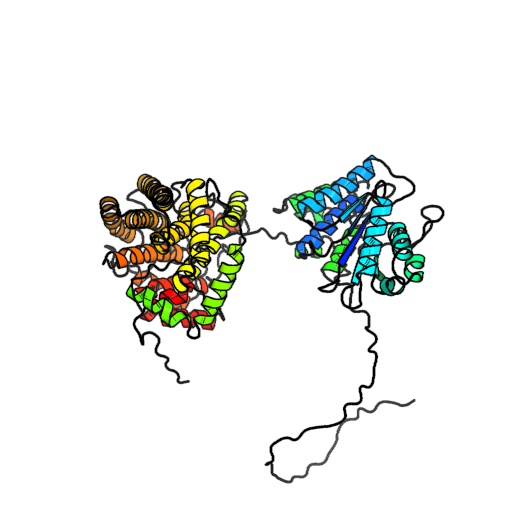N . THR A 1 330 ? -6.509 -15.824 9.579 1.00 93.56 330 THR A N 1
ATOM 2620 C CA . THR A 1 330 ? -5.629 -16.731 10.326 1.00 93.56 330 THR A CA 1
ATOM 2621 C C . THR A 1 330 ? -4.374 -17.072 9.539 1.00 93.56 330 THR A C 1
ATOM 2623 O O . THR A 1 330 ? -3.302 -17.034 10.119 1.00 93.56 330 THR A O 1
ATOM 2626 N N . ALA A 1 331 ? -4.459 -17.278 8.219 1.00 88.44 331 ALA A N 1
ATOM 2627 C CA . ALA A 1 331 ? -3.271 -17.482 7.386 1.00 88.44 331 ALA A CA 1
ATOM 2628 C C . ALA A 1 331 ? -2.306 -16.280 7.439 1.00 88.44 331 ALA A C 1
ATOM 2630 O O . ALA A 1 331 ? -1.093 -16.453 7.532 1.00 88.44 331 ALA A O 1
ATOM 2631 N N . ASN A 1 332 ? -2.839 -15.053 7.435 1.00 86.75 332 ASN A N 1
ATOM 2632 C CA . ASN A 1 332 ? -2.021 -13.848 7.604 1.00 86.75 332 ASN A CA 1
ATOM 2633 C C . ASN A 1 332 ? -1.446 -13.734 9.024 1.00 86.75 332 ASN A C 1
ATOM 2635 O O . ASN A 1 332 ? -0.313 -13.287 9.191 1.00 86.75 332 ASN A O 1
ATOM 2639 N N . ALA A 1 333 ? -2.212 -14.138 10.040 1.00 92.81 333 ALA A N 1
ATOM 2640 C CA . ALA A 1 333 ? -1.743 -14.174 11.420 1.00 92.81 333 ALA A CA 1
ATOM 2641 C C . ALA A 1 333 ? -0.617 -15.206 11.605 1.00 92.81 333 ALA A C 1
ATOM 2643 O O . ALA A 1 333 ? 0.382 -14.886 12.238 1.00 92.81 333 ALA A O 1
ATOM 2644 N N . ASP A 1 334 ? -0.739 -16.394 11.005 1.00 88.19 334 ASP A N 1
ATOM 2645 C CA . ASP A 1 334 ? 0.289 -17.440 11.009 1.00 88.19 334 ASP A CA 1
ATOM 2646 C C . ASP A 1 334 ? 1.585 -16.953 10.358 1.00 88.19 334 ASP A C 1
ATOM 2648 O O . ASP A 1 334 ? 2.660 -17.131 10.926 1.00 88.19 334 ASP A O 1
ATOM 2652 N N . ALA A 1 335 ? 1.488 -16.270 9.212 1.00 82.56 335 ALA A N 1
ATOM 2653 C CA . ALA A 1 335 ? 2.648 -15.664 8.562 1.00 82.56 335 ALA A CA 1
ATOM 2654 C C . ALA A 1 335 ? 3.336 -14.621 9.463 1.00 82.56 335 ALA A C 1
ATOM 2656 O O . ALA A 1 335 ? 4.561 -14.579 9.540 1.00 82.56 335 ALA A O 1
ATOM 2657 N N . ALA A 1 336 ? 2.559 -13.820 10.199 1.00 88.12 336 ALA A N 1
ATOM 2658 C CA . ALA A 1 336 ? 3.086 -12.789 11.089 1.00 88.12 336 ALA A CA 1
ATOM 2659 C C . ALA A 1 336 ? 3.744 -13.336 12.375 1.00 88.12 336 ALA A C 1
ATOM 2661 O O . ALA A 1 336 ? 4.424 -12.577 13.068 1.00 88.12 336 ALA A O 1
ATOM 2662 N N . LEU A 1 337 ? 3.578 -14.624 12.713 1.00 90.50 337 LEU A N 1
ATOM 2663 C CA . LEU A 1 337 ? 4.205 -15.223 13.902 1.00 90.50 337 LEU A CA 1
ATOM 2664 C C . LEU A 1 337 ? 5.737 -15.259 13.817 1.00 90.50 337 LEU A C 1
ATOM 2666 O O . LEU A 1 337 ? 6.393 -15.178 14.853 1.00 90.50 337 LEU A O 1
ATOM 2670 N N . GLY A 1 338 ? 6.298 -15.361 12.609 1.00 85.62 338 GLY A N 1
ATOM 2671 C CA . GLY A 1 338 ? 7.747 -15.373 12.377 1.00 85.62 338 GLY A CA 1
ATOM 2672 C C . GLY A 1 338 ? 8.379 -13.992 12.172 1.00 85.62 338 GLY A C 1
ATOM 2673 O O . GLY A 1 338 ? 9.592 -13.905 12.014 1.00 85.62 338 GLY A O 1
ATOM 2674 N N . ASP A 1 339 ? 7.578 -12.925 12.149 1.00 83.50 339 ASP A N 1
ATOM 2675 C CA . ASP A 1 339 ? 8.053 -11.577 11.840 1.00 83.50 339 ASP A CA 1
ATOM 2676 C C . ASP A 1 339 ? 8.531 -10.820 13.085 1.00 83.50 339 ASP A C 1
ATOM 2678 O O . ASP A 1 339 ? 7.948 -10.930 14.162 1.00 83.50 339 ASP A O 1
ATOM 2682 N N . GLU A 1 340 ? 9.529 -9.955 12.912 1.00 91.75 340 GLU A N 1
ATOM 2683 C CA . GLU A 1 340 ? 9.995 -9.028 13.950 1.00 91.75 340 GLU A CA 1
ATOM 2684 C C . GLU A 1 340 ? 9.257 -7.673 13.884 1.00 91.75 340 GLU A C 1
ATOM 2686 O O . GLU A 1 340 ? 8.992 -7.173 12.779 1.00 91.75 340 GLU A O 1
ATOM 2691 N N . PRO A 1 341 ? 8.952 -7.029 15.031 1.00 95.06 341 PRO A N 1
ATOM 2692 C CA . PRO A 1 341 ? 8.405 -5.676 15.063 1.00 95.06 341 PRO A CA 1
ATOM 2693 C C . PRO A 1 341 ? 9.354 -4.641 14.457 1.00 95.06 341 PRO A C 1
ATOM 2695 O O . PRO A 1 341 ? 10.546 -4.601 14.758 1.00 95.06 341 PRO A O 1
ATOM 2698 N N . ASN A 1 342 ? 8.809 -3.719 13.665 1.00 91.31 342 ASN A N 1
ATOM 2699 C CA . ASN A 1 342 ? 9.564 -2.682 12.973 1.00 91.31 342 ASN A CA 1
ATOM 2700 C C . ASN A 1 342 ? 9.048 -1.258 13.286 1.00 91.31 342 ASN A C 1
ATOM 2702 O O . ASN A 1 342 ? 8.631 -0.524 12.381 1.00 91.31 342 ASN A O 1
ATOM 2706 N N . PRO A 1 343 ? 9.085 -0.815 14.558 1.00 97.00 343 PRO A N 1
ATOM 2707 C CA . PRO A 1 343 ? 8.552 0.484 14.946 1.00 97.00 343 PRO A CA 1
ATOM 2708 C C . PRO A 1 343 ? 9.395 1.669 14.459 1.00 97.00 343 PRO A C 1
ATOM 2710 O O . PRO A 1 343 ? 10.632 1.619 14.406 1.00 97.00 343 PRO A O 1
ATOM 2713 N N . LEU A 1 344 ? 8.714 2.784 14.186 1.00 93.19 344 LEU A N 1
ATOM 2714 C CA . LEU A 1 344 ? 9.319 4.103 13.972 1.00 93.19 344 LEU A CA 1
ATOM 2715 C C . LEU A 1 344 ? 9.339 4.918 15.262 1.00 93.19 344 LEU A C 1
ATOM 2717 O O . LEU A 1 344 ? 8.480 4.741 16.120 1.00 93.19 344 LEU A O 1
ATOM 2721 N N . GLU A 1 345 ? 10.296 5.841 15.378 1.00 94.38 345 GLU A N 1
ATOM 2722 C CA . GLU A 1 345 ? 10.276 6.837 16.457 1.00 94.38 345 GLU A CA 1
ATOM 2723 C C . GLU A 1 345 ? 9.180 7.887 16.234 1.00 94.38 345 GLU A C 1
ATOM 2725 O O . GLU A 1 345 ? 8.471 8.239 17.168 1.00 94.38 345 GLU A O 1
ATOM 2730 N N . GLU A 1 346 ? 8.978 8.333 14.995 1.00 93.56 346 GLU A N 1
ATOM 2731 C CA . GLU A 1 346 ? 7.933 9.286 14.625 1.00 93.56 346 GLU A CA 1
ATOM 2732 C C . GLU A 1 346 ? 7.277 8.866 13.303 1.00 93.56 346 GLU A C 1
ATOM 2734 O O . GLU A 1 346 ? 7.931 8.336 12.403 1.00 93.56 346 GLU A O 1
ATOM 2739 N N . ILE A 1 347 ? 5.968 9.090 13.187 1.00 96.38 347 ILE A N 1
ATOM 2740 C CA . ILE A 1 347 ? 5.202 8.833 11.963 1.00 96.38 347 ILE A CA 1
ATOM 2741 C C . ILE A 1 347 ? 5.183 10.114 11.132 1.00 96.38 347 ILE A C 1
ATOM 2743 O O . ILE A 1 347 ? 4.552 11.093 11.528 1.00 96.38 347 ILE A O 1
ATOM 2747 N N . ILE A 1 348 ? 5.807 10.082 9.952 1.00 92.75 348 ILE A N 1
ATOM 2748 C CA . ILE A 1 348 ? 5.859 11.214 9.018 1.00 92.75 348 ILE A CA 1
ATOM 2749 C C . ILE A 1 348 ? 5.008 10.871 7.794 1.00 92.75 348 ILE A C 1
ATOM 2751 O O . ILE A 1 348 ? 5.395 10.081 6.934 1.00 92.75 348 ILE A O 1
ATOM 2755 N N . TYR A 1 349 ? 3.796 11.423 7.736 1.00 94.12 349 TYR A N 1
ATOM 2756 C CA . TYR A 1 349 ? 2.804 11.010 6.742 1.00 94.12 349 TYR A CA 1
ATOM 2757 C C . TYR A 1 349 ? 1.961 12.166 6.199 1.00 94.12 349 TYR A C 1
ATOM 2759 O O . TYR A 1 349 ? 1.841 12.349 4.988 1.00 94.12 349 TYR A O 1
ATOM 2767 N N . GLU A 1 350 ? 1.338 12.929 7.093 1.00 93.94 350 GLU A N 1
ATOM 2768 C CA . GLU A 1 350 ? 0.500 14.078 6.760 1.00 93.94 350 GLU A CA 1
ATOM 2769 C C . GLU A 1 350 ? 1.315 15.217 6.138 1.00 93.94 350 GLU A C 1
ATOM 2771 O O . GLU A 1 350 ? 2.517 15.322 6.354 1.00 93.94 350 GLU A O 1
ATOM 2776 N N . GLY A 1 351 ? 0.671 16.042 5.308 1.00 91.06 351 GLY A N 1
ATOM 2777 C CA . GLY A 1 351 ? 1.323 17.162 4.623 1.00 91.06 351 GLY A CA 1
ATOM 2778 C C . GLY A 1 351 ? 2.152 16.782 3.391 1.00 91.06 351 GLY A C 1
ATOM 2779 O O . GLY A 1 351 ? 2.453 17.652 2.578 1.00 91.06 351 GLY A O 1
ATOM 2780 N N . HIS A 1 352 ? 2.459 15.498 3.193 1.00 90.38 352 HIS A N 1
ATOM 2781 C CA . HIS A 1 352 ? 3.266 15.030 2.069 1.00 90.38 352 HIS A CA 1
ATOM 2782 C C . HIS A 1 352 ? 2.428 14.490 0.894 1.00 90.38 352 HIS A C 1
ATOM 2784 O O . HIS A 1 352 ? 1.335 13.922 1.050 1.00 90.38 352 HIS A O 1
ATOM 2790 N N . VAL A 1 353 ? 2.972 14.642 -0.318 1.00 88.56 353 VAL A N 1
ATOM 2791 C CA . VAL A 1 353 ? 2.479 13.955 -1.521 1.00 88.56 353 VAL A CA 1
ATOM 2792 C C . VAL A 1 353 ? 2.702 12.440 -1.412 1.00 88.56 353 VAL A C 1
ATOM 2794 O O . VAL A 1 353 ? 3.520 11.980 -0.617 1.00 88.56 353 VAL A O 1
ATOM 2797 N N . SER A 1 354 ? 1.937 11.640 -2.158 1.00 84.38 354 SER A N 1
ATOM 2798 C CA . SER A 1 354 ? 1.855 10.176 -1.972 1.00 84.38 354 SER A CA 1
ATOM 2799 C C . SER A 1 354 ? 3.137 9.405 -2.281 1.00 84.38 354 SER A C 1
ATOM 2801 O O . SER A 1 354 ? 3.266 8.265 -1.865 1.00 84.38 354 SER A O 1
ATOM 2803 N N . ASN A 1 355 ? 4.106 10.044 -2.923 1.00 81.69 355 ASN A N 1
ATOM 2804 C CA . ASN A 1 355 ? 5.404 9.476 -3.286 1.00 81.69 355 ASN A CA 1
ATOM 2805 C C . ASN A 1 355 ? 6.585 10.138 -2.561 1.00 81.69 355 ASN A C 1
ATOM 2807 O O . ASN A 1 355 ? 7.738 9.981 -2.961 1.00 81.69 355 ASN A O 1
ATOM 2811 N N . HIS A 1 356 ? 6.312 10.923 -1.517 1.00 84.38 356 HIS A N 1
ATOM 2812 C CA . HIS A 1 356 ? 7.369 11.545 -0.733 1.00 84.38 356 HIS A CA 1
ATOM 2813 C C . HIS A 1 356 ? 8.206 10.471 -0.011 1.00 84.38 356 HIS A C 1
ATOM 2815 O O . HIS A 1 356 ? 7.604 9.586 0.603 1.00 84.38 356 HIS A O 1
ATOM 2821 N N . PRO A 1 357 ? 9.553 10.555 0.004 1.00 77.50 357 PRO A N 1
ATOM 2822 C CA . PRO A 1 357 ? 10.413 9.535 0.616 1.00 77.50 357 PRO A CA 1
ATOM 2823 C C . PRO A 1 357 ? 10.056 9.205 2.070 1.00 77.50 357 PRO A C 1
ATOM 2825 O O . PRO A 1 357 ? 9.935 8.034 2.422 1.00 77.50 357 PRO A O 1
ATOM 2828 N N . ASP A 1 358 ? 9.791 10.219 2.897 1.00 83.38 358 ASP A N 1
ATOM 2829 C CA . ASP A 1 358 ? 9.414 9.997 4.303 1.00 83.38 358 ASP A CA 1
ATOM 2830 C C . ASP A 1 358 ? 8.063 9.290 4.451 1.00 83.38 358 ASP A C 1
ATOM 2832 O O . ASP A 1 358 ? 7.871 8.471 5.354 1.00 83.38 358 ASP A O 1
ATOM 2836 N N . ARG A 1 359 ? 7.132 9.555 3.526 1.00 88.69 359 ARG A N 1
ATOM 2837 C CA . ARG A 1 359 ? 5.825 8.897 3.501 1.00 88.69 359 ARG A CA 1
ATOM 2838 C C . ARG A 1 359 ? 5.966 7.443 3.056 1.00 88.69 359 ARG A C 1
ATOM 2840 O O . ARG A 1 359 ? 5.379 6.571 3.692 1.00 88.69 359 ARG A O 1
ATOM 2847 N N . LEU A 1 360 ? 6.773 7.181 2.024 1.00 81.62 360 LEU A N 1
ATOM 2848 C CA . LEU A 1 360 ? 7.132 5.834 1.562 1.00 81.62 360 LEU A CA 1
ATOM 2849 C C . LEU A 1 360 ? 7.761 5.013 2.686 1.00 81.62 360 LEU A C 1
ATOM 2851 O O . LEU A 1 360 ? 7.305 3.907 2.983 1.00 81.62 360 LEU A O 1
ATOM 2855 N N . ASN A 1 361 ? 8.749 5.591 3.372 1.00 80.75 361 ASN A N 1
ATOM 2856 C CA . ASN A 1 361 ? 9.372 4.966 4.527 1.00 80.75 361 ASN A CA 1
ATOM 2857 C C . ASN A 1 361 ? 8.328 4.666 5.611 1.00 80.75 361 ASN A C 1
ATOM 2859 O O . ASN A 1 361 ? 8.184 3.521 6.030 1.00 80.75 361 ASN A O 1
ATOM 2863 N N . THR A 1 362 ? 7.517 5.655 5.989 1.00 89.81 362 THR A N 1
ATOM 2864 C CA . THR A 1 362 ? 6.467 5.480 6.997 1.00 89.81 362 THR A CA 1
ATOM 2865 C C . THR A 1 362 ? 5.495 4.351 6.651 1.00 89.81 362 THR A C 1
ATOM 2867 O O . THR A 1 362 ? 5.214 3.513 7.505 1.00 89.81 362 THR A O 1
ATOM 2870 N N . VAL A 1 363 ? 5.011 4.258 5.408 1.00 87.94 363 VAL A N 1
ATOM 2871 C CA . VAL A 1 363 ? 4.061 3.200 5.012 1.00 87.94 363 VAL A CA 1
ATOM 2872 C C . VAL A 1 363 ? 4.670 1.800 5.086 1.00 87.94 363 VAL A C 1
ATOM 2874 O O . VAL A 1 363 ? 3.958 0.857 5.441 1.00 87.94 363 VAL A O 1
ATOM 2877 N N . ARG A 1 364 ? 5.973 1.647 4.825 1.00 84.00 364 ARG A N 1
ATOM 2878 C CA . ARG A 1 364 ? 6.661 0.359 5.001 1.00 84.00 364 ARG A CA 1
ATOM 2879 C C . ARG A 1 364 ? 6.648 -0.107 6.455 1.00 84.00 364 ARG A C 1
ATOM 2881 O O . ARG A 1 364 ? 6.381 -1.275 6.711 1.00 84.00 364 ARG A O 1
ATOM 2888 N N . HIS A 1 365 ? 6.894 0.797 7.400 1.00 89.62 365 HIS A N 1
ATOM 2889 C CA . HIS A 1 365 ? 6.837 0.477 8.829 1.00 89.62 365 HIS A CA 1
ATOM 2890 C C . HIS A 1 365 ? 5.399 0.241 9.309 1.00 89.62 365 HIS A C 1
ATOM 2892 O O . HIS A 1 365 ? 5.142 -0.659 10.102 1.00 89.62 365 HIS A O 1
ATOM 2898 N N . LEU A 1 366 ? 4.426 0.984 8.772 1.00 95.12 366 LEU A N 1
ATOM 2899 C CA . LEU A 1 366 ? 3.012 0.810 9.117 1.00 95.12 366 LEU A CA 1
ATOM 2900 C C . LEU A 1 366 ? 2.420 -0.545 8.696 1.00 95.12 366 LEU A C 1
ATOM 2902 O O . LEU A 1 366 ? 1.299 -0.846 9.103 1.00 95.12 366 LEU A O 1
ATOM 2906 N N . GLN A 1 367 ? 3.143 -1.391 7.952 1.00 90.44 367 GLN A N 1
ATOM 2907 C CA . GLN A 1 367 ? 2.706 -2.772 7.711 1.00 90.44 367 GLN A CA 1
ATOM 2908 C C . GLN A 1 367 ? 2.541 -3.571 9.008 1.00 90.44 367 GLN A C 1
ATOM 2910 O O . GLN A 1 367 ? 1.682 -4.449 9.070 1.00 90.44 367 GLN A O 1
ATOM 2915 N N . ASP A 1 368 ? 3.248 -3.197 10.076 1.00 96.12 368 ASP A N 1
ATOM 2916 C CA . ASP A 1 368 ? 3.029 -3.750 11.414 1.00 96.12 368 ASP A CA 1
ATOM 2917 C C . ASP A 1 368 ? 1.586 -3.574 11.892 1.00 96.12 368 ASP A C 1
ATOM 2919 O O . ASP A 1 368 ? 1.036 -4.462 12.532 1.00 96.12 368 ASP A O 1
ATOM 2923 N N . MET A 1 369 ? 0.914 -2.478 11.530 1.00 97.50 369 MET A N 1
ATOM 2924 C CA . MET A 1 369 ? -0.487 -2.267 11.904 1.00 97.50 369 MET A CA 1
ATOM 2925 C C . MET A 1 369 ? -1.408 -3.312 11.262 1.00 97.50 369 MET A C 1
ATOM 2927 O O . MET A 1 369 ? -2.393 -3.715 11.876 1.00 97.50 369 MET A O 1
ATOM 2931 N N . ASN A 1 370 ? -1.097 -3.790 10.052 1.00 92.81 370 ASN A N 1
ATOM 2932 C CA . ASN A 1 370 ? -1.854 -4.878 9.430 1.00 92.81 370 ASN A CA 1
ATOM 2933 C C . ASN A 1 370 ? -1.619 -6.197 10.179 1.00 92.81 370 ASN A C 1
ATOM 2935 O O . ASN A 1 370 ? -2.582 -6.909 10.462 1.00 92.81 370 ASN A O 1
ATOM 2939 N N . LYS A 1 371 ? -0.372 -6.472 10.580 1.00 94.81 371 LYS A N 1
ATOM 2940 C CA . LYS A 1 371 ? -0.011 -7.657 11.374 1.00 94.81 371 LYS A CA 1
ATOM 2941 C C . LYS A 1 371 ? -0.715 -7.650 12.727 1.00 94.81 371 LYS A C 1
ATOM 2943 O O . LYS A 1 371 ? -1.444 -8.591 13.031 1.00 94.81 371 LYS A O 1
ATOM 2948 N N . ILE A 1 372 ? -0.604 -6.549 13.477 1.00 98.44 372 ILE A N 1
ATOM 2949 C CA . ILE A 1 372 ? -1.287 -6.342 14.763 1.00 98.44 372 ILE A CA 1
ATOM 2950 C C . ILE A 1 372 ? -2.790 -6.575 14.602 1.00 98.44 372 ILE A C 1
ATOM 2952 O O . ILE A 1 372 ? -3.374 -7.313 15.391 1.00 98.44 372 ILE A O 1
ATOM 2956 N N . TYR A 1 373 ? -3.419 -6.002 13.569 1.00 96.88 373 TYR A N 1
ATOM 2957 C CA . TYR A 1 373 ? -4.842 -6.217 13.302 1.00 96.88 373 TYR A CA 1
ATOM 2958 C C . TYR A 1 373 ? -5.178 -7.703 13.110 1.00 96.88 373 TYR A C 1
ATOM 2960 O O . TYR A 1 373 ? -6.114 -8.202 13.735 1.00 96.88 373 TYR A O 1
ATOM 2968 N N . THR A 1 374 ? -4.420 -8.413 12.267 1.00 95.88 374 THR A N 1
ATOM 2969 C CA . THR A 1 374 ? -4.674 -9.833 11.975 1.00 95.88 374 THR A CA 1
ATOM 2970 C C . THR A 1 374 ? -4.455 -10.732 13.191 1.00 95.88 374 THR A C 1
ATOM 2972 O O . THR A 1 374 ? -5.335 -11.524 13.517 1.00 95.88 374 THR A O 1
ATOM 2975 N N . LEU A 1 375 ? -3.344 -10.545 13.911 1.00 98.44 375 LEU A N 1
ATOM 2976 C CA . LEU A 1 375 ? -2.996 -11.293 15.119 1.00 98.44 375 LEU A CA 1
ATOM 2977 C C . LEU A 1 375 ? -4.018 -11.058 16.240 1.00 98.44 375 LEU A C 1
ATOM 2979 O O . LEU A 1 375 ? -4.475 -12.012 16.864 1.00 98.44 375 LEU A O 1
ATOM 2983 N N . THR A 1 376 ? -4.442 -9.804 16.447 1.00 98.06 376 THR A N 1
ATOM 2984 C CA . THR A 1 376 ? -5.437 -9.449 17.476 1.00 98.06 376 THR A CA 1
ATOM 2985 C C . THR A 1 376 ? -6.747 -10.195 17.256 1.00 98.06 376 THR A C 1
ATOM 2987 O O . THR A 1 376 ? -7.271 -10.816 18.177 1.00 98.06 376 THR A O 1
ATOM 2990 N N . TRP A 1 377 ? -7.282 -10.165 16.034 1.00 97.31 377 TRP A N 1
ATOM 2991 C CA . TRP A 1 377 ? -8.541 -10.844 15.742 1.00 97.31 377 TRP A CA 1
ATOM 2992 C C . TRP A 1 377 ? -8.404 -12.369 15.720 1.00 97.31 377 TRP A C 1
ATOM 2994 O O . TRP A 1 377 ? -9.315 -13.054 16.183 1.00 97.31 377 TRP A O 1
ATOM 3004 N N . ALA A 1 378 ? -7.285 -12.907 15.222 1.00 96.69 378 ALA A N 1
ATOM 3005 C CA . ALA A 1 378 ? -7.032 -14.345 15.243 1.00 96.69 378 ALA A CA 1
ATOM 3006 C C . ALA A 1 378 ? -7.001 -14.878 16.682 1.00 96.69 378 ALA A C 1
ATOM 3008 O O . ALA A 1 378 ? -7.712 -15.841 16.979 1.00 96.69 378 ALA A O 1
ATOM 3009 N N . GLY A 1 379 ? -6.267 -14.209 17.579 1.00 95.62 379 GLY A N 1
ATOM 3010 C CA . GLY A 1 379 ? -6.220 -14.536 19.007 1.00 95.62 379 GLY A CA 1
ATOM 3011 C C . GLY A 1 379 ? -7.581 -14.390 19.683 1.00 95.62 379 GLY A C 1
ATOM 3012 O O . GLY A 1 379 ? -8.054 -15.326 20.319 1.00 95.62 379 GLY A O 1
ATOM 3013 N N . PHE A 1 380 ? -8.279 -13.275 19.452 1.00 94.06 380 PHE A N 1
ATOM 3014 C CA . PHE A 1 380 ? -9.588 -13.023 20.061 1.00 94.06 380 PHE A CA 1
ATOM 3015 C C . PHE A 1 380 ? -10.648 -14.092 19.739 1.00 94.06 380 PHE A C 1
ATOM 3017 O O . PHE A 1 380 ? -11.469 -14.444 20.596 1.00 94.06 380 PHE A O 1
ATOM 3024 N N . VAL A 1 381 ? -10.661 -14.574 18.492 1.00 94.88 381 VAL A N 1
ATOM 3025 C CA . VAL A 1 381 ? -11.639 -15.561 18.016 1.00 94.88 381 VAL A CA 1
ATOM 3026 C C . VAL A 1 381 ? -11.243 -16.979 18.415 1.00 94.88 381 VAL A C 1
ATOM 3028 O O . VAL A 1 381 ? -12.091 -17.710 18.917 1.00 94.88 381 VAL A O 1
ATOM 3031 N N . SER A 1 382 ? -9.979 -17.362 18.212 1.00 94.25 382 SER A N 1
ATOM 3032 C CA . SER A 1 382 ? -9.512 -18.732 18.481 1.00 94.25 382 SER A CA 1
ATOM 3033 C C . SER A 1 382 ? -9.285 -19.021 19.964 1.00 94.25 382 SER A C 1
ATOM 3035 O O . SER A 1 382 ? -9.360 -20.175 20.374 1.00 94.25 382 SER A O 1
ATOM 3037 N N . GLY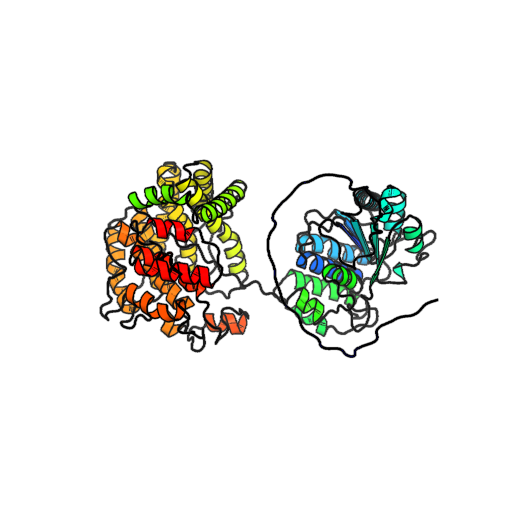 A 1 383 ? -8.964 -17.997 20.760 1.00 92.38 383 GLY A N 1
ATOM 3038 C CA . GLY A 1 383 ? -8.437 -18.165 22.113 1.00 92.38 383 GLY A CA 1
ATOM 3039 C C . GLY A 1 383 ? -7.003 -18.710 22.161 1.00 92.38 383 GLY A C 1
ATOM 3040 O O . GLY A 1 383 ? -6.505 -18.986 23.249 1.00 92.38 383 GLY A O 1
ATOM 3041 N N . ASP A 1 384 ? -6.327 -18.878 21.017 1.00 96.25 384 ASP A N 1
ATOM 3042 C CA . ASP A 1 384 ? -4.936 -19.332 20.971 1.00 96.25 384 ASP A CA 1
ATOM 3043 C C . ASP A 1 384 ? -3.998 -18.187 21.378 1.00 96.25 384 ASP A C 1
ATOM 3045 O O . ASP A 1 384 ? -3.823 -17.193 20.658 1.00 96.25 384 ASP A O 1
ATOM 3049 N N . SER A 1 385 ? -3.367 -18.355 22.541 1.00 96.00 385 SER A N 1
ATOM 3050 C CA . SER A 1 385 ? -2.506 -17.350 23.160 1.00 96.00 385 SER A CA 1
ATOM 3051 C C . SER A 1 385 ? -1.306 -16.959 22.299 1.00 96.00 385 SER A C 1
ATOM 3053 O O . SER A 1 385 ? -0.744 -15.889 22.518 1.00 96.00 385 SER A O 1
ATOM 3055 N N . LYS A 1 386 ? -0.890 -17.774 21.314 1.00 97.94 386 LYS A N 1
ATOM 3056 C CA . LYS A 1 386 ? 0.270 -17.440 20.469 1.00 97.94 386 LYS A CA 1
ATOM 3057 C C . LYS A 1 386 ? 0.037 -16.174 19.639 1.00 97.94 386 LYS A C 1
ATOM 3059 O O . LYS A 1 386 ? 0.943 -15.353 19.499 1.00 97.94 386 LYS A O 1
ATOM 3064 N N . TYR A 1 387 ? -1.182 -15.981 19.127 1.00 98.50 387 TYR A N 1
ATOM 3065 C CA . TYR A 1 387 ? -1.512 -14.807 18.319 1.00 98.50 387 TYR A CA 1
ATOM 3066 C C . TYR A 1 387 ? -1.618 -13.555 19.190 1.00 98.50 387 TYR A C 1
ATOM 3068 O O . TYR A 1 387 ? -1.068 -12.513 18.832 1.00 98.50 387 TYR A O 1
ATOM 3076 N N . GLY A 1 388 ? -2.282 -13.670 20.347 1.00 97.81 388 GLY A N 1
ATOM 3077 C CA . GLY A 1 388 ? -2.391 -12.588 21.326 1.00 97.81 388 GLY A CA 1
ATOM 3078 C C . GLY A 1 388 ? -1.019 -12.147 21.833 1.00 97.81 388 GLY A C 1
ATOM 3079 O O . GLY A 1 388 ? -0.685 -10.964 21.757 1.00 97.81 388 GLY A O 1
ATOM 3080 N N . ALA A 1 389 ? -0.165 -13.098 22.223 1.00 98.31 389 ALA A N 1
ATOM 3081 C CA . ALA A 1 389 ? 1.206 -12.830 22.651 1.00 98.31 389 ALA A CA 1
ATOM 3082 C C . ALA A 1 389 ? 2.024 -12.098 21.575 1.00 98.31 389 ALA A C 1
ATOM 3084 O O . ALA A 1 389 ? 2.661 -11.087 21.879 1.00 98.31 389 ALA A O 1
ATOM 3085 N N . LYS A 1 390 ? 1.956 -12.539 20.310 1.00 98.62 390 LYS A N 1
ATOM 3086 C CA . LYS A 1 390 ? 2.671 -11.869 19.215 1.00 98.62 390 LYS A CA 1
ATOM 3087 C C . LYS A 1 390 ? 2.115 -10.473 18.934 1.00 98.62 390 LYS A C 1
ATOM 3089 O O . LYS A 1 390 ? 2.883 -9.535 18.758 1.00 98.62 390 LYS A O 1
ATOM 3094 N N . ALA A 1 391 ? 0.795 -10.276 18.952 1.00 98.69 391 ALA A N 1
ATOM 3095 C CA . ALA A 1 391 ? 0.213 -8.937 18.826 1.00 98.69 391 ALA A CA 1
ATOM 3096 C C . ALA A 1 391 ? 0.693 -7.995 19.946 1.00 98.69 391 ALA A C 1
ATOM 3098 O O . ALA A 1 391 ? 1.037 -6.843 19.671 1.00 98.69 391 ALA A O 1
ATOM 3099 N N . ILE A 1 392 ? 0.747 -8.484 21.191 1.00 98.62 392 ILE A N 1
ATOM 3100 C CA . ILE A 1 392 ? 1.243 -7.728 22.350 1.00 98.62 392 ILE A CA 1
ATOM 3101 C C . ILE A 1 392 ? 2.711 -7.335 22.154 1.00 98.62 392 ILE A C 1
ATOM 3103 O O . ILE A 1 392 ? 3.052 -6.183 22.409 1.00 98.62 392 ILE A O 1
ATOM 3107 N N . GLU A 1 393 ? 3.555 -8.239 21.652 1.00 98.69 393 GLU A N 1
ATOM 3108 C CA . GLU A 1 393 ? 4.965 -7.967 21.341 1.00 98.69 393 GLU A CA 1
ATOM 3109 C C . GLU A 1 393 ? 5.124 -6.790 20.361 1.00 98.69 393 GLU A C 1
ATOM 3111 O O . GLU A 1 393 ? 5.854 -5.836 20.644 1.00 98.69 393 GLU A O 1
ATOM 3116 N N . PHE A 1 394 ? 4.379 -6.795 19.247 1.00 98.75 394 PHE A N 1
ATOM 3117 C CA . PHE A 1 394 ? 4.379 -5.683 18.290 1.00 98.75 394 PHE A CA 1
ATOM 3118 C C . PHE A 1 394 ? 3.900 -4.374 18.935 1.00 98.75 394 PHE A C 1
ATOM 3120 O O . PHE A 1 394 ? 4.540 -3.332 18.776 1.00 98.75 394 PHE A O 1
ATOM 3127 N N . VAL A 1 395 ? 2.789 -4.403 19.679 1.00 98.81 395 VAL A N 1
ATOM 3128 C CA . VAL A 1 395 ? 2.249 -3.206 20.348 1.00 98.81 395 VAL A CA 1
ATOM 3129 C C . VAL A 1 395 ? 3.244 -2.649 21.364 1.00 98.81 395 VAL A C 1
ATOM 3131 O O . VAL A 1 395 ? 3.439 -1.437 21.423 1.00 98.81 395 VAL A O 1
ATOM 3134 N N . GLU A 1 396 ? 3.900 -3.512 22.136 1.00 98.69 396 GLU A N 1
ATOM 3135 C CA . GLU A 1 396 ? 4.909 -3.126 23.117 1.00 98.69 396 GLU A CA 1
ATOM 3136 C C . GLU A 1 396 ? 6.133 -2.484 22.446 1.00 98.69 396 GLU A C 1
ATOM 3138 O O . GLU A 1 396 ? 6.616 -1.449 22.911 1.00 98.69 396 GLU A O 1
ATOM 3143 N N . ALA A 1 397 ? 6.603 -3.035 21.323 1.00 98.69 397 ALA A N 1
ATOM 3144 C CA . ALA A 1 397 ? 7.704 -2.460 20.552 1.00 98.69 397 ALA A CA 1
ATOM 3145 C C . ALA A 1 397 ? 7.367 -1.054 20.019 1.00 98.69 397 ALA A C 1
ATOM 3147 O O . ALA A 1 397 ? 8.172 -0.124 20.147 1.00 98.69 397 ALA A O 1
ATOM 3148 N N . TRP A 1 398 ? 6.156 -0.867 19.484 1.00 98.75 398 TRP A N 1
ATOM 3149 C CA . TRP A 1 398 ? 5.672 0.447 19.051 1.00 98.75 398 TRP A CA 1
ATOM 3150 C C . TRP A 1 398 ? 5.498 1.417 20.219 1.00 98.75 398 TRP A C 1
ATOM 3152 O O . TRP A 1 398 ? 5.928 2.562 20.105 1.00 98.75 398 TRP A O 1
ATOM 3162 N N . ALA A 1 399 ? 4.956 0.971 21.352 1.00 98.56 399 ALA A N 1
ATOM 3163 C CA . ALA A 1 399 ? 4.785 1.808 22.538 1.00 98.56 399 ALA A CA 1
ATOM 3164 C C . ALA A 1 399 ? 6.121 2.283 23.135 1.00 98.56 399 ALA A C 1
ATOM 3166 O O . ALA A 1 399 ? 6.214 3.408 23.625 1.00 98.56 399 ALA A O 1
ATOM 3167 N N . LYS A 1 400 ? 7.168 1.449 23.072 1.00 98.25 400 LYS A N 1
ATOM 3168 C CA . LYS A 1 400 ? 8.513 1.794 23.559 1.00 98.25 400 LYS A CA 1
ATOM 3169 C C . LYS A 1 400 ? 9.222 2.830 22.687 1.00 98.25 400 LYS A C 1
ATOM 3171 O O . LYS A 1 400 ? 9.973 3.645 23.218 1.00 98.25 400 LYS A O 1
ATOM 3176 N N . LYS A 1 401 ? 9.033 2.778 21.365 1.00 98.25 401 LYS A N 1
ATOM 3177 C CA . LYS A 1 401 ? 9.822 3.580 20.414 1.00 98.25 401 LYS A CA 1
ATOM 3178 C C . LYS A 1 401 ? 9.067 4.778 19.845 1.00 98.25 401 LYS A C 1
ATOM 3180 O O . LYS A 1 401 ? 9.659 5.845 19.708 1.00 98.25 401 LYS A O 1
ATOM 3185 N N . CYS A 1 402 ? 7.792 4.616 19.503 1.00 98.25 402 CYS A N 1
ATOM 3186 C CA . CYS A 1 402 ? 7.033 5.624 18.773 1.00 98.25 402 CYS A CA 1
ATOM 3187 C C . CYS A 1 402 ? 6.523 6.724 19.704 1.00 98.25 402 CYS A C 1
ATOM 3189 O O . CYS A 1 402 ? 5.765 6.469 20.637 1.00 98.25 402 CYS A O 1
ATOM 3191 N N . LYS A 1 403 ? 6.895 7.971 19.433 1.00 96.94 403 LYS A N 1
ATOM 3192 C CA . LYS A 1 403 ? 6.422 9.155 20.147 1.00 96.94 403 LYS A CA 1
ATOM 3193 C C . LYS A 1 403 ? 5.248 9.762 19.374 1.00 96.94 403 LYS A C 1
ATOM 3195 O O . LYS A 1 403 ? 5.402 10.058 18.188 1.00 96.94 403 LYS A O 1
ATOM 3200 N N . PRO A 1 404 ? 4.076 9.965 20.002 1.00 95.88 404 PRO A N 1
ATOM 3201 C CA . PRO A 1 404 ? 2.959 10.592 19.313 1.00 95.88 404 PRO A CA 1
ATOM 3202 C C . PRO A 1 404 ? 3.276 12.058 19.012 1.00 95.88 404 PRO A C 1
ATOM 3204 O O . PRO A 1 404 ? 3.704 12.819 19.881 1.00 95.88 404 PRO A O 1
ATOM 3207 N N . SER A 1 405 ? 3.052 12.443 17.762 1.00 95.31 405 SER A N 1
ATOM 3208 C CA . SER A 1 405 ? 3.455 13.739 17.206 1.00 95.31 405 SER A CA 1
ATOM 3209 C C . SER A 1 405 ? 2.505 14.882 17.587 1.00 95.31 405 SER A C 1
ATOM 3211 O O . SER A 1 405 ? 2.843 16.059 17.463 1.00 95.31 405 SER A O 1
ATOM 3213 N N . GLY A 1 406 ? 1.270 14.569 17.999 1.00 96.19 406 GLY A N 1
ATOM 3214 C CA . GLY A 1 406 ? 0.189 15.551 18.116 1.00 96.19 406 GLY A CA 1
ATOM 3215 C C . GLY A 1 406 ? -0.443 15.928 16.766 1.00 96.19 406 GLY A C 1
ATOM 3216 O O . GLY A 1 406 ? -1.427 16.683 16.728 1.00 96.19 406 GLY A O 1
ATOM 3217 N N . ASN A 1 407 ? 0.058 15.385 15.649 1.00 97.31 407 ASN A N 1
ATOM 3218 C CA . ASN A 1 407 ? -0.601 15.445 14.349 1.00 97.31 407 ASN A CA 1
ATOM 3219 C C . ASN A 1 407 ? -1.717 14.395 14.310 1.00 97.31 407 ASN A C 1
ATOM 3221 O O . ASN A 1 407 ? -1.494 13.203 14.505 1.00 97.31 407 ASN A O 1
ATOM 3225 N N . ASP A 1 408 ? -2.954 14.836 14.086 1.00 96.12 408 ASP A N 1
ATOM 3226 C CA . ASP A 1 408 ? -4.118 13.953 14.172 1.00 96.12 408 ASP A CA 1
ATOM 3227 C C . ASP A 1 408 ? -4.178 12.911 13.053 1.00 96.12 408 ASP A C 1
ATOM 3229 O O . ASP A 1 408 ? -4.766 11.857 13.259 1.00 96.12 408 ASP A O 1
ATOM 3233 N N . VAL A 1 409 ? -3.561 13.142 11.895 1.00 95.69 409 VAL A N 1
ATOM 3234 C CA . VAL A 1 409 ? -3.521 12.147 10.815 1.00 95.69 409 VAL A CA 1
ATOM 3235 C C . VAL A 1 409 ? -2.417 11.122 11.055 1.00 95.69 409 VAL A C 1
ATOM 3237 O O . VAL A 1 409 ? -2.674 9.931 10.864 1.00 95.69 409 VAL A O 1
ATOM 3240 N N . ASN A 1 410 ? -1.234 11.563 11.495 1.00 97.12 410 ASN A N 1
ATOM 3241 C CA . ASN A 1 410 ? -0.107 10.672 11.790 1.00 97.12 410 ASN A CA 1
ATOM 3242 C C . ASN A 1 410 ? -0.448 9.748 12.963 1.00 97.12 410 ASN A C 1
ATOM 3244 O O . ASN A 1 410 ? -0.403 8.529 12.826 1.00 97.12 410 ASN A O 1
ATOM 3248 N N . ASP A 1 411 ? -0.906 10.307 14.083 1.00 97.50 411 ASP A N 1
ATOM 3249 C CA . ASP A 1 411 ? -1.175 9.518 15.290 1.00 97.50 411 ASP A CA 1
ATOM 3250 C C . ASP A 1 411 ? -2.401 8.600 15.114 1.00 97.50 411 ASP A C 1
ATOM 3252 O O . ASP A 1 411 ? -2.525 7.575 15.779 1.00 97.50 411 ASP A O 1
ATOM 3256 N N . ASN A 1 412 ? -3.295 8.892 14.157 1.00 96.12 412 ASN A N 1
ATOM 3257 C CA . ASN A 1 412 ? -4.405 7.993 13.815 1.00 96.12 412 ASN A CA 1
ATOM 3258 C C . ASN A 1 412 ? -3.944 6.650 13.234 1.00 96.12 412 ASN A C 1
ATOM 3260 O O . ASN A 1 412 ? -4.729 5.702 13.217 1.00 96.12 412 ASN A O 1
ATOM 3264 N N . LYS A 1 413 ? -2.698 6.552 12.763 1.00 96.12 413 LYS A N 1
ATOM 3265 C CA . LYS A 1 413 ? -2.106 5.291 12.306 1.00 96.12 413 LYS A CA 1
ATOM 3266 C C . LYS A 1 413 ? -1.858 4.314 13.463 1.00 96.12 413 LYS A C 1
ATOM 3268 O O . LYS A 1 413 ? -1.841 3.115 13.228 1.00 96.12 413 LYS A O 1
ATOM 3273 N N . LEU A 1 414 ? -1.777 4.816 14.699 1.00 96.38 414 LEU A N 1
ATOM 3274 C CA . LEU A 1 414 ? -1.602 4.029 15.927 1.00 96.38 414 LEU A CA 1
ATOM 3275 C C . LEU A 1 414 ? -2.925 3.495 16.502 1.00 96.38 414 LEU A C 1
ATOM 3277 O O . LEU A 1 414 ? -2.927 2.803 17.520 1.00 96.38 414 LEU A O 1
ATOM 3281 N N . LEU A 1 415 ? -4.065 3.794 15.867 1.00 95.62 415 LEU A N 1
ATOM 3282 C CA . LEU A 1 415 ? -5.378 3.374 16.361 1.00 95.62 415 LEU A CA 1
ATOM 3283 C C . LEU A 1 415 ? -5.491 1.845 16.470 1.00 95.62 415 LEU A C 1
ATOM 3285 O O . LEU A 1 415 ? -6.133 1.345 17.391 1.00 95.62 415 LEU A O 1
ATOM 3289 N N . THR A 1 416 ? -4.832 1.105 15.575 1.00 96.75 416 THR A N 1
ATOM 3290 C CA . THR A 1 416 ? -4.785 -0.358 15.643 1.00 96.75 416 THR A CA 1
ATOM 3291 C C . THR A 1 416 ? -4.064 -0.851 16.899 1.00 96.75 416 THR A C 1
ATOM 3293 O O . THR A 1 416 ? -4.538 -1.795 17.523 1.00 96.75 416 THR A O 1
ATOM 3296 N N . CYS A 1 417 ? -2.989 -0.183 17.334 1.00 98.12 417 CYS A N 1
ATOM 3297 C CA . CYS A 1 417 ? -2.323 -0.509 18.598 1.00 98.12 417 CYS A CA 1
ATOM 3298 C C . CYS A 1 417 ? -3.241 -0.261 19.800 1.00 98.12 417 CYS A C 1
ATOM 3300 O O . CYS A 1 417 ? -3.326 -1.103 20.688 1.00 98.12 417 CYS A O 1
ATOM 3302 N N . MET A 1 418 ? -3.969 0.863 19.817 1.00 97.62 418 MET A N 1
ATOM 3303 C CA . MET A 1 418 ? -4.945 1.161 20.879 1.00 97.62 418 MET A CA 1
ATOM 3304 C C . MET A 1 418 ? -6.070 0.116 20.928 1.00 97.62 418 MET A C 1
ATOM 3306 O O . MET A 1 418 ? -6.534 -0.265 22.000 1.00 97.62 418 MET A O 1
ATOM 3310 N N . PHE A 1 419 ? -6.499 -0.375 19.767 1.00 96.94 419 PHE A N 1
ATOM 3311 C CA . PHE A 1 419 ? -7.502 -1.430 19.669 1.00 96.94 419 PHE A CA 1
ATOM 3312 C C . PHE A 1 419 ? -6.982 -2.795 20.122 1.00 96.94 419 PHE A C 1
ATOM 3314 O O . PHE A 1 419 ? -7.664 -3.471 20.884 1.00 96.94 419 PHE A O 1
ATOM 3321 N N . ALA A 1 420 ? -5.768 -3.182 19.735 1.00 97.56 420 ALA A N 1
ATOM 3322 C CA . ALA A 1 420 ? -5.130 -4.387 20.262 1.00 97.56 420 ALA A CA 1
ATOM 3323 C C . ALA A 1 420 ? -4.950 -4.303 21.786 1.00 97.56 420 ALA A C 1
ATOM 3325 O O . ALA A 1 420 ? -5.246 -5.262 22.495 1.00 97.56 420 ALA A O 1
ATOM 3326 N N . TYR A 1 421 ? -4.574 -3.124 22.301 1.00 97.56 421 TYR A N 1
ATOM 3327 C CA . TYR A 1 421 ? -4.508 -2.861 23.739 1.00 97.56 421 TYR A CA 1
ATOM 3328 C C . TYR A 1 421 ? -5.848 -3.075 24.446 1.00 97.56 421 TYR A C 1
ATOM 3330 O O . TYR A 1 421 ? -5.881 -3.632 25.538 1.00 97.56 421 TYR A O 1
ATOM 3338 N N . HIS A 1 422 ? -6.952 -2.667 23.818 1.00 94.75 422 HIS A N 1
ATOM 3339 C CA . HIS A 1 422 ? -8.297 -2.926 24.321 1.00 94.75 422 HIS A CA 1
ATOM 3340 C C . HIS A 1 422 ? -8.635 -4.420 24.337 1.00 94.75 422 HIS A C 1
ATOM 3342 O O . HIS A 1 422 ? -9.044 -4.942 25.370 1.00 94.75 422 HIS A O 1
ATOM 3348 N N . MET A 1 423 ? -8.475 -5.087 23.191 1.00 93.94 423 MET A N 1
ATOM 3349 C CA . MET A 1 423 ? -8.945 -6.457 22.972 1.00 93.94 423 MET A CA 1
ATOM 3350 C C . MET A 1 423 ? -8.160 -7.496 23.769 1.00 93.94 423 MET A C 1
ATOM 3352 O O . MET A 1 423 ? -8.745 -8.452 24.262 1.00 93.94 423 MET A O 1
ATOM 3356 N N . LEU A 1 424 ? -6.847 -7.301 23.893 1.00 94.75 424 LEU A N 1
ATOM 3357 C CA . LEU A 1 424 ? -5.928 -8.254 24.519 1.00 94.75 424 LEU A CA 1
ATOM 3358 C C . LEU A 1 424 ? -5.546 -7.830 25.936 1.00 94.75 424 LEU A C 1
ATOM 3360 O O . LEU A 1 424 ? -4.593 -8.355 26.509 1.00 94.75 424 LEU A O 1
ATOM 3364 N N . ARG A 1 425 ? -6.254 -6.848 26.513 1.00 93.31 425 ARG A N 1
ATOM 3365 C CA . ARG A 1 425 ? -5.876 -6.274 27.806 1.00 93.31 425 ARG A CA 1
ATOM 3366 C C . ARG A 1 425 ? -5.767 -7.351 28.873 1.00 93.31 425 ARG A C 1
ATOM 3368 O O . ARG A 1 425 ? -4.825 -7.313 29.651 1.00 93.31 425 ARG A O 1
ATOM 3375 N N . ASP A 1 426 ? -6.681 -8.311 28.911 1.00 93.12 426 ASP A N 1
ATOM 3376 C CA . ASP A 1 426 ? -6.693 -9.339 29.954 1.00 93.12 426 ASP A CA 1
ATOM 3377 C C . ASP A 1 426 ? -5.522 -10.327 29.849 1.00 93.12 426 ASP A C 1
ATOM 3379 O O . ASP A 1 426 ? -5.064 -10.813 30.882 1.00 93.12 426 ASP A O 1
ATOM 3383 N N . GLU A 1 427 ? -4.952 -10.507 28.655 1.00 95.25 427 GLU A N 1
ATOM 3384 C CA . GLU A 1 427 ? -3.767 -11.341 28.403 1.00 95.25 427 GLU A CA 1
ATOM 3385 C C . GLU A 1 427 ? -2.446 -10.642 28.779 1.00 95.25 427 GLU A C 1
ATOM 3387 O O . GLU A 1 427 ? -1.427 -11.295 29.003 1.00 95.25 427 GLU A O 1
ATOM 3392 N N . MET A 1 428 ? -2.436 -9.308 28.887 1.00 96.69 428 MET A N 1
ATOM 3393 C CA . MET A 1 428 ? -1.221 -8.549 29.192 1.00 96.69 428 MET A CA 1
ATOM 3394 C C . MET A 1 428 ? -0.788 -8.665 30.659 1.00 96.69 428 MET A C 1
ATOM 3396 O O . MET A 1 428 ? -1.589 -8.554 31.598 1.00 96.69 428 MET A O 1
ATOM 3400 N N . THR A 1 429 ? 0.528 -8.730 30.870 1.00 97.81 429 THR A N 1
ATOM 3401 C CA . THR A 1 429 ? 1.134 -8.614 32.204 1.00 97.81 429 THR A CA 1
ATOM 3402 C C . THR A 1 429 ? 0.876 -7.236 32.827 1.00 97.81 429 THR A C 1
ATOM 3404 O O . THR A 1 429 ? 0.595 -6.248 32.144 1.00 97.81 429 THR A O 1
ATOM 3407 N N . LYS A 1 430 ? 1.033 -7.121 34.154 1.00 98.06 430 LYS A N 1
ATOM 3408 C CA . LYS A 1 430 ? 0.914 -5.827 34.857 1.00 98.06 430 LYS A CA 1
ATOM 3409 C C . LYS A 1 430 ? 1.888 -4.770 34.315 1.00 98.06 430 LYS A C 1
ATOM 3411 O O . LYS A 1 430 ? 1.519 -3.602 34.224 1.00 98.06 430 LYS A O 1
ATOM 3416 N N . ALA A 1 431 ? 3.107 -5.176 33.949 1.00 98.00 431 ALA A N 1
ATOM 3417 C CA . ALA A 1 431 ? 4.115 -4.281 33.383 1.00 98.00 431 ALA A CA 1
ATOM 3418 C C . ALA A 1 431 ? 3.699 -3.777 31.992 1.00 98.00 431 ALA A C 1
ATOM 3420 O O . ALA A 1 431 ? 3.680 -2.571 31.766 1.00 98.00 431 ALA A O 1
ATOM 3421 N N . GLN A 1 432 ? 3.260 -4.677 31.107 1.00 98.19 432 GLN A N 1
ATOM 3422 C CA . GLN A 1 432 ? 2.764 -4.314 29.775 1.00 98.19 432 GLN A CA 1
ATOM 3423 C C . GLN A 1 432 ? 1.551 -3.383 29.849 1.00 98.19 432 GLN A C 1
ATOM 3425 O O . GLN A 1 432 ? 1.536 -2.344 29.192 1.00 98.19 432 GLN A O 1
ATOM 3430 N N . LYS A 1 433 ? 0.574 -3.690 30.718 1.00 98.44 433 LYS A N 1
ATOM 3431 C CA . LYS A 1 433 ? -0.596 -2.827 30.962 1.00 98.44 433 LYS A CA 1
ATOM 3432 C C . LYS A 1 433 ? -0.192 -1.404 31.332 1.00 98.44 433 LYS A C 1
ATOM 3434 O O . LYS A 1 433 ? -0.796 -0.460 30.826 1.00 98.44 433 LYS A O 1
ATOM 3439 N N . LYS A 1 434 ? 0.813 -1.270 32.203 1.00 97.94 434 LYS A N 1
ATOM 3440 C CA . LYS A 1 434 ? 1.323 0.013 32.692 1.00 97.94 434 LYS A CA 1
ATOM 3441 C C . LYS A 1 434 ? 2.059 0.790 31.598 1.00 97.94 434 LYS A C 1
ATOM 3443 O O . LYS A 1 434 ? 1.749 1.960 31.394 1.00 97.94 434 LYS A O 1
ATOM 3448 N N . GLU A 1 435 ? 3.006 0.163 30.905 1.00 98.12 435 GLU A N 1
ATOM 3449 C CA . GLU A 1 435 ? 3.829 0.846 29.897 1.00 98.12 435 GLU A CA 1
ATOM 3450 C C . GLU A 1 435 ? 3.014 1.216 28.650 1.00 98.12 435 GLU A C 1
ATOM 3452 O O . GLU A 1 435 ? 3.022 2.374 28.229 1.00 98.12 435 GLU A O 1
ATOM 3457 N N . ILE A 1 436 ? 2.224 0.278 28.112 1.00 98.62 436 ILE A N 1
ATOM 3458 C CA . ILE A 1 436 ? 1.360 0.550 26.955 1.00 98.62 436 ILE A CA 1
ATOM 3459 C C . ILE A 1 436 ? 0.252 1.540 27.342 1.00 98.62 436 ILE A C 1
ATOM 3461 O O . ILE A 1 436 ? -0.012 2.470 26.586 1.00 98.62 436 ILE A O 1
ATOM 3465 N N . GLY A 1 437 ? -0.347 1.417 28.534 1.00 98.50 437 GLY A N 1
ATOM 3466 C CA . GLY A 1 437 ? -1.362 2.362 29.024 1.00 98.50 437 GLY A CA 1
ATOM 3467 C C . GLY A 1 437 ? -0.824 3.790 29.168 1.00 98.50 437 GLY A C 1
ATOM 3468 O O . GLY A 1 437 ? -1.454 4.750 28.721 1.00 98.50 437 GLY A O 1
ATOM 3469 N N . LYS A 1 438 ? 0.403 3.953 29.688 1.00 98.44 438 LYS A N 1
ATOM 3470 C CA . LYS A 1 438 ? 1.092 5.255 29.738 1.00 98.44 438 LYS A CA 1
ATOM 3471 C C . LYS A 1 438 ? 1.284 5.845 28.338 1.00 98.44 438 LYS A C 1
ATOM 3473 O O . LYS A 1 438 ? 1.058 7.041 28.143 1.00 98.44 438 LYS A O 1
ATOM 3478 N N . TRP A 1 439 ? 1.673 5.021 27.369 1.00 98.69 439 TRP A N 1
ATOM 3479 C CA . TRP A 1 439 ? 1.812 5.446 25.980 1.00 98.69 439 TRP A CA 1
ATOM 3480 C C . TRP A 1 439 ? 0.462 5.839 25.357 1.00 98.69 439 TRP A C 1
ATOM 3482 O O . TRP A 1 439 ? 0.342 6.939 24.817 1.00 98.69 439 TRP A O 1
ATOM 3492 N N . VAL A 1 440 ? -0.588 5.029 25.529 1.00 98.69 440 VAL A N 1
ATOM 3493 C CA . VAL A 1 440 ? -1.966 5.332 25.092 1.00 98.69 440 VAL A CA 1
ATOM 3494 C C . VAL A 1 440 ? -2.465 6.652 25.685 1.00 98.69 440 VAL A C 1
ATOM 3496 O O . VAL A 1 440 ? -3.000 7.495 24.960 1.00 98.69 440 VAL A O 1
ATOM 3499 N N . LYS A 1 441 ? -2.233 6.885 26.982 1.00 98.44 441 LYS A N 1
ATOM 3500 C CA . LYS A 1 441 ? -2.558 8.157 27.637 1.00 98.44 441 LYS A CA 1
ATOM 3501 C C . LYS A 1 441 ? -1.831 9.330 26.978 1.00 98.44 441 LYS A C 1
ATOM 3503 O O . LYS A 1 441 ? -2.467 10.346 26.692 1.00 98.44 441 LYS A O 1
ATOM 3508 N N . SER A 1 442 ? -0.541 9.169 26.670 1.00 98.50 442 SER A N 1
ATOM 3509 C CA . SER A 1 442 ? 0.267 10.216 26.034 1.00 98.50 442 SER A CA 1
ATOM 3510 C C . SER A 1 442 ? -0.253 10.615 24.647 1.00 98.50 442 SER A C 1
ATOM 3512 O O . SER A 1 442 ? -0.242 11.801 24.323 1.00 98.50 442 SER A O 1
ATOM 3514 N N . ILE A 1 443 ? -0.803 9.669 23.868 1.00 98.62 443 ILE A N 1
ATOM 3515 C CA . ILE A 1 443 ? -1.480 9.959 22.591 1.00 98.62 443 ILE A CA 1
ATOM 3516 C C . ILE A 1 443 ? -2.667 10.899 22.837 1.00 98.62 443 ILE A C 1
ATOM 3518 O O . ILE A 1 443 ? -2.811 11.922 22.167 1.00 98.62 443 ILE A O 1
ATOM 3522 N N . GLY A 1 444 ? -3.509 10.586 23.826 1.00 98.44 444 GLY A N 1
ATOM 3523 C CA . GLY A 1 444 ? -4.622 11.453 24.210 1.00 98.44 444 GLY A CA 1
ATOM 3524 C C . GLY A 1 444 ? -4.160 12.834 24.693 1.00 98.44 444 GLY A C 1
ATOM 3525 O O . GLY A 1 444 ? -4.761 13.839 24.314 1.00 98.44 444 GLY A O 1
ATOM 3526 N N . ASP A 1 445 ? -3.078 12.890 25.476 1.00 98.44 445 ASP A N 1
ATOM 3527 C CA . ASP A 1 445 ? -2.533 14.128 26.049 1.00 98.44 445 ASP A CA 1
ATOM 3528 C C . ASP A 1 445 ? -2.074 15.101 24.956 1.00 98.44 445 ASP A C 1
ATOM 3530 O O . ASP A 1 445 ? -2.491 16.264 24.940 1.00 98.44 445 ASP A O 1
ATOM 3534 N N . VAL A 1 446 ? -1.253 14.637 24.006 1.00 98.31 446 VAL A N 1
ATOM 3535 C CA . VAL A 1 446 ? -0.733 15.504 22.934 1.00 98.31 446 VAL A CA 1
ATOM 3536 C C . VAL A 1 446 ? -1.841 15.971 21.990 1.00 98.31 446 VAL A C 1
ATOM 3538 O O . VAL A 1 446 ? -1.843 17.123 21.547 1.00 98.31 446 VAL A O 1
ATOM 3541 N N . GLN A 1 447 ? -2.837 15.119 21.732 1.00 98.31 447 GLN A N 1
ATOM 3542 C CA . GLN A 1 447 ? -3.982 15.467 20.895 1.00 98.31 447 GLN A CA 1
ATOM 3543 C C . GLN A 1 447 ? -4.892 16.494 21.579 1.00 98.31 447 GLN A C 1
ATOM 3545 O O . GLN A 1 447 ? -5.311 17.460 20.933 1.00 98.31 447 GLN A O 1
ATOM 3550 N N . GLN A 1 448 ? -5.159 16.339 22.880 1.00 98.06 448 GLN A N 1
ATOM 3551 C CA . GLN A 1 448 ? -5.952 17.298 23.651 1.00 98.06 448 GLN A CA 1
ATOM 3552 C C . GLN A 1 448 ? -5.221 18.634 23.814 1.00 98.06 448 GLN A C 1
ATOM 3554 O O . GLN A 1 448 ? -5.840 19.681 23.629 1.00 98.06 448 GLN A O 1
ATOM 3559 N N . LYS A 1 449 ? -3.900 18.623 24.046 1.00 97.56 449 LYS A N 1
ATOM 3560 C CA . LYS A 1 449 ? -3.064 19.837 24.065 1.00 97.56 449 LYS A CA 1
ATOM 3561 C C . LYS A 1 449 ? -3.154 20.616 22.751 1.00 97.56 449 LYS A C 1
ATOM 3563 O O . LYS A 1 449 ? -3.187 21.842 22.755 1.00 97.56 449 LYS A O 1
ATOM 3568 N N . GLY A 1 450 ? -3.214 19.915 21.621 1.00 95.31 450 GLY A N 1
ATOM 3569 C CA . GLY A 1 450 ? -3.377 20.537 20.310 1.00 95.31 450 GLY A CA 1
ATOM 3570 C C . GLY A 1 450 ? -4.810 20.985 19.983 1.00 95.31 450 GLY A C 1
ATOM 3571 O O . GLY A 1 450 ? -5.051 21.454 18.865 1.00 95.31 450 GLY A O 1
ATOM 3572 N N . TRP A 1 451 ? -5.797 20.773 20.855 1.00 96.75 451 TRP A N 1
ATOM 3573 C CA . TRP A 1 451 ? -7.196 21.069 20.546 1.00 96.75 451 TRP A CA 1
ATOM 3574 C C . TRP A 1 451 ? -7.450 22.570 20.345 1.00 96.75 451 TRP A C 1
ATOM 3576 O O . TRP A 1 451 ? -6.889 23.413 21.039 1.00 96.75 451 TRP A O 1
ATOM 3586 N N . LYS A 1 452 ? -8.336 22.905 19.401 1.00 93.75 452 LYS A N 1
ATOM 3587 C CA . LYS A 1 452 ? -8.869 24.261 19.213 1.00 93.75 452 LYS A CA 1
ATOM 3588 C C . LYS A 1 452 ? -10.368 24.157 18.954 1.00 93.75 452 LYS A C 1
ATOM 3590 O O . LYS A 1 452 ? -10.782 23.330 18.144 1.00 93.75 452 LYS A O 1
ATOM 3595 N N . ASP A 1 453 ? -11.165 24.999 19.608 1.00 90.00 453 ASP A N 1
ATOM 3596 C CA . ASP A 1 453 ? -12.635 24.902 19.581 1.00 90.00 453 ASP A CA 1
ATOM 3597 C C . ASP A 1 453 ? -13.262 25.225 18.213 1.00 90.00 453 ASP A C 1
ATOM 3599 O O . ASP A 1 453 ? -14.409 24.874 17.975 1.00 90.00 453 ASP A O 1
ATOM 3603 N N . ASN A 1 454 ? -12.507 25.826 17.290 1.00 91.19 454 ASN A N 1
ATOM 3604 C CA . ASN A 1 454 ? -12.943 26.101 15.920 1.00 91.19 454 ASN A CA 1
ATOM 3605 C C . ASN A 1 454 ? -12.536 25.013 14.902 1.00 91.19 454 ASN A C 1
ATOM 3607 O O . ASN A 1 454 ? -12.679 25.223 13.692 1.00 91.19 454 ASN A O 1
ATOM 3611 N N . LYS A 1 455 ? -11.983 23.875 15.351 1.00 88.62 455 LYS A N 1
ATOM 3612 C CA . LYS A 1 455 ? -11.648 22.756 14.459 1.00 88.62 455 LYS A CA 1
ATOM 3613 C C . LYS A 1 455 ? -12.915 22.101 13.906 1.00 88.62 455 LYS A C 1
ATOM 3615 O O . LYS A 1 455 ? -13.893 21.905 14.614 1.00 88.62 455 LYS A O 1
ATOM 3620 N N . ARG A 1 456 ? -12.847 21.702 12.636 1.00 95.00 456 ARG A N 1
ATOM 3621 C CA . ARG A 1 456 ? -13.931 21.060 11.881 1.00 95.00 456 ARG A CA 1
ATOM 3622 C C . ARG A 1 456 ? -13.390 20.067 10.860 1.00 95.00 456 ARG A C 1
ATOM 3624 O O . ARG A 1 456 ? -12.177 20.013 10.636 1.00 95.00 456 ARG A O 1
ATOM 3631 N N . GLY A 1 457 ? -14.280 19.302 10.243 1.00 96.94 457 GLY A N 1
ATOM 3632 C CA . GLY A 1 457 ? -13.924 18.325 9.224 1.00 96.94 457 GLY A CA 1
ATOM 3633 C C . GLY A 1 457 ? -13.243 17.072 9.776 1.00 96.94 457 GLY A C 1
ATOM 3634 O O . GLY A 1 457 ? -13.221 16.795 10.980 1.00 96.94 457 GLY A O 1
ATOM 3635 N N . ASN A 1 458 ? -12.646 16.305 8.873 1.00 96.25 458 ASN A N 1
ATOM 3636 C CA . ASN A 1 458 ? -12.061 15.003 9.153 1.00 96.25 458 ASN A CA 1
ATOM 3637 C C . ASN A 1 458 ? -10.892 15.074 10.151 1.00 96.25 458 ASN A C 1
ATOM 3639 O O . ASN A 1 458 ? -10.695 14.127 10.908 1.00 96.25 458 ASN A O 1
ATOM 3643 N N . HIS A 1 459 ? -10.133 16.173 10.179 1.00 96.75 459 HIS A N 1
ATOM 3644 C CA . HIS A 1 459 ? -9.045 16.407 11.132 1.00 96.75 459 HIS A CA 1
ATOM 3645 C C . HIS A 1 459 ? -9.575 16.594 12.563 1.00 96.75 459 HIS A C 1
ATOM 3647 O O . HIS A 1 459 ? -9.017 16.045 13.516 1.00 96.75 459 HIS A O 1
ATOM 3653 N N . ALA A 1 460 ? -10.691 17.316 12.732 1.00 97.44 460 ALA A N 1
ATOM 3654 C CA . ALA A 1 460 ? -11.345 17.460 14.035 1.00 97.44 460 ALA A CA 1
ATOM 3655 C C . ALA A 1 460 ? -11.840 16.107 14.559 1.00 97.44 460 ALA A C 1
ATOM 3657 O O . ALA A 1 460 ? -11.574 15.757 15.708 1.00 97.44 460 ALA A O 1
ATOM 3658 N N . GLY A 1 461 ? -12.469 15.310 13.688 1.00 97.12 461 GLY A N 1
ATOM 3659 C CA . GLY A 1 461 ? -12.908 13.954 14.019 1.00 97.12 461 GLY A CA 1
ATOM 3660 C C . GLY A 1 461 ? -11.768 13.020 14.391 1.00 97.12 461 GLY A C 1
ATOM 3661 O O . GLY A 1 461 ? -11.833 12.350 15.416 1.00 97.12 461 GLY A O 1
ATOM 3662 N N . LYS A 1 462 ? -10.695 12.997 13.594 1.00 97.19 462 LYS A N 1
ATOM 3663 C CA . LYS A 1 462 ? -9.497 12.188 13.864 1.00 97.19 462 LYS A CA 1
ATOM 3664 C C . LYS A 1 462 ? -8.885 12.508 15.226 1.00 97.19 462 LYS A C 1
ATOM 3666 O O . LYS A 1 462 ? -8.571 11.581 15.972 1.00 97.19 462 LYS A O 1
ATOM 3671 N N . ARG A 1 463 ? -8.764 13.797 15.557 1.00 98.06 463 ARG A N 1
ATOM 3672 C CA . ARG A 1 463 ? -8.250 14.260 16.850 1.00 98.06 463 ARG A CA 1
ATOM 3673 C C . ARG A 1 463 ? -9.164 13.862 18.003 1.00 98.06 463 ARG A C 1
ATOM 3675 O O . ARG A 1 463 ? -8.704 13.236 18.952 1.00 98.06 463 ARG A O 1
ATOM 3682 N N . LEU A 1 464 ? -10.452 14.197 17.907 1.00 97.81 464 LEU A N 1
ATOM 3683 C CA . LEU A 1 464 ? -11.420 13.920 18.968 1.00 97.81 464 LEU A CA 1
ATOM 3684 C C . LEU A 1 464 ? -11.555 12.416 19.228 1.00 97.81 464 LEU A C 1
ATOM 3686 O O . LEU A 1 464 ? -11.620 12.001 20.380 1.00 97.81 464 LEU A O 1
ATOM 3690 N N . LYS A 1 465 ? -11.505 11.597 18.171 1.00 96.94 465 LYS A N 1
ATOM 3691 C CA . LYS A 1 465 ? -11.489 10.136 18.265 1.00 96.94 465 LYS A CA 1
ATOM 3692 C C . LYS A 1 465 ? -10.310 9.618 19.090 1.00 96.94 465 LYS A C 1
ATOM 3694 O O . LYS A 1 465 ? -10.529 8.794 19.968 1.00 96.94 465 LYS A O 1
ATOM 3699 N N . LEU A 1 466 ? -9.085 10.088 18.832 1.00 97.94 466 LEU A N 1
ATOM 3700 C CA . LEU A 1 466 ? -7.906 9.662 19.601 1.00 97.94 466 LEU A CA 1
ATOM 3701 C C . LEU A 1 466 ? -8.026 10.044 21.079 1.00 97.94 466 LEU A C 1
ATOM 3703 O O . LEU A 1 466 ? -7.765 9.212 21.944 1.00 97.94 466 LEU A O 1
ATOM 3707 N N . ILE A 1 467 ? -8.474 11.272 21.365 1.00 98.19 467 ILE A N 1
ATOM 3708 C CA . ILE A 1 467 ? -8.680 11.750 22.740 1.00 98.19 467 ILE A CA 1
ATOM 3709 C C . ILE A 1 467 ? -9.722 10.886 23.448 1.00 98.19 467 ILE A C 1
ATOM 3711 O O . ILE A 1 467 ? -9.466 10.395 24.546 1.00 98.19 467 ILE A O 1
ATOM 3715 N N . TYR A 1 468 ? -10.884 10.686 22.819 1.00 96.94 468 TYR A N 1
ATOM 3716 C CA . TYR A 1 468 ? -11.982 9.947 23.429 1.00 96.94 468 TYR A CA 1
ATOM 3717 C C . TYR A 1 468 ? -11.624 8.472 23.628 1.00 96.94 468 TYR A C 1
ATOM 3719 O O . TYR A 1 468 ? -11.897 7.915 24.689 1.00 96.94 468 TYR A O 1
ATOM 3727 N N . PHE A 1 469 ? -10.954 7.850 22.655 1.00 96.75 469 PHE A N 1
ATOM 3728 C CA . PHE A 1 469 ? -10.578 6.448 22.771 1.00 96.75 469 PHE A CA 1
ATOM 3729 C C . PHE A 1 469 ? -9.511 6.234 23.845 1.00 96.75 469 PHE A C 1
ATOM 3731 O O . PHE A 1 469 ? -9.676 5.356 24.684 1.00 96.75 469 PHE A O 1
ATOM 3738 N N . ALA A 1 470 ? -8.474 7.078 23.900 1.00 97.88 470 ALA A N 1
ATOM 3739 C CA . ALA A 1 470 ? -7.481 7.019 24.974 1.00 97.88 470 ALA A CA 1
ATOM 3740 C C . ALA A 1 470 ? -8.132 7.211 26.355 1.00 97.88 470 ALA A C 1
ATOM 3742 O O . ALA A 1 470 ? -7.825 6.472 27.287 1.00 97.88 470 ALA A O 1
ATOM 3743 N N . ALA A 1 471 ? -9.078 8.152 26.472 1.00 97.06 471 ALA A N 1
ATOM 3744 C CA . ALA A 1 471 ? -9.825 8.384 27.707 1.00 97.06 471 ALA A CA 1
ATOM 3745 C C . ALA A 1 471 ? -10.635 7.154 28.138 1.00 97.06 471 ALA A C 1
ATOM 3747 O O . ALA A 1 471 ? -10.635 6.791 29.310 1.00 97.06 471 ALA A O 1
ATOM 3748 N N . TYR A 1 472 ? -11.314 6.513 27.184 1.00 95.25 472 TYR A N 1
ATOM 3749 C CA . TYR A 1 472 ? -12.095 5.305 27.425 1.00 95.25 472 TYR A CA 1
ATOM 3750 C C . TYR A 1 472 ? -11.211 4.144 27.898 1.00 95.25 472 TYR A C 1
ATOM 3752 O O . TYR A 1 472 ? -11.517 3.516 28.910 1.00 95.25 472 TYR A O 1
ATOM 3760 N N . LEU A 1 473 ? -10.088 3.895 27.215 1.00 95.50 473 LEU A N 1
ATOM 3761 C CA . LEU A 1 473 ? -9.170 2.800 27.548 1.00 95.50 473 LEU A CA 1
ATOM 3762 C C . LEU A 1 473 ? -8.518 2.981 28.919 1.00 95.50 473 LEU A C 1
ATOM 3764 O O . LEU A 1 473 ? -8.393 2.020 29.674 1.00 95.50 473 LEU A O 1
ATOM 3768 N N . GLU A 1 474 ? -8.170 4.209 29.285 1.00 96.12 474 GLU A N 1
ATOM 3769 C CA . GLU A 1 474 ? -7.538 4.507 30.573 1.00 96.12 474 GLU A CA 1
ATOM 3770 C C . GLU A 1 474 ? -8.538 4.890 31.675 1.00 96.12 474 GLU A C 1
ATOM 3772 O O . GLU A 1 474 ? -8.131 5.278 32.768 1.00 96.12 474 GLU A O 1
ATOM 3777 N N . ASN A 1 475 ? -9.847 4.759 31.416 1.00 95.12 475 ASN A N 1
ATOM 3778 C CA . ASN A 1 475 ? -10.922 5.107 32.353 1.00 95.12 475 ASN A CA 1
ATOM 3779 C C . ASN A 1 475 ? -10.802 6.547 32.914 1.00 95.12 475 ASN A C 1
ATOM 3781 O O . ASN A 1 475 ? -11.127 6.819 34.073 1.00 95.12 475 ASN A O 1
ATOM 3785 N N . ASP A 1 476 ? -10.336 7.487 32.086 1.00 97.00 476 ASP A N 1
ATOM 3786 C CA . ASP A 1 476 ? -10.205 8.910 32.414 1.00 97.00 476 ASP A CA 1
ATOM 3787 C C . ASP A 1 476 ? -11.574 9.597 32.274 1.00 97.00 476 ASP A C 1
ATOM 3789 O O . ASP A 1 476 ? -11.951 10.115 31.217 1.00 97.00 476 ASP A O 1
ATOM 3793 N N . LYS A 1 477 ? -12.356 9.560 33.359 1.00 95.69 477 LYS A N 1
ATOM 3794 C CA . LYS A 1 477 ? -13.739 10.064 33.396 1.00 95.69 477 LYS A CA 1
ATOM 3795 C C . LYS A 1 477 ? -13.849 11.549 33.048 1.00 95.69 477 LYS A C 1
ATOM 3797 O O . LYS A 1 477 ? -14.831 11.947 32.418 1.00 95.69 477 LYS A O 1
ATOM 3802 N N . ASP A 1 478 ? -12.869 12.360 33.430 1.00 96.75 478 ASP A N 1
ATOM 3803 C CA . ASP A 1 478 ? -12.895 13.800 33.169 1.00 96.75 478 ASP A CA 1
ATOM 3804 C C . ASP A 1 478 ? -12.606 14.092 31.699 1.00 96.75 478 ASP A C 1
ATOM 3806 O O . ASP A 1 478 ? -13.313 14.886 31.071 1.00 96.75 478 ASP A O 1
ATOM 3810 N N . ARG A 1 479 ? -11.651 13.375 31.097 1.00 97.56 479 ARG A N 1
ATOM 3811 C CA . ARG A 1 479 ? -11.390 13.467 29.657 1.00 97.56 479 ARG A CA 1
ATOM 3812 C C . ARG A 1 479 ? -12.533 12.912 28.814 1.00 97.56 479 ARG A C 1
ATOM 3814 O O . ARG A 1 479 ? -12.816 13.479 27.761 1.00 97.56 479 ARG A O 1
ATOM 3821 N N . ILE A 1 480 ? -13.234 11.871 29.272 1.00 95.81 480 ILE A N 1
ATOM 3822 C CA . ILE A 1 480 ? -14.463 11.380 28.622 1.00 95.81 480 ILE A CA 1
ATOM 3823 C C . ILE A 1 480 ? -15.527 12.482 28.595 1.00 95.81 480 ILE A C 1
ATOM 3825 O O . ILE A 1 480 ? -16.037 12.805 27.521 1.00 95.81 480 ILE A O 1
ATOM 3829 N N . LYS A 1 481 ? -15.833 13.097 29.748 1.00 94.81 481 LYS A N 1
ATOM 3830 C CA . LYS A 1 481 ? -16.800 14.208 29.828 1.00 94.81 481 LYS A CA 1
ATOM 3831 C C . LYS A 1 481 ? -16.380 15.374 28.937 1.00 94.81 481 LYS A C 1
ATOM 3833 O O . LYS A 1 481 ? -17.203 15.924 28.205 1.00 94.81 481 LYS A O 1
ATOM 3838 N N . TRP A 1 482 ? -15.093 15.722 28.962 1.00 96.62 482 TRP A N 1
ATOM 3839 C CA . TRP A 1 482 ? -14.540 16.759 28.101 1.00 96.62 482 TRP A CA 1
ATOM 3840 C C . TRP A 1 482 ? -14.754 16.422 26.624 1.00 96.62 482 TRP A C 1
ATOM 3842 O O . TRP A 1 482 ? -15.315 17.241 25.902 1.00 96.62 482 TRP A O 1
ATOM 3852 N N . ALA A 1 483 ? -14.389 15.218 26.177 1.00 95.81 483 ALA A N 1
ATOM 3853 C CA . ALA A 1 483 ? -14.531 14.809 24.782 1.00 95.81 483 ALA A CA 1
ATOM 3854 C C . ALA A 1 483 ? -16.000 14.839 24.344 1.00 95.81 483 ALA A C 1
ATOM 3856 O O . ALA A 1 483 ? -16.313 15.421 23.307 1.00 95.81 483 ALA A O 1
ATOM 3857 N N . GLN A 1 484 ? -16.907 14.317 25.174 1.00 92.75 484 GLN A N 1
ATOM 3858 C CA . GLN A 1 484 ? -18.349 14.356 24.925 1.00 92.75 484 GLN A CA 1
ATOM 3859 C C . GLN A 1 484 ? -18.874 15.791 24.776 1.00 92.75 484 GLN A C 1
ATOM 3861 O O . GLN A 1 484 ? -19.631 16.065 23.847 1.00 92.75 484 GLN A O 1
ATOM 3866 N N . SER A 1 485 ? -18.401 16.736 25.599 1.00 92.94 485 SER A N 1
ATOM 3867 C CA . SER A 1 485 ? -18.764 18.160 25.475 1.00 92.94 485 SER A CA 1
ATOM 3868 C C . SER A 1 485 ? -18.292 18.815 24.168 1.00 92.94 485 SER A C 1
ATOM 3870 O O . SER A 1 485 ? -18.805 19.863 23.775 1.00 92.94 485 SER A O 1
ATOM 3872 N N . LYS A 1 486 ? -17.299 18.225 23.486 1.00 96.06 486 LYS A N 1
ATOM 3873 C CA . LYS A 1 486 ? -16.775 18.724 22.207 1.00 96.06 486 LYS A CA 1
ATOM 3874 C C . LYS A 1 486 ? -17.443 18.092 20.987 1.00 96.06 486 LYS A C 1
ATOM 3876 O O . LYS A 1 486 ? -17.326 18.670 19.911 1.00 96.06 486 LYS A O 1
ATOM 3881 N N . ILE A 1 487 ? -18.145 16.963 21.131 1.00 94.94 487 ILE A N 1
ATOM 3882 C CA . ILE A 1 487 ? -18.799 16.269 20.005 1.00 94.94 487 ILE A CA 1
ATOM 3883 C C . ILE A 1 487 ? -19.801 17.193 19.308 1.00 94.94 487 ILE A C 1
ATOM 3885 O O . ILE A 1 487 ? -19.672 17.390 18.103 1.00 94.94 487 ILE A O 1
ATOM 3889 N N . GLN A 1 488 ? -20.713 17.822 20.064 1.00 94.19 488 GLN A N 1
ATOM 3890 C CA . GLN A 1 488 ? -21.729 18.727 19.504 1.00 94.19 488 GLN A CA 1
ATOM 3891 C C . GLN A 1 488 ? -21.081 19.831 18.657 1.00 94.19 488 GLN A C 1
ATOM 3893 O O . GLN A 1 488 ? -21.345 19.931 17.466 1.00 94.19 488 GLN A O 1
ATOM 3898 N N . LYS A 1 489 ? -20.094 20.538 19.226 1.00 94.12 489 LYS A N 1
ATOM 3899 C CA . LYS A 1 489 ? -19.348 21.602 18.532 1.00 94.12 489 LYS A CA 1
ATOM 3900 C C . LYS A 1 489 ? -18.731 21.135 17.212 1.00 94.12 489 LYS A C 1
ATOM 3902 O O . LYS A 1 489 ? -18.735 21.865 16.225 1.00 94.12 489 LYS A O 1
ATOM 3907 N N . VAL A 1 490 ? -18.152 19.933 17.187 1.00 96.94 490 VAL A N 1
ATOM 3908 C CA . VAL A 1 490 ? -17.566 19.386 15.956 1.00 96.94 490 VAL A CA 1
ATOM 3909 C C . VAL A 1 490 ? -18.654 19.064 14.934 1.00 96.94 490 VAL A C 1
ATOM 3911 O O . VAL A 1 490 ? -18.424 19.295 13.746 1.00 96.94 490 VAL A O 1
ATOM 3914 N N . TRP A 1 491 ? -19.809 18.554 15.367 1.00 96.50 491 TRP A N 1
ATOM 3915 C CA . TRP A 1 491 ? -20.930 18.213 14.490 1.00 96.50 491 TRP A CA 1
ATOM 3916 C C . TRP A 1 491 ? -21.481 19.484 13.849 1.00 96.50 491 TRP A C 1
ATOM 3918 O O . TRP A 1 491 ? -21.530 19.547 12.622 1.00 96.50 491 TRP A O 1
ATOM 3928 N N . ASP A 1 492 ? -21.737 20.525 14.646 1.00 96.62 492 ASP A N 1
ATOM 3929 C CA . ASP A 1 492 ? -22.254 21.825 14.190 1.00 96.62 492 ASP A CA 1
ATOM 3930 C C . ASP A 1 492 ? -21.382 22.464 13.103 1.00 96.62 492 ASP A C 1
ATOM 3932 O O . ASP A 1 492 ? -21.876 23.084 12.160 1.00 96.62 492 ASP A O 1
ATOM 3936 N N . LEU A 1 493 ? -20.061 22.287 13.203 1.00 97.06 493 LEU A N 1
ATOM 3937 C CA . LEU A 1 493 ? -19.105 22.855 12.254 1.00 97.06 493 LEU A CA 1
ATOM 3938 C C . LEU A 1 493 ? -18.798 21.951 11.050 1.00 97.06 493 LEU A C 1
ATOM 3940 O O . LEU A 1 493 ? -18.116 22.401 10.122 1.00 97.06 493 LEU A O 1
ATOM 3944 N N . THR A 1 494 ? -19.220 20.683 11.073 1.00 98.31 494 THR A N 1
ATOM 3945 C CA . THR A 1 494 ? -18.759 19.665 10.112 1.00 98.31 494 THR A CA 1
ATOM 3946 C C . THR A 1 494 ? -19.874 19.002 9.315 1.00 98.31 494 THR A C 1
ATOM 3948 O O . THR A 1 494 ? -19.635 18.652 8.158 1.00 98.31 494 THR A O 1
ATOM 3951 N N . LEU A 1 495 ? -21.046 18.796 9.912 1.00 98.50 495 LEU A N 1
ATOM 3952 C CA . LEU A 1 495 ? -22.176 18.092 9.310 1.00 98.50 495 LEU A CA 1
ATOM 3953 C C . LEU A 1 495 ? -23.239 19.107 8.900 1.00 98.50 495 LEU A C 1
ATOM 3955 O O . LEU A 1 495 ? -23.516 20.045 9.644 1.00 98.50 495 LEU A O 1
ATOM 3959 N N . PHE A 1 496 ? -23.828 18.933 7.720 1.00 98.56 496 PHE A N 1
ATOM 3960 C CA . PHE A 1 496 ? -24.878 19.817 7.219 1.00 98.56 496 PHE A CA 1
ATOM 3961 C C . PHE A 1 496 ? -26.223 19.097 7.133 1.00 98.56 496 PHE A C 1
ATOM 3963 O O . PHE A 1 496 ? -26.277 17.879 6.964 1.00 98.56 496 PHE A O 1
ATOM 3970 N N . ALA A 1 497 ? -27.312 19.868 7.198 1.00 98.12 497 ALA A N 1
ATOM 3971 C CA . ALA A 1 497 ? -28.689 19.367 7.141 1.00 98.12 497 ALA A CA 1
ATOM 3972 C C . ALA A 1 497 ? -28.967 18.460 5.931 1.00 98.12 497 ALA A C 1
ATOM 3974 O O . ALA A 1 497 ? -29.722 17.498 6.030 1.00 98.12 497 ALA A O 1
ATOM 3975 N N . ASN A 1 498 ? -28.341 18.761 4.789 1.00 98.06 498 ASN A N 1
ATOM 3976 C CA . ASN A 1 498 ? -28.495 18.008 3.545 1.00 98.06 498 ASN A CA 1
ATOM 3977 C C . ASN A 1 498 ? -27.637 16.728 3.481 1.00 98.06 498 ASN A C 1
ATOM 3979 O O . ASN A 1 498 ? -27.603 16.075 2.442 1.00 98.06 498 ASN A O 1
ATOM 3983 N N . GLY A 1 499 ? -26.923 16.397 4.560 1.00 98.50 499 GLY A N 1
ATOM 3984 C CA . GLY A 1 499 ? -26.037 15.242 4.659 1.00 98.50 499 GLY A CA 1
ATOM 3985 C C . GLY A 1 499 ? -24.635 15.465 4.093 1.00 98.50 499 GLY A C 1
ATOM 3986 O O . GLY A 1 499 ? -23.759 14.631 4.281 1.00 98.50 499 GLY A O 1
ATOM 3987 N N . GLU A 1 500 ? -24.339 16.592 3.451 1.00 98.56 500 GLU A N 1
ATOM 3988 C CA . GLU A 1 500 ? -22.956 16.867 3.065 1.00 98.56 500 GLU A CA 1
ATOM 3989 C C . GLU A 1 500 ? -22.066 17.113 4.292 1.00 98.56 500 GLU A C 1
ATOM 3991 O O . GLU A 1 500 ? -22.515 17.531 5.363 1.00 98.56 500 GLU A O 1
ATOM 3996 N N . THR A 1 501 ? -20.758 16.928 4.109 1.00 98.75 501 THR A N 1
ATOM 3997 C CA . THR A 1 501 ? -19.752 17.260 5.124 1.00 98.75 501 THR A CA 1
ATOM 3998 C C . THR A 1 501 ? -18.926 18.469 4.706 1.00 98.75 501 THR A C 1
ATOM 4000 O O . THR A 1 501 ? -18.781 18.783 3.522 1.00 98.75 501 THR A O 1
ATOM 4003 N N . TYR A 1 502 ? -18.315 19.130 5.688 1.00 98.44 502 TYR A N 1
ATOM 4004 C CA . TYR A 1 502 ? -17.368 20.223 5.464 1.00 98.44 502 TYR A CA 1
ATOM 4005 C C . TYR A 1 502 ? -16.256 19.859 4.469 1.00 98.44 502 TYR A C 1
ATOM 4007 O O . TYR A 1 502 ? -15.910 20.664 3.603 1.00 98.44 502 TYR A O 1
ATOM 4015 N N . ASP A 1 503 ? -15.698 18.650 4.572 1.00 98.38 503 ASP A N 1
ATOM 4016 C CA . ASP A 1 503 ? -14.612 18.223 3.691 1.00 98.38 503 ASP A CA 1
ATOM 4017 C C . ASP A 1 503 ? -15.070 17.986 2.256 1.00 98.38 503 ASP A C 1
ATOM 4019 O O . ASP A 1 503 ? -14.321 18.336 1.346 1.00 98.38 503 ASP A O 1
ATOM 4023 N N . LEU A 1 504 ? -16.290 17.476 2.042 1.00 98.44 504 LEU A N 1
ATOM 4024 C CA . LEU A 1 504 ? -16.854 17.345 0.698 1.00 98.44 504 LEU A CA 1
ATOM 4025 C C . LEU A 1 504 ? -16.918 18.711 0.011 1.00 98.44 504 LEU A C 1
ATOM 4027 O O . LEU A 1 504 ? -16.360 18.874 -1.069 1.00 98.44 504 LEU A O 1
ATOM 4031 N N . LYS A 1 505 ? -17.481 19.723 0.685 1.00 97.56 505 LYS A N 1
ATOM 4032 C CA . LYS A 1 505 ? -17.596 21.084 0.134 1.00 97.56 505 LYS A CA 1
ATOM 4033 C C . LYS A 1 505 ? -16.251 21.745 -0.172 1.00 97.56 505 LYS A C 1
ATOM 4035 O O . LYS A 1 505 ? -16.175 22.598 -1.047 1.00 97.56 505 LYS A O 1
ATOM 4040 N N . ARG A 1 506 ? -15.182 21.396 0.555 1.00 97.31 506 ARG A N 1
ATOM 4041 C CA . ARG A 1 506 ? -13.839 21.960 0.318 1.00 97.31 506 ARG A CA 1
ATOM 4042 C C . ARG A 1 506 ? -13.023 21.216 -0.720 1.00 97.31 506 ARG A C 1
ATOM 4044 O O . ARG A 1 506 ? -12.190 21.827 -1.387 1.00 97.31 506 ARG A O 1
ATOM 4051 N N . ARG A 1 507 ? -13.136 19.896 -0.737 1.00 97.88 507 ARG A N 1
ATOM 4052 C CA . ARG A 1 507 ? -12.242 19.031 -1.510 1.00 97.88 507 ARG A CA 1
ATOM 4053 C C . ARG A 1 507 ? -12.895 18.516 -2.778 1.00 97.88 507 ARG A C 1
ATOM 4055 O O . ARG A 1 507 ? -12.182 18.007 -3.630 1.00 97.88 507 ARG A O 1
ATOM 4062 N N . ASP A 1 508 ? -14.209 18.686 -2.902 1.00 98.19 508 ASP A N 1
ATOM 4063 C CA . ASP A 1 508 ? -15.010 18.166 -4.005 1.00 98.19 508 ASP A CA 1
ATOM 4064 C C . ASP A 1 508 ? -14.795 16.656 -4.196 1.00 98.19 508 ASP A C 1
ATOM 4066 O O . ASP A 1 508 ? -14.542 16.158 -5.292 1.00 98.19 508 ASP A O 1
ATOM 4070 N N . ALA A 1 509 ? -14.799 15.936 -3.070 1.00 98.06 509 ALA A N 1
ATOM 4071 C CA . ALA A 1 509 ? -14.340 14.558 -2.994 1.00 98.06 509 ALA A CA 1
ATOM 4072 C C . ALA A 1 509 ? -15.162 13.717 -2.009 1.00 98.06 509 ALA A C 1
ATOM 4074 O O . ALA A 1 509 ? -15.113 13.946 -0.790 1.00 98.06 509 ALA A O 1
ATOM 4075 N N . LEU A 1 510 ? -15.871 12.697 -2.506 1.00 98.31 510 LEU A N 1
ATOM 4076 C CA . LEU A 1 510 ? -16.573 11.720 -1.670 1.00 98.31 510 LEU A CA 1
ATOM 4077 C C . LEU A 1 510 ? -15.587 10.878 -0.856 1.00 98.31 510 LEU A C 1
ATOM 4079 O O . LEU A 1 510 ? -15.893 10.490 0.275 1.00 98.31 510 LEU A O 1
ATOM 4083 N N . SER A 1 511 ? -14.365 10.679 -1.349 1.00 95.88 511 SER A N 1
ATOM 4084 C CA . SER A 1 511 ? -13.290 10.053 -0.572 1.00 95.88 511 SER A CA 1
ATOM 4085 C C . SER A 1 511 ? -13.031 10.792 0.751 1.00 95.88 511 SER A C 1
ATOM 4087 O O . SER A 1 511 ? -12.856 10.175 1.811 1.00 95.88 511 SER A O 1
ATOM 4089 N N . TYR A 1 512 ? -13.087 12.130 0.739 1.00 97.06 512 TYR A N 1
ATOM 4090 C CA . TYR A 1 512 ? -12.948 12.938 1.953 1.00 97.06 512 TYR A CA 1
ATOM 4091 C C . TYR A 1 512 ? -14.248 13.097 2.737 1.00 97.06 512 TYR A C 1
ATOM 4093 O O . TYR A 1 512 ? -14.175 13.163 3.965 1.00 97.06 512 TYR A O 1
ATOM 4101 N N . HIS A 1 513 ? -15.410 13.037 2.083 1.00 98.56 513 HIS A N 1
ATOM 4102 C CA . HIS A 1 513 ? -16.683 12.854 2.776 1.00 98.56 513 HIS A CA 1
ATOM 4103 C C . HIS A 1 513 ? -16.634 11.625 3.701 1.00 98.56 513 HIS A C 1
ATOM 4105 O O . HIS A 1 513 ? -16.835 11.739 4.913 1.00 98.56 513 HIS A O 1
ATOM 4111 N N . PHE A 1 514 ? -16.227 10.468 3.169 1.00 97.19 514 PHE A N 1
ATOM 4112 C CA . PHE A 1 514 ? -16.075 9.244 3.956 1.00 97.19 514 PHE A CA 1
ATOM 4113 C C . PHE A 1 514 ? -14.884 9.262 4.916 1.00 97.19 514 PHE A C 1
ATOM 4115 O O . PHE A 1 514 ? -14.910 8.562 5.927 1.00 97.19 514 PHE A O 1
ATOM 4122 N N . SER A 1 515 ? -13.843 10.063 4.670 1.00 95.62 515 SER A N 1
ATOM 4123 C CA . SER A 1 515 ? -12.787 10.296 5.669 1.00 95.62 515 SER A CA 1
ATOM 4124 C C . SER A 1 515 ? -13.357 10.925 6.947 1.00 95.62 515 SER A C 1
ATOM 4126 O O . SER A 1 515 ? -12.979 10.525 8.051 1.00 95.62 515 SER A O 1
ATOM 4128 N N . THR A 1 516 ? -14.278 11.883 6.802 1.00 97.56 516 THR A N 1
ATOM 4129 C CA . THR A 1 516 ? -14.990 12.533 7.912 1.00 97.56 516 THR A CA 1
ATOM 4130 C C . THR A 1 516 ? -15.943 11.560 8.587 1.00 97.56 516 THR A C 1
ATOM 4132 O O . THR A 1 516 ? -15.819 11.306 9.786 1.00 97.56 516 THR A O 1
ATOM 4135 N N . VAL A 1 517 ? -16.831 10.944 7.801 1.00 97.75 517 VAL A N 1
ATOM 4136 C CA . VAL A 1 517 ? -17.861 10.031 8.310 1.00 97.75 517 VAL A CA 1
ATOM 4137 C C . VAL A 1 517 ? -17.240 8.845 9.051 1.00 97.75 517 VAL A C 1
ATOM 4139 O O . VAL A 1 517 ? -17.669 8.536 10.158 1.00 97.75 517 VAL A O 1
ATOM 4142 N N . ARG A 1 518 ? -16.164 8.225 8.540 1.00 95.94 518 ARG A N 1
ATOM 4143 C CA . ARG A 1 518 ? -15.484 7.117 9.244 1.00 95.94 518 ARG A CA 1
ATOM 4144 C C . ARG A 1 518 ? -14.895 7.533 10.590 1.00 95.94 518 ARG A C 1
ATOM 4146 O O . ARG A 1 518 ? -14.919 6.740 11.529 1.00 95.94 518 ARG A O 1
ATOM 4153 N N . ALA A 1 519 ? -14.354 8.748 10.706 1.00 95.81 519 ALA A N 1
ATOM 4154 C CA . ALA A 1 519 ? -13.834 9.231 11.983 1.00 95.81 519 ALA A CA 1
ATOM 4155 C C . ALA A 1 519 ? -14.958 9.394 13.017 1.00 95.81 519 ALA A C 1
ATOM 4157 O O . ALA A 1 519 ? -14.775 9.023 14.175 1.00 95.81 519 ALA A O 1
ATOM 4158 N N . PHE A 1 520 ? -16.121 9.887 12.590 1.00 97.69 520 PHE A N 1
ATOM 4159 C CA . PHE A 1 520 ? -17.278 10.083 13.462 1.00 97.69 520 PHE A CA 1
ATOM 4160 C C . PHE A 1 520 ? -17.995 8.773 13.793 1.00 97.69 520 PHE A C 1
ATOM 4162 O O . PHE A 1 520 ? -18.384 8.577 14.939 1.00 97.69 520 PHE A O 1
ATOM 4169 N N . LEU A 1 521 ? -18.082 7.830 12.852 1.00 97.56 521 LEU A N 1
ATOM 4170 C CA . LEU A 1 521 ? -18.587 6.483 13.125 1.00 97.56 521 LEU A CA 1
ATOM 4171 C C . LEU A 1 521 ? -17.774 5.803 14.228 1.00 97.56 521 LEU A C 1
ATOM 4173 O O . LEU A 1 521 ? -18.342 5.220 15.139 1.00 97.56 521 LEU A O 1
ATOM 4177 N N . GLN A 1 522 ? -16.448 5.930 14.209 1.00 95.69 522 GLN A N 1
ATOM 4178 C CA . GLN A 1 522 ? -15.600 5.391 15.277 1.00 95.69 522 GLN A CA 1
ATOM 4179 C C . GLN A 1 522 ? -15.847 6.078 16.635 1.00 95.69 522 GLN A C 1
ATOM 4181 O O . GLN A 1 522 ? -15.841 5.407 17.663 1.00 95.69 522 GLN A O 1
ATOM 4186 N N . ILE A 1 523 ? -16.134 7.387 16.656 1.00 96.50 523 ILE A N 1
ATOM 4187 C CA . ILE A 1 523 ? -16.591 8.087 17.874 1.00 96.50 523 ILE A CA 1
ATOM 4188 C C . ILE A 1 523 ? -17.933 7.518 18.352 1.00 96.50 523 ILE A C 1
ATOM 4190 O O . ILE A 1 523 ? -18.095 7.261 19.543 1.00 96.50 523 ILE A O 1
ATOM 4194 N N . ALA A 1 524 ? -18.874 7.269 17.438 1.00 97.12 524 ALA A N 1
ATOM 4195 C CA . ALA A 1 524 ? -20.154 6.652 17.765 1.00 97.12 524 ALA A CA 1
ATOM 4196 C C . ALA A 1 524 ? -19.991 5.223 18.300 1.00 97.12 524 ALA A C 1
ATOM 4198 O O . ALA A 1 524 ? -20.697 4.849 19.228 1.00 97.12 524 ALA A O 1
ATOM 4199 N N . HIS A 1 525 ? -19.025 4.447 17.797 1.00 95.81 525 HIS A N 1
ATOM 4200 C CA . HIS A 1 525 ? -18.704 3.112 18.321 1.00 95.81 525 HIS A CA 1
ATOM 4201 C C . HIS A 1 525 ? -18.219 3.171 19.774 1.00 95.81 525 HIS A C 1
ATOM 4203 O O . HIS A 1 525 ? -18.680 2.385 20.597 1.00 95.81 525 HIS A O 1
ATOM 4209 N N . ILE A 1 526 ? -17.366 4.141 20.118 1.00 94.25 526 ILE A N 1
ATOM 4210 C CA . ILE A 1 526 ? -16.941 4.371 21.512 1.00 94.25 526 ILE A CA 1
ATOM 4211 C C . ILE A 1 526 ? -18.140 4.815 22.367 1.00 94.25 526 ILE A C 1
ATOM 4213 O O . ILE A 1 526 ? -18.360 4.285 23.455 1.00 94.25 526 ILE A O 1
ATOM 4217 N N . GLY A 1 527 ? -18.956 5.745 21.857 1.00 93.50 527 GLY A N 1
ATOM 4218 C CA . GLY A 1 527 ? -20.174 6.214 22.526 1.00 93.50 527 GLY A CA 1
ATOM 4219 C C . GLY A 1 527 ? -21.164 5.089 22.817 1.00 93.50 527 GLY A C 1
ATOM 4220 O O . GLY A 1 527 ? -21.702 5.020 23.919 1.00 93.50 527 GLY A O 1
ATOM 4221 N N . ARG A 1 528 ? -21.329 4.151 21.881 1.00 92.94 528 ARG A N 1
ATOM 4222 C CA . ARG A 1 528 ? -22.199 2.974 22.005 1.00 92.94 528 ARG A CA 1
ATOM 4223 C C . ARG A 1 528 ? -21.836 2.105 23.203 1.00 92.94 528 ARG A C 1
ATOM 4225 O O . ARG A 1 528 ? -22.733 1.630 23.898 1.00 92.94 528 ARG A O 1
ATOM 4232 N N . LEU A 1 529 ? -20.539 1.928 23.469 1.00 86.75 529 LEU A N 1
ATOM 4233 C CA . LEU A 1 529 ? -20.056 1.224 24.662 1.00 86.75 529 LEU A CA 1
ATOM 4234 C C . LEU A 1 529 ? -20.312 2.013 25.955 1.00 86.75 529 LEU A C 1
ATOM 4236 O O . LEU A 1 529 ? -20.449 1.420 27.020 1.00 86.75 529 LEU A O 1
ATOM 4240 N N . ALA A 1 530 ? -20.410 3.339 25.864 1.00 83.56 530 ALA A N 1
ATOM 4241 C CA . ALA A 1 530 ? -20.745 4.236 26.968 1.00 83.56 530 ALA A CA 1
ATOM 4242 C C . ALA A 1 530 ? -22.254 4.566 27.068 1.00 83.56 530 ALA A C 1
ATOM 4244 O O . ALA A 1 530 ? -22.630 5.476 27.809 1.00 83.56 530 ALA A O 1
ATOM 4245 N N . GLY A 1 531 ? -23.122 3.871 26.318 1.00 87.31 531 GLY A N 1
ATOM 4246 C CA . GLY A 1 531 ? -24.572 4.103 26.322 1.00 87.31 531 GLY A CA 1
ATOM 4247 C C . GLY A 1 531 ? -25.013 5.426 25.681 1.00 87.31 531 GLY A C 1
ATOM 4248 O O . GLY A 1 531 ? -26.046 5.977 26.056 1.00 87.31 531 GLY A O 1
ATOM 4249 N N . LYS A 1 532 ? -24.225 5.971 24.748 1.00 91.31 532 LYS A N 1
ATOM 4250 C CA . LYS A 1 532 ? -24.521 7.202 24.001 1.00 91.31 532 LYS A CA 1
ATOM 4251 C C . LYS A 1 532 ? -24.736 6.906 22.521 1.00 91.31 532 LYS A C 1
ATOM 4253 O O . LYS A 1 532 ? -23.936 6.210 21.900 1.00 91.31 532 LYS A O 1
ATOM 4258 N N . ASP A 1 533 ? -25.783 7.494 21.953 1.00 94.88 533 ASP A N 1
ATOM 4259 C CA . ASP A 1 533 ? -26.069 7.428 20.522 1.00 94.88 533 ASP A CA 1
ATOM 4260 C C . ASP A 1 533 ? -25.567 8.691 19.812 1.00 94.88 533 ASP A C 1
ATOM 4262 O O . ASP A 1 533 ? -26.296 9.662 19.628 1.00 94.88 533 ASP A O 1
ATOM 4266 N N . HIS A 1 534 ? -24.293 8.683 19.419 1.00 96.50 534 HIS A N 1
ATOM 4267 C CA . HIS A 1 534 ? -23.724 9.763 18.605 1.00 96.50 534 HIS A CA 1
ATOM 4268 C C . HIS A 1 534 ? -24.009 9.598 17.103 1.00 96.50 534 HIS A C 1
ATOM 4270 O O . HIS A 1 534 ? -23.663 10.487 16.325 1.00 96.50 534 HIS A O 1
ATOM 4276 N N . TYR A 1 535 ? -24.598 8.473 16.677 1.00 97.88 535 TYR A N 1
ATOM 4277 C CA . TYR A 1 535 ? -24.912 8.225 15.270 1.00 97.88 535 TYR A CA 1
ATOM 4278 C C . TYR A 1 535 ? -26.124 9.046 14.823 1.00 97.88 535 TYR A C 1
ATOM 4280 O O . TYR A 1 535 ? -26.054 9.735 13.801 1.00 97.88 535 TYR A O 1
ATOM 4288 N N . ASN A 1 536 ? -27.185 9.028 15.635 1.00 97.50 536 ASN A N 1
ATOM 4289 C CA . ASN A 1 536 ? -28.407 9.798 15.393 1.00 97.50 536 ASN A CA 1
ATOM 4290 C C . ASN A 1 536 ? -28.380 11.206 16.008 1.00 97.50 536 ASN A C 1
ATOM 4292 O O . ASN A 1 536 ? -29.302 11.983 15.779 1.00 97.50 536 ASN A O 1
ATOM 4296 N N . GLN A 1 537 ? -27.342 11.555 16.775 1.00 97.12 537 GLN A N 1
ATOM 4297 C CA . GLN A 1 537 ? -27.190 12.899 17.332 1.00 97.12 537 GLN A CA 1
ATOM 4298 C C . GLN A 1 537 ? -27.101 13.945 16.213 1.00 97.12 537 GLN A C 1
ATOM 4300 O O . GLN A 1 537 ? -26.219 13.876 15.349 1.00 97.12 537 GLN A O 1
ATOM 4305 N N . GLU A 1 538 ? -27.999 14.928 16.259 1.00 97.19 538 GLU A N 1
ATOM 4306 C CA . GLU A 1 538 ? -28.028 16.032 15.305 1.00 97.19 538 GLU A CA 1
ATOM 4307 C C . GLU A 1 538 ? -27.164 17.214 15.770 1.00 97.19 538 GLU A C 1
ATOM 4309 O O . GLU A 1 538 ? -27.078 17.544 16.954 1.00 97.19 538 GLU A O 1
ATOM 4314 N N . ALA A 1 539 ? -26.513 17.846 14.801 1.00 96.56 539 ALA A N 1
ATOM 4315 C CA . ALA A 1 539 ? -25.993 19.199 14.888 1.00 96.56 539 ALA A CA 1
ATOM 4316 C C . ALA A 1 539 ? -27.145 20.207 15.039 1.00 96.56 539 ALA A C 1
ATOM 4318 O O . ALA A 1 539 ? -28.263 19.937 14.603 1.00 96.56 539 ALA A O 1
ATOM 4319 N N . ASP A 1 540 ? -26.853 21.411 15.528 1.00 96.44 540 ASP A N 1
ATOM 4320 C CA . ASP A 1 540 ? -27.834 22.503 15.654 1.00 96.44 540 ASP A CA 1
ATOM 4321 C C . ASP A 1 540 ? -28.472 22.876 14.305 1.00 96.44 540 ASP A C 1
ATOM 4323 O O . ASP A 1 540 ? -29.614 23.324 14.227 1.00 96.44 540 ASP A O 1
ATOM 4327 N N . ASN A 1 541 ? -27.739 22.664 13.210 1.00 95.44 541 ASN A N 1
ATOM 4328 C CA . ASN A 1 541 ? -28.222 22.878 11.848 1.00 95.44 541 ASN A CA 1
ATOM 4329 C C . ASN A 1 541 ? -29.009 21.679 11.276 1.00 95.44 541 ASN A C 1
ATOM 4331 O O . ASN A 1 541 ? -29.338 21.689 10.092 1.00 95.44 541 ASN A O 1
ATOM 4335 N N . GLY A 1 542 ? -29.259 20.631 12.065 1.00 97.31 542 GLY A N 1
ATOM 4336 C CA . GLY A 1 542 ? -29.943 19.403 11.659 1.00 97.31 542 GLY A CA 1
ATOM 4337 C C . GLY A 1 542 ? -29.073 18.378 10.920 1.00 97.31 542 GLY A C 1
ATOM 4338 O O . GLY A 1 542 ? -29.602 17.378 10.442 1.00 97.31 542 GLY A O 1
ATOM 4339 N N . GLY A 1 543 ? -27.763 18.583 10.765 1.00 98.31 543 GLY A N 1
ATOM 4340 C CA . GLY A 1 543 ? -26.856 17.581 10.187 1.00 98.31 543 GLY A CA 1
ATOM 4341 C C . GLY A 1 543 ? -26.576 16.415 11.141 1.00 98.31 543 GLY A C 1
ATOM 4342 O O . GLY A 1 543 ? -26.527 16.602 12.347 1.00 98.31 543 GLY A O 1
ATOM 4343 N N . SER A 1 544 ? -26.351 15.202 10.635 1.00 98.69 544 SER A N 1
ATOM 4344 C CA . SER A 1 544 ? -26.000 14.038 11.472 1.00 98.69 544 SER A CA 1
ATOM 4345 C C . SER A 1 544 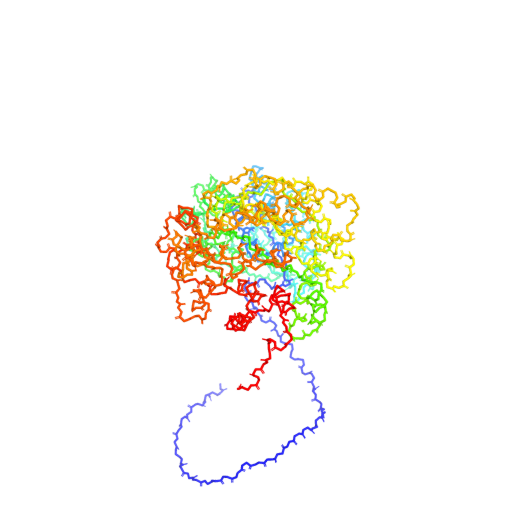? -25.129 13.031 10.718 1.00 98.69 544 SER A C 1
ATOM 4347 O O . SER A 1 544 ? -24.957 13.137 9.495 1.00 98.69 544 SER A O 1
ATOM 4349 N N . ILE A 1 545 ? -24.545 12.054 11.432 1.00 98.62 545 ILE A N 1
ATOM 4350 C CA . ILE A 1 545 ? -23.793 10.969 10.777 1.00 98.62 545 ILE A CA 1
ATOM 4351 C C . ILE A 1 545 ? -24.735 10.172 9.871 1.00 98.62 545 ILE A C 1
ATOM 4353 O O . ILE A 1 545 ? -24.377 9.901 8.726 1.00 98.62 545 ILE A O 1
ATOM 4357 N N . ALA A 1 546 ? -25.936 9.853 10.366 1.00 98.69 546 ALA A N 1
ATOM 4358 C CA . ALA A 1 546 ? -26.964 9.141 9.613 1.00 98.69 546 ALA A CA 1
ATOM 4359 C C . ALA A 1 546 ? -27.287 9.844 8.284 1.00 98.69 546 ALA A C 1
ATOM 4361 O O . ALA A 1 546 ? -27.096 9.260 7.220 1.00 98.69 546 ALA A O 1
ATOM 4362 N N . LYS A 1 547 ? -27.612 11.146 8.325 1.00 98.75 547 LYS A N 1
ATOM 4363 C CA . LYS A 1 547 ? -27.889 11.940 7.113 1.00 98.75 547 LYS A CA 1
ATOM 4364 C C . LYS A 1 547 ? -26.694 11.991 6.159 1.00 98.75 547 LYS A C 1
ATOM 4366 O O . LYS A 1 547 ? -26.878 12.048 4.947 1.00 98.75 547 LYS A O 1
ATOM 4371 N N . SER A 1 548 ? -25.469 11.943 6.689 1.00 98.75 548 SER A N 1
ATOM 4372 C CA . SER A 1 548 ? -24.261 11.901 5.858 1.00 98.75 548 SER A CA 1
ATOM 4373 C C . SER A 1 548 ? -24.097 10.577 5.118 1.00 98.75 548 SER A C 1
ATOM 4375 O O . SER A 1 548 ? -23.719 10.562 3.950 1.00 98.75 548 SER A O 1
ATOM 4377 N N . ILE A 1 549 ? -24.431 9.458 5.763 1.00 98.56 549 ILE A N 1
ATOM 4378 C CA . ILE A 1 549 ? -24.496 8.164 5.080 1.00 98.56 549 ILE A CA 1
ATOM 4379 C C . ILE A 1 549 ? -25.595 8.179 4.014 1.00 98.56 549 ILE A C 1
ATOM 4381 O O . ILE A 1 549 ? -25.320 7.805 2.871 1.00 98.56 549 ILE A O 1
ATOM 4385 N N . ASP A 1 550 ? -26.792 8.661 4.355 1.00 98.38 550 ASP A N 1
ATOM 4386 C CA . ASP A 1 550 ? -27.942 8.704 3.445 1.00 98.38 550 ASP A CA 1
ATOM 4387 C C . ASP A 1 550 ? -27.656 9.519 2.183 1.00 98.38 550 ASP A C 1
ATOM 4389 O O . ASP A 1 550 ? -27.947 9.071 1.071 1.00 98.38 550 ASP A O 1
ATOM 4393 N N . PHE A 1 551 ? -27.004 10.675 2.337 1.00 98.62 551 PHE A N 1
ATOM 4394 C CA . PHE A 1 551 ? -26.556 11.507 1.222 1.00 98.62 551 PHE A CA 1
ATOM 4395 C C . PHE A 1 551 ? -25.695 10.726 0.217 1.00 98.62 551 PHE A C 1
ATOM 4397 O O . PHE A 1 551 ? -25.843 10.887 -0.998 1.00 98.62 551 PHE A O 1
ATOM 4404 N N . ALA A 1 552 ? -24.808 9.857 0.706 1.00 97.81 552 ALA A N 1
ATOM 4405 C CA . ALA A 1 552 ? -23.871 9.122 -0.130 1.00 97.81 552 ALA A CA 1
ATOM 4406 C C . ALA A 1 552 ? -24.449 7.819 -0.724 1.00 97.81 552 ALA A C 1
ATOM 4408 O O . ALA A 1 552 ? -23.847 7.243 -1.639 1.00 97.81 552 ALA A O 1
ATOM 4409 N N . LEU A 1 553 ? -25.613 7.346 -0.256 1.00 97.69 553 LEU A N 1
ATOM 4410 C CA . LEU A 1 553 ? -26.211 6.081 -0.705 1.00 97.69 553 LEU A CA 1
ATOM 4411 C C . LEU A 1 553 ? -26.463 6.007 -2.221 1.00 97.69 553 LEU A C 1
ATOM 4413 O O . LEU A 1 553 ? -26.108 4.976 -2.798 1.00 97.69 553 LEU A O 1
ATOM 4417 N N . PRO A 1 554 ? -26.998 7.039 -2.907 1.00 98.06 554 PRO A N 1
ATOM 4418 C CA . PRO A 1 554 ? -27.182 6.986 -4.360 1.00 98.06 554 PRO A CA 1
ATOM 4419 C C . PRO A 1 554 ? -25.867 6.770 -5.127 1.00 98.06 554 PRO A C 1
ATOM 4421 O O . PRO A 1 554 ? -25.828 6.026 -6.107 1.00 98.06 554 PRO A O 1
ATOM 4424 N N . TYR A 1 555 ? -24.757 7.348 -4.655 1.00 97.69 555 TYR A N 1
ATOM 4425 C CA . TYR A 1 555 ? -23.431 7.140 -5.249 1.00 97.69 555 TYR A CA 1
ATOM 4426 C C . TYR A 1 555 ? -22.909 5.725 -4.983 1.00 97.69 555 TYR A C 1
ATOM 4428 O O . TYR A 1 555 ? -22.401 5.056 -5.882 1.00 97.69 555 TYR A O 1
ATOM 4436 N N . ILE A 1 556 ? -23.092 5.224 -3.757 1.00 96.56 556 ILE A N 1
ATOM 4437 C CA . ILE A 1 556 ? -22.717 3.852 -3.396 1.00 96.56 556 ILE A CA 1
ATOM 4438 C C . ILE A 1 556 ? -23.511 2.818 -4.199 1.00 96.56 556 ILE A C 1
ATOM 4440 O O . ILE A 1 556 ? -22.956 1.783 -4.568 1.00 96.56 556 ILE A O 1
ATOM 4444 N N . LYS A 1 557 ? -24.791 3.072 -4.482 1.00 95.19 557 LYS A N 1
ATOM 4445 C CA . LYS A 1 557 ? -25.646 2.193 -5.293 1.00 95.19 557 LYS A CA 1
ATOM 4446 C C . LYS A 1 557 ? -25.333 2.269 -6.792 1.00 95.19 557 LYS A C 1
ATOM 4448 O O . LYS A 1 557 ? -25.725 1.369 -7.527 1.00 95.19 557 LYS A O 1
ATOM 4453 N N . GLY A 1 558 ? -24.581 3.281 -7.230 1.00 94.94 558 GLY A N 1
ATOM 4454 C CA . GLY A 1 558 ? -24.290 3.536 -8.642 1.00 94.94 558 GLY A CA 1
ATOM 4455 C C . GLY A 1 558 ? -25.409 4.276 -9.383 1.00 94.94 558 GLY A C 1
ATOM 4456 O O . GLY A 1 558 ? -25.371 4.352 -10.603 1.00 94.94 558 GLY A O 1
ATOM 4457 N N . GLU A 1 559 ? -26.387 4.826 -8.659 1.00 97.06 559 GLU A N 1
ATOM 4458 C CA . GLU A 1 559 ? -27.457 5.677 -9.205 1.00 97.06 559 GLU A CA 1
ATOM 4459 C C . GLU A 1 559 ? -26.919 7.066 -9.585 1.00 97.06 559 GLU A C 1
ATOM 4461 O O . GLU A 1 559 ? -27.444 7.728 -10.478 1.00 97.06 559 GLU A O 1
ATOM 4466 N N . LYS A 1 560 ? -25.853 7.507 -8.905 1.00 97.88 560 LYS A N 1
ATOM 4467 C CA . LYS A 1 560 ? -25.106 8.732 -9.203 1.00 97.88 560 LYS A CA 1
ATOM 4468 C C . LYS A 1 560 ? -23.615 8.437 -9.336 1.00 97.88 560 LYS A C 1
ATOM 4470 O O . LYS A 1 560 ? -23.088 7.532 -8.692 1.00 97.88 560 LYS A O 1
ATOM 4475 N N . ILE A 1 561 ? -22.926 9.256 -10.126 1.00 96.31 561 ILE A N 1
ATOM 4476 C CA . ILE A 1 561 ? -21.466 9.253 -10.254 1.00 96.31 561 ILE A CA 1
ATOM 4477 C C . ILE A 1 561 ? -20.959 10.606 -9.765 1.00 96.31 561 ILE A C 1
ATOM 4479 O O . ILE A 1 561 ? -21.482 11.643 -10.168 1.00 96.31 561 ILE A O 1
ATOM 4483 N N . HIS A 1 562 ? -19.951 10.595 -8.893 1.00 97.69 562 HIS A N 1
ATOM 4484 C CA . HIS A 1 562 ? -19.280 11.812 -8.441 1.00 97.69 562 HIS A CA 1
ATOM 4485 C C . HIS A 1 562 ? -17.933 11.961 -9.160 1.00 97.69 562 HIS A C 1
ATOM 4487 O O . HIS A 1 562 ? -17.108 11.048 -9.050 1.00 97.69 562 HIS A O 1
ATOM 4493 N N . PRO A 1 563 ? -17.695 13.056 -9.902 1.00 97.44 563 PRO A N 1
ATOM 4494 C CA . PRO A 1 563 ? -16.374 13.381 -10.421 1.00 97.44 563 PRO A CA 1
ATOM 4495 C C . PRO A 1 563 ? -15.517 13.999 -9.306 1.00 97.44 563 PRO A C 1
ATOM 4497 O O . PRO A 1 563 ? -15.810 15.079 -8.805 1.00 97.44 563 PRO A O 1
ATOM 4500 N N . GLU A 1 564 ? -14.445 13.321 -8.914 1.00 98.00 564 GLU A N 1
ATOM 4501 C CA . GLU A 1 564 ? -13.588 13.752 -7.809 1.00 98.00 564 GLU A CA 1
ATOM 4502 C C . GLU A 1 564 ? -12.677 14.933 -8.192 1.00 98.00 564 GLU A C 1
ATOM 4504 O O . GLU A 1 564 ? -12.185 15.034 -9.321 1.00 98.00 564 GLU A O 1
ATOM 4509 N N . TRP A 1 565 ? -12.395 15.795 -7.210 1.00 97.62 565 TRP A N 1
ATOM 4510 C CA . TRP A 1 565 ? -11.366 16.847 -7.226 1.00 97.62 565 TRP A CA 1
ATOM 4511 C C . TRP A 1 565 ? -11.550 17.975 -8.247 1.00 97.62 565 TRP A C 1
ATOM 4513 O O . TRP A 1 565 ? -10.648 18.806 -8.378 1.00 97.62 565 TRP A O 1
ATOM 4523 N N . VAL A 1 566 ? -12.679 18.043 -8.960 1.00 97.50 566 VAL A N 1
ATOM 4524 C CA . VAL A 1 566 ? -12.908 19.044 -10.022 1.00 97.50 566 VAL A CA 1
ATOM 4525 C C . VAL A 1 566 ? -12.770 20.462 -9.469 1.00 97.50 566 VAL A C 1
ATOM 4527 O O . VAL A 1 566 ? -12.057 21.288 -10.037 1.00 97.50 566 VAL A O 1
ATOM 4530 N N . ASN A 1 567 ? -13.384 20.716 -8.314 1.00 97.44 567 ASN A N 1
ATOM 4531 C CA . ASN A 1 567 ? -13.444 22.024 -7.671 1.00 97.44 567 ASN A CA 1
ATOM 4532 C C . ASN A 1 567 ? -12.711 22.059 -6.324 1.00 97.44 567 ASN A C 1
ATOM 4534 O O . ASN A 1 567 ? -13.014 22.903 -5.477 1.00 97.44 567 ASN A O 1
ATOM 4538 N N . THR A 1 568 ? -11.743 21.160 -6.091 1.00 97.69 568 THR A N 1
ATOM 4539 C CA . THR A 1 568 ? -10.991 21.173 -4.827 1.00 97.69 568 THR A CA 1
ATOM 4540 C C . THR A 1 568 ? -10.333 22.536 -4.605 1.00 97.69 568 THR A C 1
ATOM 4542 O O . THR A 1 568 ? -9.658 23.083 -5.482 1.00 97.69 568 THR A O 1
ATOM 4545 N N . ILE A 1 569 ? -10.487 23.101 -3.406 1.00 97.06 569 ILE A N 1
ATOM 4546 C CA . ILE A 1 569 ? -9.776 24.319 -2.990 1.00 97.06 569 ILE A CA 1
ATOM 4547 C C . ILE A 1 569 ? -8.574 24.006 -2.092 1.00 97.06 569 ILE A C 1
ATOM 4549 O O . ILE A 1 569 ? -7.916 24.915 -1.582 1.00 97.06 569 ILE A O 1
ATOM 4553 N N . VAL A 1 570 ? -8.274 22.725 -1.857 1.00 96.31 570 VAL A N 1
ATOM 4554 C CA . VAL A 1 570 ? -7.162 22.311 -1.000 1.00 96.31 570 VAL A CA 1
ATOM 4555 C C . VAL A 1 570 ? -5.885 22.169 -1.823 1.00 96.31 570 VAL A C 1
ATOM 4557 O O . VAL A 1 570 ? -5.801 21.366 -2.747 1.00 96.31 570 VAL A O 1
ATOM 4560 N N . LYS A 1 571 ? -4.861 22.945 -1.448 1.00 95.81 571 LYS A N 1
ATOM 4561 C CA . LYS A 1 571 ? -3.562 22.988 -2.133 1.00 95.81 571 LYS A CA 1
ATOM 4562 C C . LYS A 1 571 ? -2.915 21.605 -2.266 1.00 95.81 571 LYS A C 1
ATOM 4564 O O . LYS A 1 571 ? -2.492 21.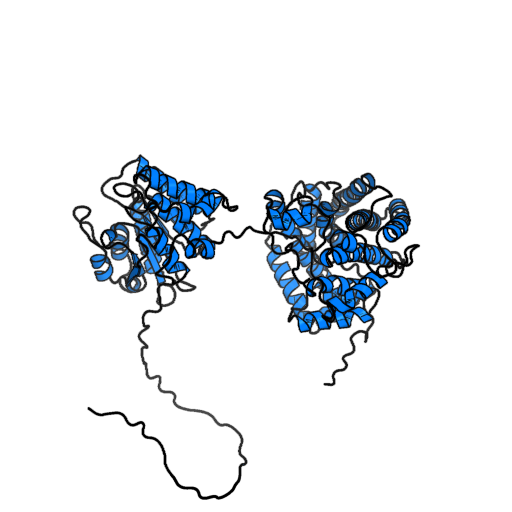257 -3.360 1.00 95.81 571 LYS A O 1
ATOM 4569 N N . LEU A 1 572 ? -2.885 20.818 -1.188 1.00 93.94 572 LEU A N 1
ATOM 4570 C CA . LEU A 1 572 ? -2.235 19.503 -1.193 1.00 93.94 572 LEU A CA 1
ATOM 4571 C C . LEU A 1 572 ? -2.884 18.528 -2.189 1.00 93.94 572 LEU A C 1
ATOM 4573 O O . LEU A 1 572 ? -2.170 17.785 -2.852 1.00 93.94 572 LEU A O 1
ATOM 4577 N N . ASP A 1 573 ? -4.211 18.558 -2.343 1.00 95.06 573 ASP A N 1
ATOM 4578 C CA . ASP A 1 573 ? -4.918 17.693 -3.299 1.00 95.06 573 ASP A CA 1
ATOM 4579 C C . ASP A 1 573 ? -4.510 18.048 -4.736 1.00 95.06 573 ASP A C 1
ATOM 4581 O O . ASP A 1 573 ? -4.165 17.168 -5.524 1.00 95.06 573 ASP A O 1
ATOM 4585 N N . LYS A 1 574 ? -4.427 19.353 -5.041 1.00 94.69 574 LYS A N 1
ATOM 4586 C CA . LYS A 1 574 ? -3.914 19.845 -6.331 1.00 94.69 574 LYS A CA 1
ATOM 4587 C C . LYS A 1 574 ? -2.462 19.436 -6.558 1.00 94.69 574 LYS A C 1
ATOM 4589 O O . LYS A 1 574 ? -2.109 19.055 -7.666 1.00 94.69 574 LYS A O 1
ATOM 4594 N N . GLU A 1 575 ? -1.617 19.513 -5.532 1.00 90.62 575 GLU A N 1
ATOM 4595 C CA . GLU A 1 575 ? -0.195 19.166 -5.628 1.00 90.62 575 GLU A CA 1
ATOM 4596 C C . GLU A 1 575 ? 0.040 17.665 -5.824 1.00 90.62 575 GLU A C 1
ATOM 4598 O O . GLU A 1 575 ? 0.947 17.290 -6.567 1.00 90.62 575 GLU A O 1
ATOM 4603 N N . ARG A 1 576 ? -0.784 16.798 -5.224 1.00 91.25 576 ARG A N 1
ATOM 4604 C CA . ARG A 1 576 ? -0.679 15.342 -5.408 1.00 91.25 576 ARG A CA 1
ATOM 4605 C C . ARG A 1 576 ? -0.871 14.924 -6.862 1.00 91.25 576 ARG A C 1
ATOM 4607 O O . ARG A 1 576 ? -0.122 14.081 -7.345 1.00 91.25 576 ARG A O 1
ATOM 4614 N N . TRP A 1 577 ? -1.779 15.579 -7.577 1.00 90.69 577 TRP A N 1
ATOM 4615 C CA . TRP A 1 577 ? -1.890 15.416 -9.023 1.00 90.69 577 TRP A CA 1
ATOM 4616 C C . TRP A 1 577 ? -0.818 16.211 -9.781 1.00 90.69 577 TRP A C 1
ATOM 4618 O O . TRP A 1 577 ? 0.018 15.630 -10.461 1.00 90.69 577 TRP A O 1
ATOM 4628 N N . ALA A 1 578 ? -0.796 17.538 -9.641 1.00 85.75 578 ALA A N 1
ATOM 4629 C CA . ALA A 1 578 ? -0.016 18.416 -10.516 1.00 85.75 578 ALA A CA 1
ATOM 4630 C C . ALA A 1 578 ? 1.508 18.289 -10.355 1.00 85.75 578 ALA A C 1
ATOM 4632 O O . ALA A 1 578 ? 2.239 18.583 -11.295 1.00 85.75 578 ALA A O 1
ATOM 4633 N N . LYS A 1 579 ? 1.995 17.896 -9.170 1.00 78.19 579 LYS A N 1
ATOM 4634 C CA . LYS A 1 579 ? 3.434 17.745 -8.891 1.00 78.19 579 LYS A CA 1
ATOM 4635 C C . LYS A 1 579 ? 3.852 16.290 -8.772 1.00 78.19 579 LYS A C 1
ATOM 4637 O O . LYS A 1 579 ? 4.919 15.925 -9.247 1.00 78.19 579 LYS A O 1
ATOM 4642 N N . ALA A 1 580 ? 3.040 15.485 -8.093 1.00 78.00 580 ALA A N 1
ATOM 4643 C CA . ALA A 1 580 ? 3.360 14.089 -7.845 1.00 78.00 580 ALA A CA 1
ATOM 4644 C C . ALA A 1 580 ? 2.833 13.148 -8.933 1.00 78.00 580 ALA A C 1
ATOM 4646 O O . ALA A 1 580 ? 3.334 12.040 -9.011 1.00 78.00 580 ALA A O 1
ATOM 4647 N N . GLY A 1 581 ? 1.874 13.546 -9.771 1.00 84.19 581 GLY A N 1
ATOM 4648 C CA . GLY A 1 581 ? 1.309 12.683 -10.813 1.00 84.19 581 GLY A CA 1
ATOM 4649 C C . GLY A 1 581 ? 0.378 11.585 -10.292 1.00 84.19 581 GLY A C 1
ATOM 4650 O O . GLY A 1 581 ? 0.049 10.678 -11.049 1.00 84.19 581 GLY A O 1
ATOM 4651 N N . ASP A 1 582 ? -0.054 11.650 -9.025 1.00 88.62 582 ASP A N 1
ATOM 4652 C CA . ASP A 1 582 ? -0.860 10.600 -8.396 1.00 88.62 582 ASP A CA 1
ATOM 4653 C C . ASP A 1 582 ? -2.244 10.498 -9.069 1.00 88.62 582 ASP A C 1
ATOM 4655 O O . ASP A 1 582 ? -3.080 11.398 -8.891 1.00 88.62 582 ASP A O 1
ATOM 4659 N N . PRO A 1 583 ? -2.530 9.415 -9.823 1.00 87.81 583 PRO A N 1
ATOM 4660 C CA . PRO A 1 583 ? -3.770 9.286 -10.580 1.00 87.81 583 PRO A CA 1
ATOM 4661 C C . PRO A 1 583 ? -5.005 9.197 -9.676 1.00 87.81 583 PRO A C 1
ATOM 4663 O O . PRO A 1 583 ? -6.120 9.429 -10.150 1.00 87.81 583 PRO A O 1
ATOM 4666 N N . TYR A 1 584 ? -4.840 8.906 -8.379 1.00 91.62 584 TYR A N 1
ATOM 4667 C CA . TYR A 1 584 ? -5.937 8.950 -7.418 1.00 91.62 584 TYR A CA 1
ATOM 4668 C C . TYR A 1 584 ? -6.539 10.356 -7.290 1.00 91.62 584 TYR A C 1
ATOM 4670 O O . TYR A 1 584 ? -7.761 10.485 -7.185 1.00 91.62 584 TYR A O 1
ATOM 4678 N N . TYR A 1 585 ? -5.697 11.394 -7.367 1.00 94.44 585 TYR A N 1
ATOM 4679 C CA . TYR A 1 585 ? -6.068 12.806 -7.209 1.00 94.44 585 TYR A CA 1
ATOM 4680 C C . TYR A 1 585 ? -6.381 13.506 -8.543 1.00 94.44 585 TYR A C 1
ATOM 4682 O O . TYR A 1 585 ? -6.511 14.729 -8.588 1.00 94.44 585 TYR A O 1
ATOM 4690 N N . LYS A 1 586 ? -6.499 12.753 -9.646 1.00 94.38 586 LYS A N 1
ATOM 4691 C CA . LYS A 1 586 ? -6.791 13.306 -10.974 1.00 94.38 586 LYS A CA 1
ATOM 4692 C C . LYS A 1 586 ? -8.182 13.971 -11.002 1.00 94.38 586 LYS A C 1
ATOM 4694 O O . LYS A 1 586 ? -9.172 13.266 -10.791 1.00 94.38 586 LYS A O 1
ATOM 4699 N N . PRO A 1 587 ? -8.295 15.272 -11.334 1.00 96.62 587 PRO A N 1
ATOM 4700 C CA . PRO A 1 587 ? -9.587 15.944 -11.460 1.00 96.62 587 PRO A CA 1
ATOM 4701 C C . PRO A 1 587 ? -10.512 15.266 -12.475 1.00 96.62 587 PRO A C 1
ATOM 4703 O O . PRO A 1 587 ? -10.086 14.897 -13.571 1.00 96.62 587 PRO A O 1
ATOM 4706 N N . GLY A 1 588 ? -11.780 15.100 -12.104 1.00 95.31 588 GLY A N 1
ATOM 4707 C CA . GLY A 1 588 ? -12.808 14.462 -12.927 1.00 95.31 588 GLY A CA 1
ATOM 4708 C C . GLY A 1 588 ? -12.800 12.933 -12.885 1.00 95.31 588 GLY A C 1
ATOM 4709 O O . GLY A 1 588 ? -13.664 12.307 -13.499 1.00 95.31 588 GLY A O 1
ATOM 4710 N N . LYS A 1 589 ? -11.861 12.307 -12.160 1.00 94.69 589 LYS A N 1
ATOM 4711 C CA . LYS A 1 589 ? -11.863 10.855 -11.947 1.00 94.69 589 LYS A CA 1
ATOM 4712 C C . LYS A 1 589 ? -13.164 10.440 -11.243 1.00 94.69 589 LYS A C 1
ATOM 4714 O O . LYS A 1 589 ? -13.467 11.000 -10.192 1.00 94.69 589 LYS A O 1
ATOM 4719 N N . PRO A 1 590 ? -13.911 9.444 -11.751 1.00 95.81 590 PRO A N 1
ATOM 4720 C CA . PRO A 1 590 ? -15.067 8.923 -11.034 1.00 95.81 590 PRO A CA 1
ATOM 4721 C C . PRO A 1 590 ? -14.663 8.372 -9.663 1.00 95.81 590 PRO A C 1
ATOM 4723 O O . PRO A 1 590 ? -13.686 7.620 -9.549 1.00 95.81 590 PRO A O 1
ATOM 4726 N N . TRP A 1 591 ? -15.423 8.726 -8.630 1.00 97.50 591 TRP A N 1
ATOM 4727 C CA . TRP A 1 591 ? -15.263 8.143 -7.303 1.00 97.50 591 TRP A CA 1
ATOM 4728 C C . TRP A 1 591 ? -15.453 6.620 -7.345 1.00 97.50 591 TRP A C 1
ATOM 4730 O O . TRP A 1 591 ? -16.402 6.116 -7.956 1.00 97.50 591 TRP A O 1
ATOM 4740 N N . ASP A 1 592 ? -14.574 5.863 -6.679 1.00 95.06 592 ASP A N 1
ATOM 4741 C CA . ASP A 1 592 ? -14.759 4.417 -6.568 1.00 95.06 592 ASP A CA 1
ATOM 4742 C C . ASP A 1 592 ? -15.747 4.097 -5.447 1.00 95.06 592 ASP A C 1
ATOM 4744 O O . ASP A 1 592 ? -15.411 4.134 -4.264 1.00 95.06 592 ASP A O 1
ATOM 4748 N N . ARG A 1 593 ? -16.957 3.679 -5.834 1.00 95.44 593 ARG A N 1
ATOM 4749 C CA . ARG A 1 593 ? -18.011 3.256 -4.899 1.00 95.44 593 ARG A CA 1
ATOM 4750 C C . ARG A 1 593 ? -17.578 2.194 -3.881 1.00 95.44 593 ARG A C 1
ATOM 4752 O O . ARG A 1 593 ? -18.201 2.094 -2.827 1.00 95.44 593 ARG A O 1
ATOM 4759 N N . TRP A 1 594 ? -16.522 1.416 -4.152 1.00 95.00 594 TRP A N 1
ATOM 4760 C CA . TRP A 1 594 ? -15.966 0.475 -3.173 1.00 95.00 594 TRP A CA 1
ATOM 4761 C C . TRP A 1 594 ? -15.447 1.168 -1.901 1.00 95.00 594 TRP A C 1
ATOM 4763 O O . TRP A 1 594 ? -15.543 0.596 -0.815 1.00 95.00 594 TRP A O 1
ATOM 4773 N N . GLU A 1 595 ? -14.983 2.418 -1.985 1.00 94.12 595 GLU A N 1
ATOM 4774 C CA . GLU A 1 595 ? -14.518 3.181 -0.819 1.00 94.12 595 GLU A CA 1
ATOM 4775 C C . GLU A 1 595 ? -15.619 3.403 0.234 1.00 94.12 595 GLU A C 1
ATOM 4777 O O . GLU A 1 595 ? -15.325 3.537 1.426 1.00 94.12 595 GLU A O 1
ATOM 4782 N N . GLY A 1 596 ? -16.894 3.384 -0.173 1.00 95.38 596 GLY A N 1
ATOM 4783 C CA . GLY A 1 596 ? -18.038 3.506 0.734 1.00 95.38 596 GLY A CA 1
ATOM 4784 C C . GLY A 1 596 ? -18.309 2.254 1.577 1.00 95.38 596 GLY A C 1
ATOM 4785 O O . GLY A 1 596 ? -18.941 2.351 2.630 1.00 95.38 596 GLY A O 1
ATOM 4786 N N . TYR A 1 597 ? -17.804 1.083 1.169 1.00 96.12 597 TYR A N 1
ATOM 4787 C CA . TYR A 1 597 ? -18.122 -0.205 1.797 1.00 96.12 597 TYR A CA 1
ATOM 4788 C C . TYR A 1 597 ? -17.761 -0.248 3.290 1.00 96.12 597 TYR A C 1
ATOM 4790 O O . TYR A 1 597 ? -18.580 -0.639 4.123 1.00 96.12 597 TYR A O 1
ATOM 4798 N N . LYS A 1 598 ? -16.556 0.218 3.654 1.00 95.06 598 LYS A N 1
ATOM 4799 C CA . LYS A 1 598 ? -16.098 0.272 5.057 1.00 95.06 598 LYS A CA 1
ATOM 4800 C C . LYS A 1 598 ? -17.026 1.121 5.930 1.00 95.06 598 LYS A C 1
ATOM 4802 O O . LYS A 1 598 ? -17.292 0.763 7.075 1.00 95.06 598 LYS A O 1
ATOM 4807 N N . SER A 1 599 ? -17.500 2.244 5.396 1.00 96.06 599 SER A N 1
ATOM 4808 C CA . SER A 1 599 ? -18.378 3.171 6.111 1.00 96.06 599 SER A CA 1
ATOM 4809 C C . SER A 1 599 ? -19.765 2.577 6.314 1.00 96.06 599 SER A C 1
ATOM 4811 O O . SER A 1 599 ? -20.286 2.671 7.419 1.00 96.06 599 SER A O 1
ATOM 4813 N N . LEU A 1 600 ? -20.326 1.904 5.301 1.00 97.12 600 LEU A N 1
ATOM 4814 C CA . LEU A 1 600 ? -21.598 1.196 5.455 1.00 97.12 600 LEU A CA 1
ATOM 4815 C C . LEU A 1 600 ? -21.502 0.060 6.475 1.00 97.12 600 LEU A C 1
ATOM 4817 O O . LEU A 1 600 ? -22.395 -0.080 7.302 1.00 97.12 600 LEU A O 1
ATOM 4821 N N . MET A 1 601 ? -20.405 -0.705 6.478 1.00 96.62 601 MET A N 1
ATOM 4822 C CA . MET A 1 601 ? -20.202 -1.754 7.483 1.00 96.62 601 MET A CA 1
ATOM 4823 C C . MET A 1 601 ? -20.145 -1.177 8.901 1.00 96.62 601 MET A C 1
ATOM 4825 O O . MET A 1 601 ? -20.824 -1.678 9.793 1.00 96.62 601 MET A O 1
ATOM 4829 N N . LEU A 1 602 ? -19.405 -0.084 9.114 1.00 96.81 602 LEU A N 1
ATOM 4830 C CA . LEU A 1 602 ? -19.361 0.594 10.414 1.00 96.81 602 LEU A CA 1
ATOM 4831 C C . LEU A 1 602 ? -20.714 1.186 10.830 1.00 96.81 602 LEU A C 1
ATOM 4833 O O . LEU A 1 602 ? -21.066 1.104 12.006 1.00 96.81 602 LEU A O 1
ATOM 4837 N N . ALA A 1 603 ? -21.444 1.785 9.887 1.00 97.69 603 ALA A N 1
ATOM 4838 C CA . ALA A 1 603 ? -22.752 2.390 10.120 1.00 97.69 603 ALA A CA 1
ATOM 4839 C C . ALA A 1 603 ? -23.847 1.344 10.367 1.00 97.69 603 ALA A C 1
ATOM 4841 O O . ALA A 1 603 ? -24.768 1.603 11.135 1.00 97.69 603 ALA A O 1
ATOM 4842 N N . SER A 1 604 ? -23.711 0.141 9.796 1.00 96.94 604 SER A N 1
ATOM 4843 C CA . SER A 1 604 ? -24.709 -0.924 9.935 1.00 96.94 604 SER A CA 1
ATOM 4844 C C . SER A 1 604 ? -24.969 -1.347 11.382 1.00 96.94 604 SER A C 1
ATOM 4846 O O . SER A 1 604 ? -26.069 -1.772 11.712 1.00 96.94 604 SER A O 1
ATOM 4848 N N . VAL A 1 605 ? -23.986 -1.147 12.265 1.00 95.75 605 VAL A N 1
ATOM 4849 C CA . VAL A 1 605 ? -24.099 -1.396 13.711 1.00 95.75 605 VAL A CA 1
ATOM 4850 C C . VAL A 1 605 ? -25.122 -0.477 14.391 1.00 95.75 605 VAL A C 1
ATOM 4852 O O . VAL A 1 605 ? -25.663 -0.829 15.437 1.00 95.75 605 VAL A O 1
ATOM 4855 N N . PHE A 1 606 ? -25.400 0.688 13.805 1.00 95.94 606 PHE A N 1
ATOM 4856 C CA . PHE A 1 606 ? -26.406 1.640 14.282 1.00 95.94 606 PHE A CA 1
ATOM 4857 C C . PHE A 1 606 ? -27.686 1.579 13.447 1.00 95.94 606 PHE A C 1
ATOM 4859 O O . PHE A 1 606 ? -28.780 1.690 13.992 1.00 95.94 606 PHE A O 1
ATOM 4866 N N . ASP A 1 607 ? -27.552 1.355 12.138 1.00 96.12 607 ASP A N 1
ATOM 4867 C CA . ASP A 1 607 ? -28.667 1.187 11.212 1.00 96.12 607 ASP A CA 1
ATOM 4868 C C . ASP A 1 607 ? -28.497 -0.084 10.372 1.00 96.12 607 ASP A C 1
ATOM 4870 O O . ASP A 1 607 ? -27.853 -0.108 9.318 1.00 96.12 607 ASP A O 1
ATOM 4874 N N . LYS A 1 608 ? -29.151 -1.158 10.823 1.00 95.19 608 LYS A N 1
ATOM 4875 C CA . LYS A 1 608 ? -29.101 -2.476 10.177 1.00 95.19 608 LYS A CA 1
ATOM 4876 C C . LYS A 1 608 ? -29.536 -2.465 8.708 1.00 95.19 608 LYS A C 1
ATOM 4878 O O . LYS A 1 608 ? -29.152 -3.370 7.965 1.00 95.19 608 LYS A O 1
ATOM 4883 N N . SER A 1 609 ? -30.318 -1.471 8.271 1.00 94.12 609 SER A N 1
ATOM 4884 C CA . SER A 1 609 ? -30.781 -1.377 6.882 1.00 94.12 609 SER A CA 1
ATOM 4885 C C . SER A 1 609 ? -29.625 -1.192 5.890 1.00 94.12 609 SER A C 1
ATOM 4887 O O . SER A 1 609 ? -29.739 -1.588 4.729 1.00 94.12 609 SER A O 1
ATOM 4889 N N . LEU A 1 610 ? -28.478 -0.690 6.362 1.00 96.75 610 LEU A N 1
ATOM 4890 C CA . LEU A 1 610 ? -27.280 -0.417 5.567 1.00 96.75 610 LEU A CA 1
ATOM 4891 C C . LEU A 1 610 ? -26.431 -1.659 5.264 1.00 96.75 610 LEU A C 1
ATOM 4893 O O . LEU A 1 610 ? -25.637 -1.641 4.319 1.00 96.75 610 LEU A O 1
ATOM 4897 N N . TYR A 1 611 ? -26.611 -2.755 6.011 1.00 94.94 611 TYR A N 1
ATOM 4898 C CA . TYR A 1 611 ? -25.825 -3.979 5.821 1.00 94.94 611 TYR A CA 1
ATOM 4899 C C . TYR A 1 611 ? -26.064 -4.607 4.440 1.00 94.94 611 TYR A C 1
ATOM 4901 O O . TYR A 1 611 ? -25.126 -4.955 3.724 1.00 94.94 611 TYR A O 1
ATOM 4909 N N . ARG A 1 612 ? -27.332 -4.701 4.016 1.00 91.56 612 ARG A N 1
ATOM 4910 C CA . ARG A 1 612 ? -27.699 -5.308 2.727 1.00 91.56 612 ARG A CA 1
ATOM 4911 C C . ARG A 1 612 ? -27.181 -4.507 1.519 1.00 91.56 612 ARG A C 1
ATOM 4913 O O . ARG A 1 612 ? -26.616 -5.131 0.621 1.00 91.56 612 ARG A O 1
ATOM 4920 N N . PRO A 1 613 ? -27.308 -3.166 1.462 1.00 93.75 613 PRO A N 1
ATOM 4921 C CA . PRO A 1 613 ? -26.633 -2.351 0.452 1.00 93.75 613 PRO A CA 1
ATOM 4922 C C . PRO A 1 613 ? -25.113 -2.555 0.404 1.00 93.75 613 PRO A C 1
ATOM 4924 O O . PRO A 1 613 ? -24.551 -2.609 -0.689 1.00 93.75 613 PRO A O 1
ATOM 4927 N N . ALA A 1 614 ? -24.449 -2.710 1.557 1.00 95.62 614 ALA A N 1
ATOM 4928 C CA . ALA A 1 614 ? -23.010 -2.966 1.610 1.00 95.62 614 ALA A CA 1
ATOM 4929 C C . ALA A 1 614 ? -22.645 -4.327 0.994 1.00 95.62 614 ALA A C 1
ATOM 4931 O O . ALA A 1 614 ? -21.762 -4.401 0.138 1.00 95.62 614 ALA A O 1
ATOM 4932 N N . GLU A 1 615 ? -23.357 -5.394 1.363 1.00 94.19 615 GLU A N 1
ATOM 4933 C CA . GLU A 1 615 ? -23.142 -6.723 0.777 1.00 94.19 615 GLU A CA 1
ATOM 4934 C C . GLU A 1 615 ? -23.447 -6.750 -0.722 1.00 94.19 615 GLU A C 1
ATOM 4936 O O . GLU A 1 615 ? -22.682 -7.334 -1.492 1.00 94.19 615 GLU A O 1
ATOM 4941 N N . LYS A 1 616 ? -24.501 -6.053 -1.165 1.00 94.06 616 LYS A N 1
ATOM 4942 C CA . LYS A 1 616 ? -24.788 -5.896 -2.594 1.00 94.06 616 LYS A CA 1
ATOM 4943 C C . LYS A 1 616 ? -23.632 -5.207 -3.322 1.00 94.06 616 LYS A C 1
ATOM 4945 O O . LYS A 1 616 ? -23.179 -5.718 -4.337 1.00 94.06 616 LYS A O 1
ATOM 4950 N N . LEU A 1 617 ? -23.106 -4.098 -2.790 1.00 95.50 617 LEU A N 1
ATOM 4951 C CA . LEU A 1 617 ? -21.931 -3.423 -3.355 1.00 95.50 617 LEU A CA 1
ATOM 4952 C C . LEU A 1 617 ? -20.736 -4.383 -3.484 1.00 95.50 617 LEU A C 1
ATOM 4954 O O . LEU A 1 617 ? -20.047 -4.374 -4.504 1.00 95.50 617 LEU A O 1
ATOM 4958 N N . ARG A 1 618 ? -20.479 -5.204 -2.462 1.00 94.81 618 ARG A N 1
ATOM 4959 C CA . ARG A 1 618 ? -19.386 -6.184 -2.479 1.00 94.81 618 ARG A CA 1
ATOM 4960 C C . ARG A 1 618 ? -19.562 -7.224 -3.582 1.00 94.81 618 ARG A C 1
ATOM 4962 O O . ARG A 1 618 ? -18.594 -7.525 -4.282 1.00 94.81 618 ARG A O 1
ATOM 4969 N N . GLN A 1 619 ? -20.775 -7.755 -3.727 1.00 92.75 619 GLN A N 1
ATOM 4970 C CA . GLN A 1 619 ? -21.129 -8.715 -4.774 1.00 92.75 619 GLN A CA 1
ATOM 4971 C C . GLN A 1 619 ? -21.008 -8.085 -6.166 1.00 92.75 619 GLN A C 1
ATOM 4973 O O . GLN A 1 619 ? -20.309 -8.637 -7.010 1.00 92.75 619 GLN A O 1
ATOM 4978 N N . ASP A 1 620 ? -21.583 -6.894 -6.371 1.00 90.88 620 ASP A N 1
ATOM 4979 C CA . ASP A 1 620 ? -21.504 -6.139 -7.631 1.00 90.88 620 ASP A CA 1
ATOM 4980 C C . ASP A 1 620 ? -20.034 -5.874 -8.041 1.00 90.88 620 ASP A C 1
ATOM 4982 O O . ASP A 1 620 ? -19.698 -5.857 -9.222 1.00 90.88 620 ASP A O 1
ATOM 4986 N N . LYS A 1 621 ? -19.133 -5.671 -7.066 1.00 90.00 621 LYS A N 1
ATOM 4987 C CA . LYS A 1 621 ? -17.690 -5.444 -7.282 1.00 90.00 621 LYS A CA 1
ATOM 4988 C C . LYS A 1 621 ? -16.849 -6.726 -7.325 1.00 90.00 621 LYS A C 1
ATOM 4990 O O . LYS A 1 621 ? -15.625 -6.623 -7.431 1.00 90.00 621 LYS A O 1
ATOM 4995 N N . ASN A 1 622 ? -17.471 -7.900 -7.203 1.00 90.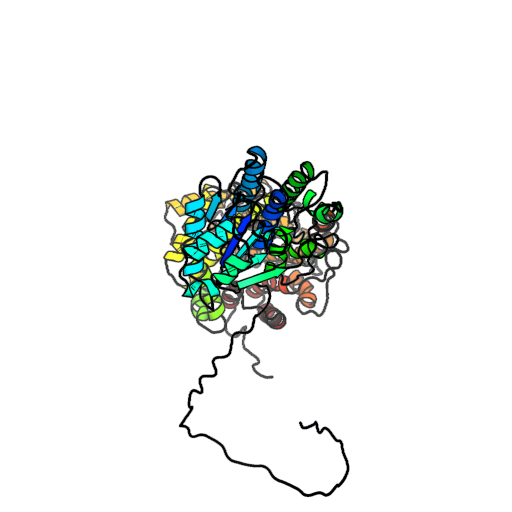94 622 ASN A N 1
ATOM 4996 C CA . ASN A 1 622 ? -16.811 -9.204 -7.110 1.00 90.94 622 ASN A CA 1
ATOM 4997 C C . ASN A 1 622 ? -15.661 -9.227 -6.077 1.00 90.94 622 ASN A C 1
ATOM 4999 O O . ASN A 1 622 ? -14.561 -9.719 -6.336 1.00 90.94 622 ASN A O 1
ATOM 5003 N N . LYS A 1 623 ? -15.882 -8.620 -4.904 1.00 89.38 623 LYS A N 1
ATOM 5004 C CA . LYS A 1 623 ? -14.881 -8.563 -3.830 1.00 89.38 623 LYS A CA 1
ATOM 5005 C C . LYS A 1 623 ? -15.077 -9.715 -2.847 1.00 89.38 623 LYS A C 1
ATOM 5007 O O . LYS A 1 623 ? -16.201 -10.033 -2.446 1.00 89.38 623 LYS A O 1
ATOM 5012 N N . ALA A 1 624 ? -13.969 -10.311 -2.409 1.00 88.69 624 ALA A N 1
ATOM 5013 C CA . ALA A 1 624 ? -13.976 -11.240 -1.283 1.00 88.69 624 ALA A CA 1
ATOM 5014 C C . ALA A 1 624 ? -14.542 -10.557 -0.027 1.00 88.69 624 ALA A C 1
ATOM 5016 O O . ALA A 1 624 ? -14.414 -9.341 0.124 1.00 88.69 624 ALA A O 1
ATOM 5017 N N . LEU A 1 625 ? -15.172 -11.333 0.860 1.00 91.75 625 LEU A N 1
ATOM 5018 C CA . LEU A 1 625 ? -15.665 -10.828 2.138 1.00 91.75 625 LEU A CA 1
ATOM 5019 C C . LEU A 1 625 ? -14.468 -10.430 3.016 1.00 91.75 625 LEU A C 1
ATOM 5021 O O . LEU A 1 625 ? -13.697 -11.305 3.410 1.00 91.75 625 LEU A O 1
ATOM 5025 N N . PRO A 1 626 ? -14.267 -9.135 3.306 1.00 92.50 626 PRO A N 1
ATOM 5026 C CA . PRO A 1 626 ? -13.164 -8.722 4.153 1.00 92.50 626 PRO A CA 1
ATOM 5027 C C . PRO A 1 626 ? -13.502 -8.999 5.618 1.00 92.50 626 PRO A C 1
ATOM 5029 O O . PRO A 1 626 ? -14.660 -8.883 6.021 1.00 92.50 626 PRO A O 1
ATOM 5032 N N . TRP A 1 627 ? -12.481 -9.291 6.427 1.00 94.19 627 TRP A N 1
ATOM 5033 C CA . TRP A 1 627 ? -12.668 -9.677 7.828 1.00 94.19 627 TRP A CA 1
ATOM 5034 C C . TRP A 1 627 ? -13.562 -8.717 8.615 1.00 94.19 627 TRP A C 1
ATOM 5036 O O . TRP A 1 627 ? -14.451 -9.170 9.316 1.00 94.19 627 TRP A O 1
ATOM 5046 N N . TYR A 1 628 ? -13.412 -7.401 8.444 1.00 93.44 628 TYR A N 1
ATOM 5047 C CA . TYR A 1 628 ? -14.207 -6.410 9.178 1.00 93.44 628 TYR A CA 1
ATOM 5048 C C . TYR A 1 628 ? -15.723 -6.444 8.895 1.00 93.44 628 TYR A C 1
ATOM 5050 O O . TYR A 1 628 ? -16.486 -5.820 9.626 1.00 93.44 628 TYR A O 1
ATOM 5058 N N . ALA A 1 629 ? -16.185 -7.166 7.870 1.00 94.44 629 ALA A N 1
ATOM 5059 C CA . ALA A 1 629 ? -17.611 -7.404 7.644 1.00 94.44 629 ALA A CA 1
ATOM 5060 C C . ALA A 1 629 ? -18.202 -8.457 8.602 1.00 94.44 629 ALA A C 1
ATOM 5062 O O . ALA A 1 629 ? -19.407 -8.450 8.858 1.00 94.44 629 ALA A O 1
ATOM 5063 N N . VAL A 1 630 ? -17.365 -9.343 9.152 1.00 95.44 630 VAL A N 1
ATOM 5064 C CA . VAL A 1 630 ? -17.769 -10.382 10.111 1.00 95.44 630 VAL A CA 1
ATOM 5065 C C . VAL A 1 630 ? -18.124 -9.791 11.488 1.00 95.44 630 VAL A C 1
ATOM 5067 O O . VAL A 1 630 ? -19.243 -10.024 11.942 1.00 95.44 630 VAL A O 1
ATOM 5070 N N . PRO A 1 631 ? -17.290 -8.953 12.144 1.00 95.62 631 PRO A N 1
ATOM 5071 C CA . PRO A 1 631 ? -17.700 -8.291 13.379 1.00 95.62 631 PRO A CA 1
ATOM 5072 C C . PRO A 1 631 ? -18.863 -7.316 13.149 1.00 95.62 631 PRO A C 1
ATOM 5074 O O . PRO A 1 631 ? -19.722 -7.206 14.015 1.00 95.62 631 PRO A O 1
ATOM 5077 N N . ALA A 1 632 ? -18.973 -6.682 11.971 1.00 95.31 632 ALA A N 1
ATOM 5078 C CA . ALA A 1 632 ? -20.160 -5.895 11.625 1.00 95.31 632 ALA A CA 1
ATOM 5079 C C . ALA A 1 632 ? -21.439 -6.748 11.663 1.00 95.31 632 ALA A C 1
ATOM 5081 O O . ALA A 1 632 ? -22.432 -6.350 12.266 1.00 95.31 632 ALA A O 1
ATOM 5082 N N . ARG A 1 633 ? -21.401 -7.953 11.073 1.00 94.38 633 ARG A N 1
ATOM 5083 C CA . ARG A 1 633 ? -22.506 -8.920 11.123 1.00 94.38 633 ARG A CA 1
ATOM 5084 C C . ARG A 1 633 ? -22.829 -9.364 12.548 1.00 94.38 633 ARG A C 1
ATOM 5086 O O . ARG A 1 633 ? -24.012 -9.525 12.863 1.00 94.38 633 ARG A O 1
ATOM 5093 N N . ALA A 1 634 ? -21.805 -9.608 13.362 1.00 95.12 634 ALA A N 1
ATOM 5094 C CA . ALA A 1 634 ? -21.960 -10.046 14.746 1.00 95.12 634 ALA A CA 1
ATOM 5095 C C . ALA A 1 634 ? -22.661 -8.987 15.611 1.00 95.12 634 ALA A C 1
ATOM 5097 O O . ALA A 1 634 ? -23.408 -9.338 16.515 1.00 95.12 634 ALA A O 1
ATOM 5098 N N . SER A 1 635 ? -22.511 -7.701 15.282 1.00 94.50 635 SER A N 1
ATOM 5099 C CA . SER A 1 635 ? -23.230 -6.608 15.947 1.00 94.50 635 SER A CA 1
ATOM 5100 C C . SER A 1 635 ? -24.702 -6.445 15.524 1.00 94.50 635 SER A C 1
ATOM 5102 O O . SER A 1 635 ? -25.379 -5.542 16.010 1.00 94.50 635 SER A O 1
ATOM 5104 N N . LEU A 1 636 ? -25.224 -7.280 14.616 1.00 92.88 636 LEU A N 1
ATOM 5105 C CA . LEU A 1 636 ? -26.623 -7.227 14.168 1.00 92.88 636 LEU A CA 1
ATOM 5106 C C . LEU A 1 636 ? -27.479 -8.312 14.838 1.00 92.88 636 LEU A C 1
ATOM 5108 O O . LEU A 1 636 ? -26.992 -9.428 15.044 1.00 92.88 636 LEU A O 1
ATOM 5112 N N . PRO A 1 637 ? -28.780 -8.061 15.088 1.00 87.00 637 PRO A N 1
ATOM 5113 C CA . PRO A 1 637 ? -29.694 -9.087 15.590 1.00 87.00 637 PRO A CA 1
ATOM 5114 C C . PRO A 1 637 ? -29.869 -10.239 14.588 1.00 87.00 637 PRO A C 1
ATOM 5116 O O . PRO A 1 637 ? -29.597 -10.103 13.390 1.00 87.00 637 PRO A O 1
ATOM 5119 N N . ASP A 1 638 ? -30.320 -11.397 15.068 1.00 77.56 638 ASP A N 1
ATOM 5120 C CA . ASP A 1 638 ? -30.630 -12.533 14.194 1.00 77.56 638 ASP A CA 1
ATOM 5121 C C . ASP A 1 638 ? -31.798 -12.226 13.255 1.00 77.56 638 ASP A C 1
ATOM 5123 O O . ASP A 1 638 ? -32.674 -11.417 13.555 1.00 77.56 638 ASP A O 1
ATOM 5127 N N . GLY A 1 639 ? -31.751 -12.786 12.044 1.00 69.81 639 GLY A N 1
ATOM 5128 C CA . GLY A 1 639 ? -32.721 -12.485 10.986 1.00 69.81 639 GLY A CA 1
ATOM 5129 C C . GLY A 1 639 ? -32.543 -11.126 10.292 1.00 69.81 639 GLY A C 1
ATOM 5130 O O . GLY A 1 639 ? -33.169 -10.904 9.259 1.00 69.81 639 GLY A O 1
ATOM 5131 N N . ALA A 1 640 ? -31.637 -10.248 10.748 1.00 66.75 640 ALA A N 1
ATOM 5132 C CA . ALA A 1 640 ? -31.324 -8.985 10.055 1.00 66.75 640 ALA A CA 1
ATOM 5133 C C . ALA A 1 640 ? -30.788 -9.183 8.620 1.00 66.75 640 ALA A C 1
ATOM 5135 O O . ALA A 1 640 ? -30.779 -8.248 7.823 1.00 66.75 640 ALA A O 1
ATOM 5136 N N . VAL A 1 641 ? -30.355 -10.407 8.299 1.00 62.22 641 VAL A N 1
ATOM 5137 C CA . VAL A 1 641 ? -29.776 -10.813 7.009 1.00 62.22 641 VAL A CA 1
ATOM 5138 C C . VAL A 1 641 ? -30.648 -11.864 6.303 1.00 62.22 641 VAL A C 1
ATOM 5140 O O . VAL A 1 641 ? -30.204 -12.455 5.324 1.00 62.22 641 VAL A O 1
ATOM 5143 N N . ALA A 1 642 ? -31.878 -12.124 6.779 1.00 49.03 642 ALA A N 1
ATOM 5144 C CA . ALA A 1 642 ? -32.745 -13.153 6.202 1.00 49.03 642 ALA A CA 1
ATOM 5145 C C . ALA A 1 642 ? -32.859 -12.983 4.675 1.00 49.03 642 ALA A C 1
ATOM 5147 O O . ALA A 1 642 ? -33.267 -11.935 4.162 1.00 49.03 642 ALA A O 1
ATOM 5148 N N . GLN A 1 643 ? -32.418 -14.018 3.957 1.00 46.38 643 GLN A N 1
ATOM 5149 C CA . GLN A 1 643 ? -32.411 -14.064 2.506 1.00 46.38 643 GLN A CA 1
ATOM 5150 C C . GLN A 1 643 ? -33.857 -14.107 2.005 1.00 46.38 643 GLN A C 1
ATOM 5152 O O . GLN A 1 643 ? -34.591 -15.040 2.313 1.00 46.38 643 GLN A O 1
ATOM 5157 N N . ASN A 1 644 ? -34.244 -13.165 1.142 1.00 36.12 644 ASN A N 1
ATOM 5158 C CA . ASN A 1 644 ? -35.205 -13.512 0.097 1.00 36.12 644 ASN A CA 1
ATOM 5159 C C . ASN A 1 644 ? -34.440 -14.355 -0.932 1.00 36.12 644 ASN A C 1
ATOM 5161 O O . ASN A 1 644 ? -33.986 -13.850 -1.956 1.00 36.12 644 ASN A O 1
ATOM 5165 N N . THR A 1 645 ? -34.250 -15.636 -0.624 1.00 33.88 645 THR A N 1
ATOM 5166 C CA . THR A 1 645 ? -33.920 -16.691 -1.586 1.00 33.88 645 THR A CA 1
ATOM 5167 C C . THR A 1 645 ? -35.154 -16.961 -2.431 1.00 33.88 645 THR A C 1
ATOM 5169 O O . THR A 1 645 ? -35.860 -17.936 -2.226 1.00 33.88 645 THR A O 1
ATOM 5172 N N . LYS A 1 646 ? -35.450 -16.054 -3.357 1.00 32.19 646 LYS A N 1
ATOM 5173 C CA . LYS A 1 646 ? -36.300 -16.295 -4.526 1.00 32.19 646 LYS A CA 1
ATOM 5174 C C . LYS A 1 646 ? -35.942 -15.225 -5.550 1.00 32.19 646 LYS A C 1
ATOM 5176 O O . LYS A 1 646 ? -36.403 -14.098 -5.410 1.00 32.19 646 LYS A O 1
ATOM 5181 N N . HIS A 1 647 ? -35.069 -15.574 -6.491 1.00 30.53 647 HIS A N 1
ATOM 5182 C CA . HIS A 1 647 ? -35.246 -15.348 -7.927 1.00 30.53 647 HIS A CA 1
ATOM 5183 C C . HIS A 1 647 ? -34.213 -16.147 -8.707 1.00 30.53 647 HIS A C 1
ATOM 5185 O O . HIS A 1 647 ? -33.012 -16.020 -8.382 1.00 30.53 647 HIS A O 1
#

Foldseek 3Di:
DDDDDDDDDDDDDDDDDDDDDDDDDDDDDDDDDPPPPPPDPDDDFLAADPQAAEEEEAQQFADAVLLLLQLLLLLLLCLLLVCLVRQAEYEYNQPEPDGDVVRLVSNCCSNVVSCVLSVSPNHDYYYCNPCLVVRLVSLLVSLQPFDPNYAYEYEDNAACQSVLSSLVVHDLVSQLRYEYEDADPVNQDAPPDPPGDGVVSSVVSNHHYDYFNQEDQQHQFDLPHQPCVLLVCLCPQLRVSSVVSVVSQVVSCVVSVRTRRNSSSSSSVCHSPVDSSHHSPDRSCVSSDSDQDFDDDDFFAFFDDDPQLLVLLLVCCVDPPNVVQLVVLVVLLVVLLPDDQDAALEQDDPPDFRRDPSNVVNNVNLVLLVNLQSLLVNCSNPVPVSSLVSSLNNLLVRLVRYQQPLQLVRLLSCVSSLSSCVRSVVVDDPVSVVSSLVSLLNNLVSLVVPDDLLDEALRNLSSLLSNCSNCLSNVVVVSVVVSVVSLLSHQQNFFAQQLFGPQCVAFVAVLRLVSRLSSQLSVCSSCVVVVHRQQCDAHPNRGGSVSNLVNCLCVLLVVDWRFGRQRHPDPSLVCNCPPVVPVVSDGRPTDDSLSCLSSLLSCCLVPVVSLVSSVVSCVVVVHRDHNSSSSSVSSDDPPSCPDPPDD

Secondary structure (DSSP, 8-state):
---------------------------------------------SSPPTT-EEEEEE--SSS--THHHHHHHHHHHHHHTT-TTTEEEEEE----S---HHHHHHHHHHHHHHHHHTT-SS-EEEETTT-HHHHHHHHHHHHHT-BTTB-EEEEEES-SHHHHHHHHHS-HHHHTTEEEEE--TTTTSS-SSTT---HHHHHHTT-EEEE----BTTTTB-TT---GGGTHHHHT-SSHHHHHHHHHHHHHHHHTTT--B-TTHHHHHHHHH--TT--IIIIIHHHH----------PPPP----HHHHHHHHHHTTSTTHHHHHHHHHHHHHHHTTPPP---SS---TTS-TT-HHHHHHHHHTHHHHHHHHHHHHHHHH--HHHHHHHHHHHHHHHHHPPP-S-HHHHGGGHHHHHHHHHTGGGS-HHHHHHHHHHHHHHHHHHHHT--TT--HHHHHHHHHHHHHHHHHTT-HHHHHHHHHHHHHHHHHHB-TTS-BHHHHHH--HHHHHHHHHHHHHHHHHHHHTT---SSPPPTTS--HHHHHHHHHHHHHTSS--EETTT---HHHHHHHHTT--GGG-TTEEP-GGGGHHHHHHHHTT-GGGHHHHHHHHHHTT----TTHHHHHHTSPTTTT------